Protein AF-A0A960KTF0-F1 (afdb_monomer)

Secondary structure (DSSP, 8-state):
---------------------------------S----GGGTTTGGGSEEEEEE-S--TTS-GGGTTT-TTEEEEEEE-HHHHH--SSSPPTT-EEEEEEEEE-TTS-EE--SSSSEEEEEE--TTSSGGGTTEEEEEE-TTS-EEEEESTTGGGGHHHHHHTTGGGGT-BTTB----SB----GGGGTTGGGSEEEEEE----TTTTTGGGTTSTT-EEEEEEE-SS-B--TTSPPBT-EEEEEEEETTEEEEEEEEEE-BTTSSGGGTTEEEEEE-TTT--EEEEESTTTTTTHHHHHHTT-STTTTSEETTEE--TT-TTTTTTT----GGGGTTGGGSEEEEEE-S--TTS-GGGTTT-TTEEEEEEESSPPBTTTTBPPTTPEEEEEEEEE-TTS-EE--TTPPPEEEE-

Solvent-accessible surface area (backbone atoms only — not comparable to full-atom values): 23344 Å² total; per-residue (Å²): 138,90,87,83,89,82,89,80,89,82,88,84,86,84,82,82,81,82,78,83,76,77,84,76,85,81,69,86,68,74,79,72,84,35,54,81,80,62,51,75,74,49,69,56,48,86,69,34,52,59,47,26,42,28,46,40,46,40,90,85,55,40,74,85,64,48,15,76,38,57,72,30,34,37,38,30,26,31,36,71,51,37,68,65,38,78,72,84,50,71,39,67,62,14,36,39,40,36,44,33,32,32,61,47,100,86,67,47,82,41,68,51,96,69,68,17,27,35,36,40,35,28,20,29,71,81,44,30,66,93,48,74,6,38,34,40,35,38,30,40,97,84,36,46,76,75,43,72,36,42,61,63,34,80,82,24,49,60,46,62,58,28,66,45,13,56,84,63,70,17,47,74,57,36,68,48,54,45,66,55,47,83,87,56,50,74,77,58,60,69,48,89,76,38,54,67,22,37,75,47,44,73,62,43,86,88,46,45,72,50,90,48,24,70,42,75,68,33,38,37,36,32,23,43,50,21,67,59,3,19,48,38,97,92,44,72,22,20,35,30,33,40,39,36,41,30,30,44,97,92,38,67,76,45,31,38,36,39,35,25,17,33,81,67,72,17,64,94,53,73,10,36,35,40,34,36,31,38,72,89,76,49,42,69,76,42,71,32,42,64,64,30,78,86,20,51,59,44,68,57,27,66,54,12,24,70,90,75,67,42,20,49,73,52,38,60,68,34,92,58,36,66,65,66,73,36,59,74,41,71,78,43,71,76,80,53,72,59,49,87,79,33,50,73,78,44,76,45,72,40,50,37,98,88,37,56,74,95,70,47,12,74,37,58,69,36,28,38,38,30,21,26,80,47,71,66,37,86,85,80,74,39,68,52,70,61,23,38,39,38,38,45,63,35,33,62,47,100,84,69,48,83,39,76,60,98,85,68,72,78,49,76,47,58,66

pLDDT: mean 83.59, std 15.28, range [33.72, 98.19]

Structure (mmCIF, N/CA/C/O backbone):
data_AF-A0A960KTF0-F1
#
_entry.id   AF-A0A960KTF0-F1
#
loop_
_atom_site.group_PDB
_atom_site.id
_atom_site.type_symbol
_atom_site.label_atom_id
_atom_site.label_alt_id
_atom_site.label_comp_id
_atom_site.label_asym_id
_atom_site.label_entity_id
_atom_site.label_seq_id
_atom_site.pdbx_PDB_ins_code
_atom_site.Cartn_x
_atom_site.Cartn_y
_atom_site.Cartn_z
_atom_site.occupancy
_atom_site.B_iso_or_equiv
_atom_site.auth_seq_id
_atom_site.auth_comp_id
_atom_site.auth_asym_id
_atom_site.auth_atom_id
_atom_site.pdbx_PDB_model_num
ATOM 1 N N . MET A 1 1 ? -49.036 35.134 89.676 1.00 37.50 1 MET A N 1
ATOM 2 C CA . MET A 1 1 ? -47.691 34.610 89.359 1.00 37.50 1 MET A CA 1
ATOM 3 C C . MET A 1 1 ? -47.808 33.097 89.261 1.00 37.50 1 MET A C 1
ATOM 5 O O . MET A 1 1 ? -48.021 32.446 90.269 1.00 37.50 1 MET A O 1
ATOM 9 N N . THR A 1 2 ? -48.183 32.607 88.081 1.00 40.31 2 THR A N 1
ATOM 10 C CA . THR A 1 2 ? -47.296 32.081 87.017 1.00 40.31 2 THR A CA 1
ATOM 11 C C . THR A 1 2 ? -46.722 30.711 87.342 1.00 40.31 2 THR A C 1
ATOM 13 O O . THR A 1 2 ? -45.667 30.617 87.952 1.00 40.31 2 THR A O 1
ATOM 16 N N . HIS A 1 3 ? -47.397 29.681 86.828 1.00 36.34 3 HIS A N 1
ATOM 17 C CA . HIS A 1 3 ? -46.819 28.462 86.258 1.00 36.34 3 HIS A CA 1
ATOM 18 C C . HIS A 1 3 ? -47.818 27.907 85.237 1.00 36.34 3 HIS A C 1
ATOM 20 O O . HIS A 1 3 ? -48.987 27.732 85.578 1.00 36.34 3 HIS A O 1
ATOM 26 N N . ARG A 1 4 ? -47.364 27.625 84.010 1.00 50.34 4 ARG A N 1
ATOM 27 C CA . ARG A 1 4 ? -47.826 26.489 83.198 1.00 50.34 4 ARG A CA 1
ATOM 28 C C . ARG A 1 4 ? -46.886 26.256 82.016 1.00 50.34 4 ARG A C 1
ATOM 30 O O . ARG A 1 4 ? -46.545 27.171 81.277 1.00 50.34 4 ARG A O 1
ATOM 37 N N . ILE A 1 5 ? -46.483 24.997 81.924 1.00 52.91 5 ILE A N 1
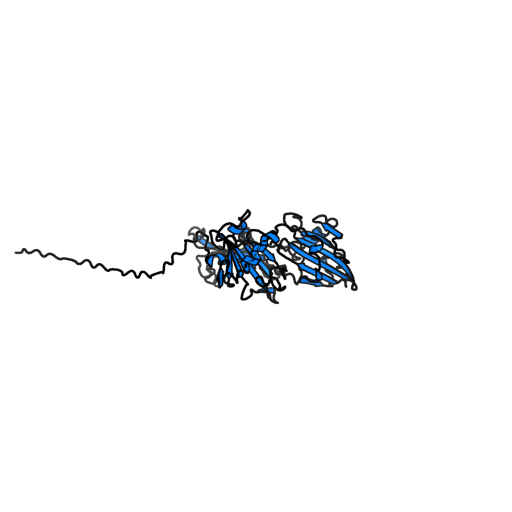ATOM 38 C CA . ILE A 1 5 ? -45.669 24.349 80.902 1.00 52.91 5 ILE A CA 1
ATOM 39 C C . ILE A 1 5 ? -46.552 24.105 79.675 1.00 52.91 5 ILE A C 1
ATOM 41 O O . ILE A 1 5 ? -47.691 23.661 79.834 1.00 52.91 5 ILE A O 1
ATOM 45 N N . MET A 1 6 ? -46.029 24.329 78.469 1.00 44.91 6 MET A N 1
ATOM 46 C CA . MET A 1 6 ? -46.609 23.761 77.254 1.00 44.91 6 MET A CA 1
ATOM 47 C C . MET A 1 6 ? -45.528 23.158 76.359 1.00 44.91 6 MET A C 1
ATOM 49 O O . MET A 1 6 ? -44.526 23.782 76.025 1.00 44.91 6 MET A O 1
ATOM 53 N N . CYS A 1 7 ? -45.785 21.893 76.046 1.00 40.59 7 CYS A N 1
ATOM 54 C CA . CYS A 1 7 ? -45.109 20.998 75.128 1.00 40.59 7 CYS A CA 1
ATOM 55 C C . CYS A 1 7 ? -45.373 21.449 73.682 1.00 40.59 7 CYS A C 1
ATOM 57 O O . CYS A 1 7 ? -46.508 21.801 73.364 1.00 40.59 7 CYS A O 1
ATOM 59 N N . SER A 1 8 ? -44.359 21.415 72.814 1.00 46.50 8 SER A N 1
ATOM 60 C CA . SER A 1 8 ? -44.544 21.607 71.374 1.00 46.50 8 SER A CA 1
ATOM 61 C C . SER A 1 8 ? -43.837 20.487 70.619 1.00 46.50 8 SER A C 1
ATOM 63 O O . SER A 1 8 ? -42.621 20.326 70.714 1.00 46.50 8 SER A O 1
ATOM 65 N N . CYS A 1 9 ? -44.642 19.688 69.921 1.00 38.53 9 CYS A N 1
ATOM 66 C CA . CYS A 1 9 ? -44.226 18.693 68.942 1.00 38.53 9 CYS A CA 1
ATOM 67 C C . CYS A 1 9 ? -43.832 19.406 67.643 1.00 38.53 9 CYS A C 1
ATOM 69 O O . CYS A 1 9 ? -44.594 20.249 67.169 1.00 38.53 9 CYS A O 1
ATOM 71 N N . LEU A 1 10 ? -42.705 19.033 67.032 1.00 39.25 10 LEU A N 1
ATOM 72 C CA . LEU A 1 10 ? -42.397 19.398 65.649 1.00 39.25 10 LEU A CA 1
ATOM 73 C C . LEU A 1 10 ? -42.288 18.134 64.788 1.00 39.25 10 LEU A C 1
ATOM 75 O O . LEU A 1 10 ? -41.592 17.184 65.139 1.00 39.25 10 LEU A O 1
ATOM 79 N N . LEU A 1 11 ? -43.043 18.160 63.689 1.00 35.22 11 LEU A N 1
ATOM 80 C CA . LEU A 1 11 ? -43.199 17.146 62.650 1.00 35.22 11 LEU A CA 1
ATOM 81 C C . LEU A 1 11 ? -41.878 16.825 61.931 1.00 35.22 11 LEU A C 1
ATOM 83 O O . LEU A 1 11 ? -41.185 17.733 61.480 1.00 35.22 11 LEU A O 1
ATOM 87 N N . GLY A 1 12 ? -41.620 15.534 61.707 1.00 35.62 12 GLY A N 1
ATOM 88 C CA . GLY A 1 12 ? -40.760 15.045 60.628 1.00 35.62 12 GLY A CA 1
ATOM 89 C C . GLY A 1 12 ? -41.619 14.644 59.425 1.00 35.62 12 GLY A C 1
ATOM 90 O O . GLY A 1 12 ? -42.513 13.812 59.561 1.00 35.62 12 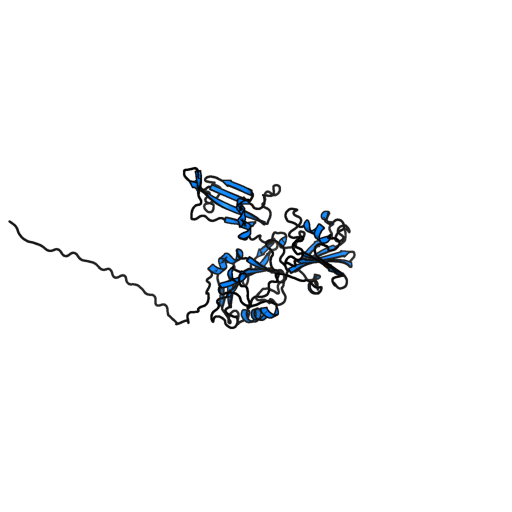GLY A O 1
ATOM 91 N N . LEU A 1 13 ? -41.365 15.250 58.264 1.00 33.72 13 LEU A N 1
ATOM 92 C CA . LEU A 1 13 ? -41.970 14.888 56.982 1.00 33.72 13 LEU A CA 1
ATOM 93 C C . LEU A 1 13 ? -40.993 13.948 56.255 1.00 33.72 13 LEU A C 1
ATOM 95 O O . LEU A 1 13 ? -39.895 14.363 55.895 1.00 33.72 13 LEU A O 1
ATOM 99 N N . VAL A 1 14 ? -41.373 12.684 56.068 1.00 36.78 14 VAL A N 1
ATOM 100 C CA . VAL A 1 14 ? -40.644 11.720 55.228 1.00 36.78 14 VAL A CA 1
ATOM 101 C C . VAL A 1 14 ? -41.249 11.793 53.828 1.00 36.78 14 VAL A C 1
ATOM 103 O O . VAL A 1 14 ? -42.415 11.454 53.644 1.00 36.78 14 VAL A O 1
ATOM 106 N N . ALA A 1 15 ? -40.474 12.255 52.847 1.00 36.88 15 ALA A N 1
ATOM 107 C CA . ALA A 1 15 ? -40.824 12.151 51.436 1.00 36.88 15 ALA A CA 1
ATOM 108 C C . ALA A 1 15 ? -40.306 10.809 50.898 1.00 36.88 15 ALA A C 1
ATOM 110 O O . ALA A 1 15 ? -39.100 10.600 50.777 1.00 36.88 15 ALA A O 1
ATOM 111 N N . SER A 1 16 ? -41.225 9.890 50.602 1.00 38.34 16 SER A N 1
ATOM 112 C CA . SER A 1 16 ? -40.948 8.672 49.842 1.00 38.34 16 SER A CA 1
ATOM 113 C C . SER A 1 16 ? -40.681 9.036 48.382 1.00 38.34 16 SER A C 1
ATOM 115 O O . SER A 1 16 ? -41.592 9.456 47.670 1.00 38.34 16 SER A O 1
ATOM 117 N N . ALA A 1 17 ? -39.437 8.870 47.934 1.00 38.81 17 ALA A N 1
ATOM 118 C CA . ALA A 1 17 ? -39.104 8.856 46.517 1.00 38.81 17 ALA A CA 1
ATOM 119 C C . ALA A 1 17 ? -39.538 7.506 45.925 1.00 38.81 17 ALA A C 1
ATOM 121 O O . ALA A 1 17 ? -39.061 6.445 46.328 1.00 38.81 17 ALA A O 1
ATOM 122 N N . LEU A 1 18 ? -40.490 7.573 44.999 1.00 33.97 18 LEU A N 1
ATOM 123 C CA . LEU A 1 18 ? -40.976 6.467 44.189 1.00 33.97 18 LEU A CA 1
ATOM 124 C C . LEU A 1 18 ? -39.899 6.157 43.130 1.00 33.97 18 LEU A C 1
ATOM 126 O O . LEU A 1 18 ? -39.735 6.911 42.173 1.00 33.97 18 LEU A O 1
ATOM 130 N N . LEU A 1 19 ? -39.130 5.086 43.326 1.00 39.28 19 LEU A N 1
ATOM 131 C CA . LEU A 1 19 ? -38.241 4.530 42.304 1.00 39.28 19 LEU A CA 1
ATOM 132 C C . LEU A 1 19 ? -39.101 3.780 41.282 1.00 39.28 19 LEU A C 1
ATOM 134 O O . LEU A 1 19 ? -39.628 2.708 41.569 1.00 39.28 19 LEU A O 1
ATOM 138 N N . LEU A 1 20 ? -39.260 4.363 40.094 1.00 36.59 20 LEU A N 1
ATOM 139 C CA . LEU A 1 20 ? -39.730 3.655 38.906 1.00 36.59 20 LEU A CA 1
ATOM 140 C C . LEU A 1 20 ? -38.602 2.731 38.432 1.00 36.59 20 LEU A C 1
ATOM 142 O O . LEU A 1 20 ? -37.736 3.137 37.664 1.00 36.59 20 LEU A O 1
ATOM 146 N N . THR A 1 21 ? -38.598 1.492 38.917 1.00 43.69 21 THR A N 1
ATOM 147 C CA . THR A 1 21 ? -37.860 0.391 38.294 1.00 43.69 21 THR A CA 1
ATOM 148 C C . THR A 1 21 ? -38.570 0.025 36.995 1.00 43.69 21 THR A C 1
ATOM 150 O O . THR A 1 21 ? -39.650 -0.570 37.017 1.00 43.69 21 THR A O 1
ATOM 153 N N . GLY A 1 22 ? -37.986 0.432 35.867 1.00 40.88 22 GLY A N 1
ATOM 154 C CA . GLY A 1 22 ? -38.330 -0.120 34.563 1.00 40.88 22 GLY A CA 1
ATOM 155 C C . GLY A 1 22 ? -38.064 -1.622 34.581 1.00 40.88 22 GLY A C 1
ATOM 156 O O . GLY A 1 22 ? -37.011 -2.058 35.037 1.00 40.88 22 GLY A O 1
ATOM 157 N N . CYS A 1 23 ? -39.060 -2.402 34.175 1.00 42.09 23 CYS A N 1
ATOM 158 C CA . CYS A 1 23 ? -38.925 -3.838 33.992 1.00 42.09 23 CYS A CA 1
ATOM 159 C C . CYS A 1 23 ? -38.126 -4.063 32.707 1.00 42.09 23 CYS A C 1
ATOM 161 O O . CYS A 1 23 ? -38.685 -3.882 31.627 1.00 42.09 23 CYS A O 1
ATOM 163 N N . ASP A 1 24 ? -36.846 -4.405 32.833 1.00 43.38 24 ASP A N 1
ATOM 164 C CA . ASP A 1 24 ? -36.103 -5.042 31.749 1.00 43.38 24 ASP A CA 1
ATOM 165 C C . ASP A 1 24 ? -36.437 -6.5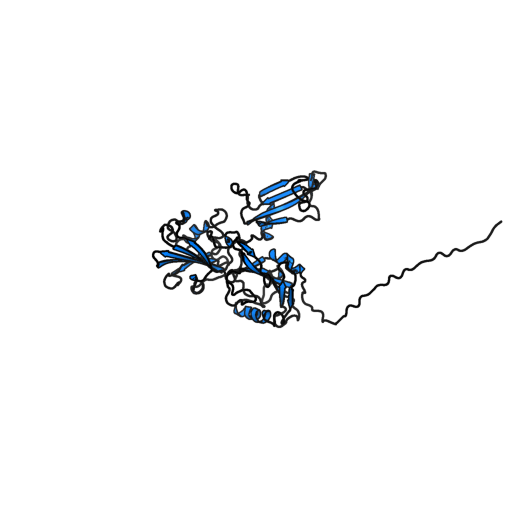35 31.804 1.00 43.38 24 ASP A C 1
ATOM 167 O O . ASP A 1 24 ? -36.417 -7.155 32.872 1.00 43.38 24 ASP A O 1
ATOM 171 N N . SER A 1 25 ? -36.875 -7.088 30.681 1.00 47.84 25 SER A N 1
ATOM 172 C CA . SER A 1 25 ? -37.171 -8.509 30.551 1.00 47.84 25 SER A CA 1
ATOM 173 C C . SER A 1 25 ? -35.856 -9.282 30.525 1.00 47.84 25 SER A C 1
ATOM 175 O O . SER A 1 25 ? -35.253 -9.425 29.466 1.00 47.84 25 SER A O 1
ATOM 177 N N . ASP A 1 26 ? -35.439 -9.754 31.703 1.00 50.19 26 ASP A N 1
ATOM 178 C CA . ASP A 1 26 ? -34.447 -10.815 31.907 1.00 50.19 26 ASP A CA 1
ATOM 179 C C . ASP A 1 26 ? -34.936 -12.105 31.217 1.00 50.19 26 ASP A C 1
ATOM 181 O O . ASP A 1 26 ? -35.536 -12.990 31.838 1.00 50.19 26 ASP A O 1
ATOM 185 N N . ASP A 1 27 ? -34.690 -12.212 29.914 1.00 51.84 27 ASP A N 1
ATOM 186 C CA . ASP A 1 27 ? -34.473 -13.507 29.287 1.00 51.84 27 ASP A CA 1
ATOM 187 C C . ASP A 1 27 ? -33.044 -13.918 29.654 1.00 51.84 27 ASP A C 1
ATOM 189 O O . ASP A 1 27 ? -32.089 -13.182 29.421 1.00 51.84 27 ASP A O 1
ATOM 193 N N . GLY A 1 28 ? -32.913 -15.061 30.331 1.00 44.69 28 GLY A N 1
ATOM 194 C CA . GLY A 1 28 ? -31.649 -15.593 30.833 1.00 44.69 28 GLY A CA 1
ATOM 195 C C . GLY A 1 28 ? -30.706 -16.026 29.715 1.00 44.69 28 GLY A C 1
ATOM 196 O O . GLY A 1 28 ? -30.461 -17.223 29.548 1.00 44.69 28 GLY A O 1
ATOM 197 N N . ASP A 1 29 ? -30.169 -15.056 28.982 1.00 52.38 29 ASP A N 1
ATOM 198 C CA . ASP A 1 29 ? -29.028 -15.229 28.107 1.00 52.38 29 ASP A CA 1
ATOM 199 C C . ASP A 1 29 ? -27.870 -15.710 28.977 1.00 52.38 29 ASP A C 1
ATOM 201 O O . ASP A 1 29 ? -27.445 -15.055 29.935 1.00 52.38 29 ASP A O 1
ATOM 205 N N . ALA A 1 30 ? -27.410 -16.927 28.691 1.00 55.28 30 ALA A N 1
ATOM 206 C CA . ALA A 1 30 ? -26.184 -17.450 29.258 1.00 55.28 30 ALA A CA 1
ATOM 207 C C . ALA A 1 30 ? -25.117 -16.362 29.118 1.00 55.28 30 ALA A C 1
ATOM 209 O O . ALA A 1 30 ? -24.879 -15.899 28.006 1.00 55.28 30 ALA A O 1
ATOM 210 N N . MET A 1 31 ? -24.544 -15.935 30.248 1.00 54.97 31 MET A N 1
ATOM 211 C CA . MET A 1 31 ? -23.476 -14.938 30.292 1.00 54.97 31 MET A CA 1
ATOM 212 C C . MET A 1 31 ? -22.414 -15.350 29.276 1.00 54.97 31 MET A C 1
ATOM 214 O O . MET A 1 31 ? -21.680 -16.316 29.498 1.00 54.97 31 MET A O 1
ATOM 218 N N . ASP A 1 32 ? -22.402 -14.672 28.131 1.00 65.94 32 ASP A N 1
ATOM 219 C CA . ASP A 1 32 ? -21.382 -14.872 27.125 1.00 65.94 32 ASP A CA 1
ATOM 220 C C . ASP A 1 32 ? -20.067 -14.434 27.762 1.00 65.94 32 ASP A C 1
ATOM 222 O O . ASP A 1 32 ? -19.864 -13.259 28.060 1.00 65.94 32 ASP A O 1
ATOM 226 N N . ASN A 1 33 ? -19.206 -15.406 28.052 1.00 77.12 33 ASN A N 1
ATOM 227 C CA . ASN A 1 33 ? -17.931 -15.162 28.714 1.00 77.12 33 ASN A CA 1
ATOM 228 C C . ASN A 1 33 ? -16.889 -14.539 27.763 1.00 77.12 33 ASN A C 1
ATOM 230 O O . ASN A 1 33 ? -15.748 -14.353 28.178 1.00 77.12 33 ASN A O 1
ATOM 234 N N . GLY A 1 34 ? -17.251 -14.258 26.505 1.00 84.56 34 GLY A N 1
ATOM 235 C CA . GLY A 1 34 ? -16.373 -13.651 25.510 1.00 84.56 34 GLY A CA 1
ATOM 236 C C . GLY A 1 34 ? -16.308 -12.120 25.557 1.00 84.56 34 GLY A C 1
ATOM 237 O O . GLY A 1 34 ? -17.124 -11.429 26.170 1.00 84.56 34 GLY A O 1
ATOM 238 N N . VAL A 1 35 ? -15.325 -11.569 24.845 1.00 91.12 35 VAL A N 1
ATOM 239 C CA . VAL A 1 35 ? -15.167 -10.123 24.648 1.00 91.12 35 VAL A CA 1
ATOM 240 C C . VAL A 1 35 ? -16.278 -9.599 23.740 1.00 91.12 35 VAL A C 1
ATOM 242 O O . VAL A 1 35 ? -16.392 -10.018 22.592 1.00 91.12 35 VAL A O 1
ATOM 245 N N . VAL A 1 36 ? -17.058 -8.625 24.212 1.00 90.75 36 VAL A N 1
ATOM 246 C CA . VAL A 1 36 ? -18.052 -7.910 23.396 1.00 90.75 36 VAL A CA 1
ATOM 247 C C . VAL A 1 36 ? -17.605 -6.470 23.211 1.00 90.75 36 VAL A C 1
ATOM 249 O O . VAL A 1 36 ? -17.464 -5.727 24.181 1.00 90.75 36 VAL A O 1
ATOM 252 N N . VAL A 1 37 ? -17.397 -6.058 21.960 1.00 92.38 37 VAL A N 1
ATOM 253 C CA . VAL A 1 37 ? -17.020 -4.675 21.640 1.00 92.38 37 VAL A CA 1
ATOM 254 C C . VAL A 1 37 ? -18.221 -3.858 21.159 1.00 92.38 37 VAL A C 1
ATOM 256 O O . VAL A 1 37 ? -19.133 -4.381 20.505 1.00 92.38 37 VAL A O 1
ATOM 259 N N . GLY A 1 38 ? -18.219 -2.571 21.508 1.00 91.94 38 GLY A N 1
ATOM 260 C CA . GLY A 1 38 ? -19.140 -1.559 20.987 1.00 91.94 38 GLY A CA 1
ATOM 261 C C . GLY A 1 38 ? -18.504 -0.728 19.870 1.00 91.94 38 GLY A C 1
ATOM 262 O O . GLY A 1 38 ? -17.327 -0.887 19.559 1.00 91.94 38 GLY A O 1
ATOM 263 N N . GLU A 1 39 ? -19.272 0.198 19.295 1.00 93.44 39 GLU A N 1
ATOM 264 C CA . GLU A 1 39 ? -18.858 1.020 18.140 1.00 93.44 39 GLU A CA 1
ATOM 265 C C . GLU A 1 39 ? -17.576 1.827 18.389 1.00 93.44 39 GLU A C 1
ATOM 267 O O . GLU A 1 39 ? -16.752 2.007 17.492 1.00 93.44 39 GLU A O 1
ATOM 272 N N . SER A 1 40 ? -17.361 2.270 19.631 1.00 93.56 40 SER A N 1
ATOM 273 C CA . SER A 1 40 ? -16.164 3.019 20.025 1.00 93.56 40 SER A CA 1
ATOM 274 C C . SER A 1 40 ? -14.863 2.244 19.806 1.00 93.56 40 SER A C 1
ATOM 276 O O . SER A 1 40 ? -13.816 2.868 19.648 1.00 93.56 40 SER A O 1
ATOM 278 N N . ALA A 1 41 ? -14.915 0.909 19.746 1.00 94.69 41 ALA A N 1
ATOM 279 C CA . ALA A 1 41 ? -13.746 0.079 19.488 1.00 94.69 41 ALA A CA 1
ATOM 280 C C . ALA A 1 41 ? -13.183 0.264 18.071 1.00 94.69 41 ALA A C 1
ATOM 282 O O . ALA A 1 41 ? -12.003 0.009 17.865 1.00 94.69 41 ALA A O 1
ATOM 283 N N . PHE A 1 42 ? -13.990 0.732 17.112 1.00 95.06 42 PHE A N 1
ATOM 284 C CA . PHE A 1 42 ? -13.555 0.932 15.729 1.00 95.06 42 PHE A CA 1
ATOM 285 C C . PHE A 1 42 ? -13.100 2.364 15.447 1.00 95.06 42 PHE A C 1
ATOM 287 O O . PHE A 1 42 ? -12.349 2.579 14.511 1.00 95.06 42 PHE A O 1
ATOM 294 N N . GLN A 1 43 ? -13.481 3.351 16.261 1.00 89.12 43 GLN A N 1
ATOM 295 C CA . GLN A 1 43 ? -13.262 4.777 15.963 1.00 89.12 43 GLN A CA 1
ATOM 296 C C . GLN A 1 43 ? -11.784 5.179 15.798 1.00 89.12 43 GLN A C 1
ATOM 298 O O . GLN A 1 43 ? -11.480 6.190 15.170 1.00 89.12 43 GLN A O 1
ATOM 303 N N . ALA A 1 44 ? -10.859 4.385 16.340 1.00 88.56 44 ALA A N 1
ATOM 304 C CA . ALA A 1 44 ? -9.422 4.629 16.263 1.00 88.56 44 ALA A CA 1
ATOM 305 C C . ALA A 1 44 ? -8.693 3.732 15.247 1.00 88.56 44 ALA A C 1
ATOM 307 O O . ALA A 1 44 ? -7.470 3.705 15.260 1.00 88.56 44 ALA A O 1
ATOM 308 N N . TYR A 1 45 ? -9.388 2.992 14.374 1.00 93.75 45 TYR A N 1
ATOM 309 C CA . TYR A 1 45 ? -8.720 1.985 13.535 1.00 93.75 45 TYR A CA 1
ATOM 310 C C . TYR A 1 45 ? -7.642 2.566 12.606 1.00 93.75 45 TYR A C 1
ATOM 312 O O . TYR A 1 45 ? -6.644 1.907 12.337 1.00 93.75 45 TYR A O 1
ATOM 320 N N . LEU A 1 46 ? -7.798 3.819 12.163 1.00 89.44 46 LEU A N 1
ATOM 321 C CA . LEU A 1 46 ? -6.804 4.501 11.328 1.00 89.44 46 LEU A CA 1
ATOM 322 C C . LEU A 1 46 ? -5.492 4.806 12.069 1.00 89.44 46 LEU A C 1
ATOM 324 O O . LEU A 1 46 ? -4.496 5.095 11.418 1.00 89.44 46 LEU A O 1
ATOM 328 N N . SER A 1 47 ? -5.468 4.757 13.406 1.00 85.81 47 SER A N 1
ATOM 329 C CA . SER A 1 47 ? -4.230 4.875 14.192 1.00 85.81 47 SER A CA 1
ATOM 330 C C . SER A 1 47 ? -3.597 3.526 14.530 1.00 85.81 47 SER A C 1
ATOM 332 O O . SER A 1 47 ? -2.585 3.476 15.231 1.00 85.81 47 SER A O 1
ATOM 334 N N . TRP A 1 48 ? -4.206 2.426 14.084 1.00 90.56 48 TRP A N 1
ATOM 335 C CA . TRP A 1 48 ? -3.649 1.092 14.238 1.00 90.56 48 TRP A CA 1
ATOM 336 C C . TRP A 1 48 ? -2.633 0.797 13.134 1.00 90.56 48 TRP A C 1
ATOM 338 O O . TRP A 1 48 ? -2.529 1.520 12.139 1.00 90.56 48 TRP A O 1
ATOM 348 N N . GLN A 1 49 ? -1.882 -0.291 13.307 1.00 86.12 49 GLN A N 1
ATOM 349 C CA . GLN A 1 49 ? -0.938 -0.731 12.290 1.00 86.12 49 GLN A CA 1
ATOM 350 C C . GLN A 1 49 ? -1.703 -1.263 11.076 1.00 86.12 49 GLN A C 1
ATOM 352 O O . GLN A 1 49 ? -2.530 -2.171 11.198 1.00 86.12 49 GLN A O 1
ATOM 357 N N . GLU A 1 50 ? -1.396 -0.705 9.910 1.00 87.12 50 GLU A N 1
ATOM 358 C CA . GLU A 1 50 ? -1.764 -1.284 8.622 1.00 87.12 50 GLU A CA 1
ATOM 359 C C . GLU A 1 50 ? -0.913 -2.551 8.408 1.00 87.12 50 GLU A C 1
ATOM 361 O O . GLU A 1 50 ? 0.289 -2.534 8.665 1.00 87.12 50 GLU A O 1
ATOM 366 N N . VAL A 1 51 ? -1.530 -3.660 8.003 1.00 86.25 51 VAL A N 1
ATOM 367 C CA . VAL A 1 51 ? -0.876 -4.974 7.809 1.00 86.25 51 VAL A CA 1
ATOM 368 C C . VAL A 1 51 ? -1.108 -5.563 6.418 1.00 86.25 51 VAL A C 1
ATOM 370 O O . VAL A 1 51 ? -0.522 -6.584 6.070 1.00 86.25 51 VAL A O 1
ATOM 373 N N . ASP A 1 52 ? -1.940 -4.911 5.610 1.00 87.06 52 ASP A N 1
ATOM 374 C CA . ASP A 1 52 ? -2.085 -5.180 4.183 1.00 87.06 52 ASP A CA 1
ATOM 375 C C . ASP A 1 52 ? -2.520 -3.895 3.490 1.00 87.06 52 ASP A C 1
ATOM 377 O O . ASP A 1 52 ? -3.398 -3.182 3.983 1.00 87.06 52 ASP A O 1
ATOM 381 N N . TYR A 1 53 ? -1.931 -3.636 2.335 1.00 86.56 53 TYR A N 1
ATOM 382 C CA . TYR A 1 53 ? -2.418 -2.690 1.362 1.00 86.56 53 TYR A CA 1
ATOM 383 C C . TYR A 1 53 ? -2.396 -3.372 0.001 1.00 86.56 53 TYR A C 1
ATOM 385 O O . TYR A 1 53 ? -1.355 -3.540 -0.627 1.00 86.56 53 TYR A O 1
ATOM 393 N N . THR A 1 54 ? -3.577 -3.724 -0.482 1.00 85.25 54 THR A N 1
ATOM 394 C CA . THR A 1 54 ? -3.771 -4.345 -1.782 1.00 85.25 54 THR A CA 1
ATOM 395 C C . THR A 1 54 ? -4.402 -3.346 -2.753 1.00 85.25 54 THR A C 1
ATOM 397 O O . THR A 1 54 ? -5.361 -2.660 -2.398 1.00 85.25 54 THR A O 1
ATOM 400 N N . ILE A 1 55 ? -3.894 -3.278 -3.984 1.00 82.25 55 ILE A N 1
ATOM 401 C CA . ILE A 1 55 ? -4.539 -2.559 -5.098 1.00 82.25 55 ILE A CA 1
ATOM 402 C C . ILE A 1 55 ? -4.996 -3.547 -6.176 1.00 82.25 55 ILE A C 1
ATOM 404 O O . ILE A 1 55 ? -4.544 -4.694 -6.197 1.00 82.25 55 ILE A O 1
ATOM 408 N N . ASP A 1 56 ? -5.884 -3.081 -7.052 1.00 75.31 56 ASP A N 1
ATOM 409 C CA . ASP A 1 56 ? -6.485 -3.819 -8.168 1.00 75.31 56 ASP A CA 1
ATOM 410 C C . ASP A 1 56 ? -7.417 -4.959 -7.741 1.00 75.31 56 ASP A C 1
ATOM 412 O O . ASP A 1 56 ? -7.748 -5.123 -6.569 1.00 75.31 56 ASP A O 1
ATOM 416 N N . GLY A 1 57 ? -7.888 -5.765 -8.692 1.00 73.06 57 GLY A N 1
ATOM 417 C CA . GLY A 1 57 ? -8.625 -6.985 -8.385 1.00 73.06 57 GLY A CA 1
ATOM 418 C C . GLY A 1 57 ? -7.705 -8.034 -7.754 1.00 73.06 57 GLY A C 1
ATOM 419 O O . GLY A 1 57 ? -6.587 -8.254 -8.211 1.00 73.06 57 GLY A O 1
ATOM 420 N N . THR A 1 58 ? -8.174 -8.726 -6.718 1.00 72.75 58 THR A N 1
ATOM 421 C CA . THR A 1 58 ? -7.526 -9.934 -6.196 1.00 72.75 58 THR A CA 1
ATOM 422 C C . THR A 1 58 ? -8.420 -11.138 -6.479 1.00 72.75 58 THR A C 1
ATOM 424 O O . THR A 1 58 ? -9.425 -11.346 -5.782 1.00 72.75 58 THR A O 1
ATOM 427 N N . PRO A 1 59 ? -8.083 -11.947 -7.499 1.00 67.00 59 PRO A N 1
ATOM 428 C CA . PRO A 1 59 ? -8.855 -13.130 -7.846 1.00 67.00 59 PRO A CA 1
ATOM 429 C C . PRO A 1 59 ? -9.071 -14.034 -6.625 1.00 67.00 59 PRO A C 1
ATOM 431 O O . PRO A 1 59 ? -8.122 -14.431 -5.954 1.00 67.00 59 PRO A O 1
ATOM 434 N N . GLY A 1 60 ? -10.332 -14.362 -6.330 1.00 69.31 60 GLY A N 1
ATOM 435 C CA . GLY A 1 60 ? -10.707 -15.239 -5.212 1.00 69.31 60 GLY A CA 1
ATOM 436 C C . GLY A 1 60 ? -11.191 -14.538 -3.936 1.00 69.31 60 GLY A C 1
ATOM 437 O O . GLY A 1 60 ? -11.768 -15.210 -3.087 1.00 69.31 60 GLY A O 1
ATOM 438 N N . LEU A 1 61 ? -11.057 -13.210 -3.815 1.00 72.88 61 LEU A N 1
ATOM 439 C CA . LEU A 1 61 ? -11.634 -12.442 -2.691 1.00 72.88 61 LEU A CA 1
ATOM 440 C C . LEU A 1 61 ? -13.156 -12.220 -2.824 1.00 72.88 61 LEU A C 1
ATOM 442 O O . LEU A 1 61 ? -13.837 -11.936 -1.837 1.00 72.88 61 LEU A O 1
ATOM 446 N N . GLY A 1 62 ? -13.696 -12.397 -4.034 1.00 75.38 62 GLY A N 1
ATOM 447 C CA . GLY A 1 62 ? -15.125 -12.336 -4.339 1.00 75.38 62 GLY A CA 1
ATOM 448 C C . GLY A 1 62 ? -15.767 -10.956 -4.134 1.00 75.38 62 GLY A C 1
ATOM 449 O O . GLY A 1 62 ? -15.140 -9.974 -3.726 1.00 75.38 62 GLY A O 1
ATOM 450 N N . ASN A 1 63 ? -17.072 -10.884 -4.406 1.00 77.69 63 ASN A N 1
ATOM 451 C CA . ASN A 1 63 ? -17.826 -9.625 -4.401 1.00 77.69 63 ASN A CA 1
ATOM 452 C C . ASN A 1 63 ? -17.963 -8.969 -3.020 1.00 77.69 63 ASN A C 1
ATOM 454 O O . ASN A 1 63 ? -18.012 -7.744 -2.936 1.00 77.69 63 ASN A O 1
ATOM 458 N N . ALA A 1 64 ? -17.967 -9.749 -1.933 1.00 74.69 64 ALA A N 1
ATOM 459 C CA . ALA A 1 64 ? -18.062 -9.212 -0.569 1.00 74.69 64 ALA A CA 1
ATOM 460 C C . ALA A 1 64 ? -16.865 -8.318 -0.193 1.00 74.69 64 ALA A C 1
ATOM 462 O O . ALA A 1 64 ? -16.956 -7.483 0.707 1.00 74.69 64 ALA A O 1
ATOM 463 N N . HIS A 1 65 ? -15.741 -8.471 -0.896 1.00 80.69 65 HIS A N 1
ATOM 464 C CA . HIS A 1 65 ? -14.558 -7.641 -0.709 1.00 80.69 65 HIS A CA 1
ATOM 465 C C . HIS A 1 65 ? -14.306 -6.674 -1.859 1.00 80.69 65 HIS A C 1
ATOM 467 O O . HIS A 1 65 ? -13.254 -6.044 -1.866 1.00 80.69 65 HIS A O 1
ATOM 473 N N . GLN A 1 66 ? -15.237 -6.571 -2.816 1.00 81.69 66 GLN A N 1
ATOM 474 C CA . GLN A 1 66 ? -15.013 -5.868 -4.083 1.00 81.69 66 GLN A CA 1
ATOM 475 C C . GLN A 1 66 ? -13.709 -6.341 -4.753 1.00 81.69 66 GLN A C 1
ATOM 477 O O . GLN A 1 66 ? -13.023 -5.580 -5.424 1.00 81.69 66 GLN A O 1
ATOM 482 N N . GLY A 1 67 ? -13.351 -7.616 -4.545 1.00 75.19 67 GLY A N 1
ATOM 483 C CA . GLY A 1 67 ? -12.070 -8.177 -4.969 1.00 75.19 67 GLY A CA 1
ATOM 484 C C . GLY A 1 67 ? -11.981 -8.423 -6.471 1.00 75.19 67 GLY A C 1
ATOM 485 O O . GLY A 1 67 ? -10.903 -8.704 -6.969 1.00 75.19 67 GLY A O 1
ATOM 486 N N . GLU A 1 68 ? -13.092 -8.327 -7.199 1.00 77.50 68 GLU A N 1
ATOM 487 C CA . GLU A 1 68 ? -13.133 -8.491 -8.659 1.00 77.50 68 GLU A CA 1
ATOM 488 C C . GLU A 1 68 ? -13.039 -7.154 -9.407 1.00 77.50 68 GLU A C 1
ATOM 490 O O . GLU A 1 68 ? -12.936 -7.147 -10.629 1.00 77.50 68 GLU A O 1
ATOM 495 N N . LEU A 1 69 ? -13.094 -6.026 -8.692 1.00 79.31 69 LEU A N 1
ATOM 496 C CA . LEU A 1 69 ? -13.103 -4.697 -9.292 1.00 79.31 69 LEU A CA 1
ATOM 497 C C . LEU A 1 69 ? -11.700 -4.088 -9.226 1.00 79.31 69 LEU A C 1
ATOM 499 O O . LEU A 1 69 ? -11.148 -3.902 -8.143 1.00 79.31 69 LEU A O 1
ATOM 503 N N . GLU A 1 70 ? -11.147 -3.765 -10.393 1.00 76.88 70 GLU A N 1
ATOM 504 C CA . GLU A 1 70 ? -9.789 -3.223 -10.546 1.00 76.88 70 GLU A CA 1
ATOM 505 C C . GLU A 1 70 ? -9.650 -1.795 -9.996 1.00 76.88 70 GLU A C 1
ATOM 507 O O . GLU A 1 70 ? -8.576 -1.406 -9.559 1.00 76.88 70 GLU A O 1
ATOM 512 N N . ASP A 1 71 ? -10.748 -1.042 -9.909 1.00 82.12 71 ASP A N 1
ATOM 513 C CA . ASP A 1 71 ? -10.729 0.349 -9.436 1.00 82.12 71 ASP A CA 1
ATOM 514 C C . ASP A 1 71 ? -10.635 0.488 -7.903 1.00 82.12 71 ASP A C 1
ATOM 516 O O . ASP A 1 71 ? -10.600 1.608 -7.382 1.00 82.12 71 ASP A O 1
ATOM 520 N N . TYR A 1 72 ? -10.638 -0.626 -7.161 1.00 86.06 72 TYR A N 1
ATOM 521 C CA . TYR A 1 72 ? -10.651 -0.613 -5.700 1.00 86.06 72 TYR A CA 1
ATOM 522 C C . TYR A 1 72 ? -9.323 -1.042 -5.083 1.00 86.06 72 TYR A C 1
ATOM 524 O O . TYR A 1 72 ? -8.751 -2.087 -5.383 1.00 86.06 72 TYR A O 1
ATOM 532 N N . ALA A 1 73 ? -8.912 -0.247 -4.108 1.00 87.75 73 ALA A N 1
ATOM 533 C CA . ALA A 1 73 ? -7.865 -0.513 -3.151 1.00 87.75 73 ALA A CA 1
ATOM 534 C C . ALA A 1 73 ? -8.453 -1.006 -1.823 1.00 87.75 73 ALA A C 1
ATOM 536 O O . ALA A 1 73 ? -9.600 -0.716 -1.465 1.00 87.75 73 ALA A O 1
ATOM 537 N N . ARG A 1 74 ? -7.650 -1.761 -1.075 1.00 89.88 74 ARG A N 1
ATOM 538 C CA . ARG A 1 74 ? -8.013 -2.339 0.218 1.00 89.88 74 ARG A CA 1
ATOM 539 C C . ARG A 1 74 ? -6.869 -2.172 1.202 1.00 89.88 74 ARG A C 1
ATOM 541 O O . ARG A 1 74 ? -5.734 -2.494 0.870 1.00 89.88 74 ARG A O 1
ATOM 548 N N . ARG A 1 75 ? -7.178 -1.720 2.411 1.00 90.75 75 ARG A N 1
ATOM 549 C CA . ARG A 1 75 ? -6.248 -1.650 3.540 1.00 90.75 75 ARG A CA 1
ATOM 550 C C . ARG A 1 75 ? -6.774 -2.481 4.697 1.00 90.75 75 ARG A C 1
ATOM 552 O O . ARG A 1 75 ? -7.977 -2.472 4.957 1.00 90.75 75 ARG A O 1
ATOM 559 N N . ILE A 1 76 ? -5.888 -3.190 5.384 1.00 92.25 76 ILE A N 1
ATOM 560 C CA . ILE A 1 76 ? -6.212 -3.979 6.574 1.00 92.25 76 ILE A CA 1
ATOM 561 C C . ILE A 1 76 ? -5.468 -3.391 7.762 1.00 92.25 76 ILE A C 1
ATOM 563 O O . ILE A 1 76 ? -4.260 -3.194 7.699 1.00 92.25 76 ILE A O 1
ATOM 567 N N . PHE A 1 77 ? -6.185 -3.155 8.853 1.00 93.38 77 PHE A N 1
ATOM 568 C CA . PHE A 1 77 ? -5.669 -2.599 10.095 1.00 93.38 77 PHE A CA 1
ATOM 569 C C . PHE A 1 77 ? -5.878 -3.594 11.229 1.00 93.38 77 PHE A C 1
ATOM 571 O O . PHE A 1 77 ? -6.955 -4.183 11.345 1.00 93.38 77 PHE A O 1
ATOM 578 N N . MET A 1 78 ? -4.875 -3.758 12.086 1.00 94.19 78 MET A N 1
ATOM 579 C CA . MET A 1 78 ? -4.930 -4.649 13.247 1.00 94.19 78 MET A CA 1
ATOM 580 C C . MET A 1 78 ? -4.682 -3.873 14.533 1.00 94.19 78 MET A C 1
ATOM 582 O O . MET A 1 78 ? -3.692 -3.151 14.646 1.00 94.19 78 MET A O 1
ATOM 586 N N . ASN A 1 79 ? -5.554 -4.047 15.529 1.00 95.19 79 ASN A N 1
ATOM 587 C CA . ASN A 1 79 ? -5.314 -3.471 16.850 1.00 95.19 79 ASN A CA 1
ATOM 588 C C . ASN A 1 79 ? -4.085 -4.124 17.530 1.00 95.19 79 ASN A C 1
ATOM 590 O O . ASN A 1 79 ? -3.645 -5.200 17.116 1.00 95.19 79 ASN A O 1
ATOM 594 N N . PRO A 1 80 ? -3.533 -3.523 18.603 1.00 94.56 80 PRO A N 1
ATOM 595 C CA . PRO A 1 80 ? -2.357 -4.069 19.284 1.00 94.56 80 PRO A CA 1
ATOM 596 C C . PRO A 1 80 ? -2.487 -5.537 19.712 1.00 94.56 80 PRO A C 1
ATOM 598 O O . PRO A 1 80 ? -1.528 -6.286 19.567 1.00 94.56 80 PRO A O 1
ATOM 601 N N . THR A 1 81 ? -3.668 -5.964 20.175 1.00 95.31 81 THR A N 1
ATOM 602 C CA . THR A 1 81 ? -3.938 -7.361 20.561 1.00 95.31 81 THR A CA 1
ATOM 603 C C . THR A 1 81 ? -3.813 -8.324 19.378 1.00 95.31 81 THR A C 1
ATOM 605 O O . THR A 1 81 ? -3.176 -9.372 19.494 1.00 95.31 81 THR A O 1
ATOM 608 N N . ALA A 1 82 ? -4.369 -7.958 18.219 1.00 94.31 82 ALA A N 1
ATOM 609 C CA . ALA A 1 82 ? -4.262 -8.760 17.006 1.00 94.31 82 ALA A CA 1
ATOM 610 C C . ALA A 1 82 ? -2.812 -8.852 16.509 1.00 94.31 82 ALA A C 1
ATOM 612 O O . ALA A 1 82 ? -2.369 -9.925 16.115 1.00 94.31 82 ALA A O 1
ATOM 613 N N . LEU A 1 83 ? -2.050 -7.757 16.583 1.00 89.62 83 LEU A N 1
ATOM 614 C CA . LEU A 1 83 ? -0.635 -7.731 16.189 1.00 89.62 83 LEU A CA 1
ATOM 615 C C . LEU A 1 83 ? 0.258 -8.561 17.115 1.00 89.62 83 LEU A C 1
ATOM 617 O O . LEU A 1 83 ? 1.219 -9.175 16.660 1.00 89.62 83 LEU A O 1
ATOM 621 N N . SER A 1 84 ? -0.032 -8.560 18.420 1.00 88.69 84 SER A N 1
ATOM 622 C CA . SER A 1 84 ? 0.739 -9.322 19.407 1.00 88.69 84 SER A CA 1
ATOM 623 C C . SER A 1 84 ? 0.384 -10.805 19.446 1.00 88.69 84 SER A C 1
ATOM 625 O O . SER A 1 8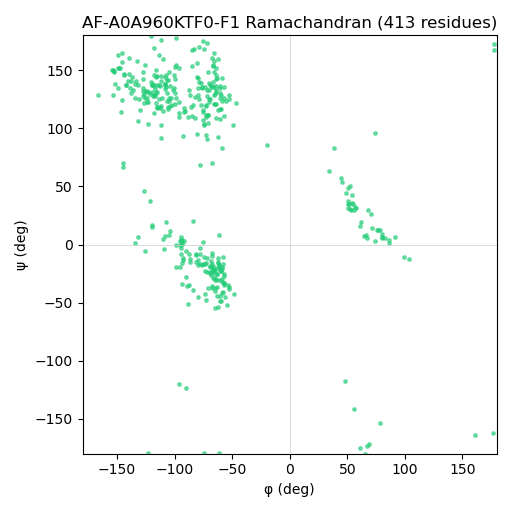4 ? 1.112 -11.585 20.067 1.00 88.69 84 SER A O 1
ATOM 627 N N . SER A 1 85 ? -0.726 -11.192 18.809 1.00 88.12 85 SER A N 1
ATOM 628 C CA . SER A 1 85 ? -1.163 -12.581 18.737 1.00 88.12 85 SER A CA 1
ATOM 629 C C . SER A 1 85 ? -0.091 -13.403 18.026 1.00 88.12 85 SER A C 1
ATOM 631 O O . SER A 1 85 ? 0.131 -13.287 16.823 1.00 88.12 85 SER A O 1
ATOM 633 N N . SER A 1 86 ? 0.617 -14.224 18.795 1.00 68.56 86 SER A N 1
ATOM 634 C CA . SER A 1 86 ? 1.695 -15.079 18.309 1.00 68.56 86 SER A CA 1
ATOM 635 C C . SER A 1 86 ? 1.357 -16.520 18.668 1.00 68.56 86 SER A C 1
ATOM 637 O O . SER A 1 86 ? 1.434 -16.937 19.820 1.00 68.56 86 SER A O 1
ATOM 639 N N . GLY A 1 87 ? 0.913 -17.295 17.681 1.00 67.50 87 GLY A N 1
ATOM 640 C CA . GLY A 1 87 ? 0.469 -18.666 17.908 1.00 67.50 87 GLY A CA 1
ATOM 641 C C . GLY A 1 87 ? -0.402 -19.205 16.781 1.00 67.50 87 GLY A C 1
ATOM 642 O O . GLY A 1 87 ? -0.445 -18.654 15.687 1.00 67.50 87 GLY A O 1
ATOM 643 N N . GLU A 1 88 ? -1.106 -20.301 17.062 1.00 83.31 88 GLU A N 1
ATOM 644 C CA . GLU A 1 88 ? -2.052 -20.926 16.125 1.00 83.31 88 GLU A CA 1
ATOM 645 C C . GLU A 1 88 ? -3.405 -20.191 16.051 1.00 83.31 88 GLU A C 1
ATOM 647 O O . GLU A 1 88 ? -4.253 -20.552 15.233 1.00 83.31 88 GLU A O 1
ATOM 652 N N . ARG A 1 89 ? -3.637 -19.202 16.928 1.00 90.00 89 ARG A N 1
ATOM 653 C CA . ARG A 1 89 ? -4.891 -18.446 17.052 1.00 90.00 89 ARG A CA 1
ATOM 654 C C . ARG A 1 89 ? -4.639 -16.994 17.440 1.00 90.00 89 ARG A C 1
ATOM 656 O O . ARG A 1 89 ? -3.621 -16.692 18.058 1.00 90.00 89 ARG A O 1
ATOM 663 N N . TYR A 1 90 ? -5.604 -16.143 17.113 1.00 94.56 90 TYR A N 1
ATOM 664 C CA . TYR A 1 90 ? -5.682 -14.774 17.605 1.00 94.56 90 TYR A CA 1
ATOM 665 C C . TYR A 1 90 ? -6.247 -14.735 19.026 1.00 94.56 90 TYR A C 1
ATOM 667 O O . TYR A 1 90 ? -7.157 -15.501 19.363 1.00 94.56 90 TYR A O 1
ATOM 675 N N . ASP A 1 91 ? -5.722 -13.819 19.838 1.00 95.50 91 ASP A N 1
ATOM 676 C CA . ASP A 1 91 ? -6.164 -13.603 21.213 1.00 95.50 91 ASP A CA 1
ATOM 677 C C . ASP A 1 91 ? -7.557 -12.961 21.253 1.00 95.50 91 ASP A C 1
ATOM 679 O O . ASP A 1 91 ? -7.925 -12.171 20.375 1.00 95.50 91 ASP A O 1
ATOM 683 N N . GLU A 1 92 ? -8.340 -13.267 22.290 1.00 95.56 92 GLU A N 1
ATOM 684 C CA . GLU A 1 92 ? -9.622 -12.599 22.535 1.00 95.56 92 GLU A CA 1
ATOM 685 C C . GLU A 1 92 ? -9.421 -11.077 22.666 1.00 95.56 92 GLU A C 1
ATOM 687 O O . GLU A 1 92 ? -8.490 -10.601 23.315 1.00 95.56 92 GLU A O 1
ATOM 692 N N . GLY A 1 93 ? -10.285 -10.296 22.017 1.00 95.75 93 GLY A N 1
ATOM 693 C CA . GLY A 1 93 ? -10.133 -8.847 21.866 1.00 95.75 93 GLY A CA 1
ATOM 694 C C . GLY A 1 93 ? -9.284 -8.412 20.666 1.00 95.75 93 GLY A C 1
ATOM 695 O O . GLY A 1 93 ? -9.124 -7.209 20.449 1.00 95.75 93 GLY A O 1
ATOM 696 N N . SER A 1 94 ? -8.775 -9.346 19.857 1.00 97.19 94 SER A N 1
ATOM 697 C CA . SER A 1 94 ? -8.208 -9.025 18.541 1.00 97.19 94 SER A CA 1
ATOM 698 C C . SER A 1 94 ? -9.270 -8.393 17.645 1.00 97.19 94 SER A C 1
ATOM 700 O O . SER A 1 94 ? -10.371 -8.933 17.511 1.00 97.19 94 SER A O 1
ATOM 702 N N . ILE A 1 95 ? -8.936 -7.264 17.019 1.00 97.69 95 ILE A N 1
ATOM 703 C CA . ILE A 1 95 ? -9.805 -6.566 16.066 1.00 97.69 95 ILE A CA 1
ATOM 704 C C . ILE A 1 95 ? -9.032 -6.333 14.778 1.00 97.69 95 ILE A C 1
ATOM 706 O O . ILE A 1 95 ? -7.908 -5.825 14.801 1.00 97.69 95 ILE A O 1
ATOM 710 N N . ILE A 1 96 ? -9.673 -6.673 13.665 1.00 97.00 96 ILE A N 1
ATOM 711 C CA . ILE A 1 96 ? -9.159 -6.451 12.319 1.00 97.00 96 ILE A CA 1
ATOM 712 C C . ILE A 1 96 ? -10.202 -5.646 11.555 1.00 97.00 96 ILE A C 1
ATOM 714 O O . ILE A 1 96 ? -11.364 -6.050 11.497 1.00 97.00 96 ILE A O 1
ATOM 718 N N . VAL A 1 97 ? -9.799 -4.517 10.978 1.00 96.62 97 VAL A N 1
ATOM 719 C CA . VAL A 1 97 ? -10.660 -3.661 10.152 1.00 96.62 97 VAL A CA 1
ATOM 720 C C . VAL A 1 97 ? -10.124 -3.656 8.732 1.00 96.62 97 VAL A C 1
ATOM 722 O O . VAL A 1 97 ? -8.939 -3.435 8.512 1.00 96.62 97 VAL A O 1
ATOM 725 N N . LYS A 1 98 ? -11.006 -3.877 7.764 1.00 95.19 98 LYS A N 1
ATOM 726 C CA . LYS A 1 98 ? -10.739 -3.703 6.341 1.00 95.19 98 LYS A CA 1
ATOM 727 C C . LYS A 1 98 ? -11.409 -2.429 5.856 1.00 95.19 98 LYS A C 1
ATOM 729 O O . LYS A 1 98 ? -12.632 -2.331 5.923 1.00 95.19 98 LYS A O 1
ATOM 734 N N . GLU A 1 99 ? -10.621 -1.533 5.278 1.00 94.25 99 GLU A N 1
ATOM 735 C CA . GLU A 1 99 ? -11.090 -0.394 4.494 1.00 94.25 99 GLU A CA 1
ATOM 736 C C . GLU A 1 99 ? -10.983 -0.722 3.001 1.00 94.25 99 GLU A C 1
ATOM 738 O O . GLU A 1 99 ? -9.946 -1.178 2.534 1.00 94.25 99 GLU A O 1
ATOM 743 N N . THR A 1 100 ? -12.054 -0.506 2.245 1.00 92.50 100 THR A N 1
ATOM 744 C CA . THR A 1 100 ? -12.109 -0.621 0.784 1.00 92.50 100 THR A CA 1
ATOM 745 C C . THR A 1 100 ? -12.449 0.748 0.219 1.00 92.50 100 THR A C 1
ATOM 747 O O . THR A 1 100 ? -13.415 1.368 0.660 1.00 92.50 100 THR A O 1
ATOM 750 N N . PHE A 1 101 ? -11.665 1.233 -0.736 1.00 91.62 101 PHE A N 1
ATOM 751 C CA . PHE A 1 101 ? -11.810 2.569 -1.308 1.00 91.62 101 PHE A CA 1
ATOM 752 C C . PHE A 1 101 ? -11.360 2.587 -2.765 1.00 91.62 101 PHE A C 1
ATOM 754 O O . PHE A 1 101 ? -10.658 1.690 -3.213 1.00 91.62 101 PHE A O 1
ATOM 761 N N . SER A 1 102 ? -11.746 3.616 -3.501 1.00 88.31 102 SER A N 1
ATOM 762 C CA . SER A 1 102 ? -11.206 3.925 -4.823 1.00 88.31 102 SER A CA 1
ATOM 763 C C . SER A 1 102 ? -10.576 5.316 -4.817 1.00 88.31 102 SER A C 1
ATOM 765 O O . SER A 1 102 ? -10.575 6.012 -3.794 1.00 88.31 102 SER A O 1
ATOM 767 N N . TYR A 1 103 ? -10.035 5.725 -5.959 1.00 82.31 103 TYR A N 1
ATOM 768 C CA . TYR A 1 103 ? -9.591 7.093 -6.189 1.00 82.31 103 TYR A CA 1
ATOM 769 C C . TYR A 1 103 ? -10.477 7.755 -7.243 1.00 82.31 103 TYR A C 1
ATOM 771 O O . TYR A 1 103 ? -10.816 7.140 -8.254 1.00 82.31 103 TYR A O 1
ATOM 779 N N . ASP A 1 104 ? -10.875 9.006 -7.010 1.00 81.06 104 ASP A N 1
ATOM 780 C CA . ASP A 1 104 ? -11.531 9.801 -8.046 1.00 81.06 104 ASP A CA 1
ATOM 781 C C . ASP A 1 104 ? -10.521 10.304 -9.096 1.00 81.06 104 ASP A C 1
ATOM 783 O O . ASP A 1 104 ? -9.308 10.137 -8.971 1.00 81.06 104 ASP A O 1
ATOM 787 N N . ALA A 1 105 ? -11.017 10.962 -10.147 1.00 75.12 105 ALA A N 1
ATOM 788 C CA . ALA A 1 105 ? -10.171 11.504 -11.214 1.00 75.12 105 ALA A CA 1
ATOM 789 C C . ALA A 1 105 ? -9.181 12.593 -10.744 1.00 75.12 105 ALA A C 1
ATOM 791 O O . ALA A 1 105 ? -8.261 12.937 -11.483 1.00 75.12 105 ALA A O 1
ATOM 792 N N . ALA A 1 106 ? -9.381 13.160 -9.552 1.00 71.62 106 ALA A N 1
ATOM 793 C CA . ALA A 1 106 ? -8.476 14.119 -8.929 1.00 71.62 106 ALA A CA 1
ATOM 794 C C . ALA A 1 106 ? -7.498 13.449 -7.942 1.00 71.62 106 ALA A C 1
ATOM 796 O O . ALA A 1 106 ? -6.707 14.147 -7.310 1.00 71.62 106 ALA A O 1
ATOM 797 N N . GLY A 1 107 ? -7.530 12.118 -7.820 1.00 69.06 107 GLY A N 1
ATOM 798 C CA . GLY A 1 107 ? -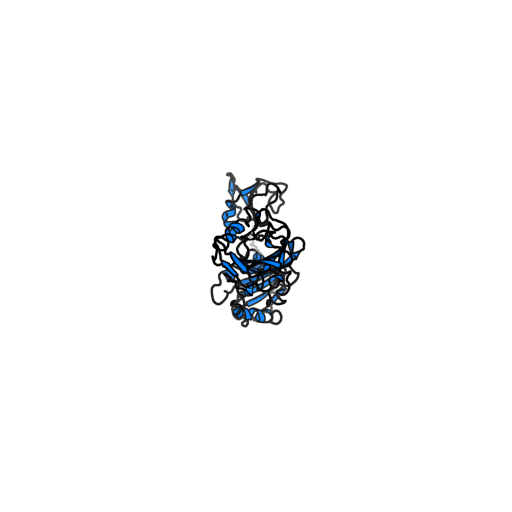6.686 11.351 -6.909 1.00 69.06 107 GLY A CA 1
ATOM 799 C C . GLY A 1 107 ? -7.162 11.378 -5.456 1.00 69.06 107 GLY A C 1
ATOM 800 O O . GLY A 1 107 ? -6.420 10.960 -4.567 1.00 69.06 107 GLY A O 1
ATOM 801 N N . ASN A 1 108 ? -8.381 11.852 -5.175 1.00 77.31 108 ASN A N 1
ATOM 802 C CA . ASN A 1 108 ? -8.920 11.814 -3.819 1.00 77.31 108 ASN A CA 1
ATOM 803 C C . ASN A 1 108 ? -9.434 10.415 -3.495 1.00 77.31 108 ASN A C 1
ATOM 805 O O . ASN A 1 108 ? -10.105 9.783 -4.310 1.00 77.31 108 ASN A O 1
ATOM 809 N N . ARG A 1 109 ? -9.180 9.963 -2.265 1.00 85.00 109 ARG A N 1
ATOM 810 C CA . ARG A 1 109 ? -9.725 8.710 -1.737 1.00 85.00 109 ARG A CA 1
ATOM 811 C C . ARG A 1 109 ? -11.248 8.801 -1.593 1.00 85.00 109 ARG A C 1
ATOM 813 O O . ARG A 1 109 ? -11.748 9.710 -0.930 1.00 85.00 109 ARG A O 1
ATOM 820 N N . VAL A 1 110 ? -11.969 7.822 -2.135 1.00 88.94 110 VAL A N 1
ATOM 821 C CA . VAL A 1 110 ? -13.433 7.715 -2.065 1.00 88.94 110 VAL A CA 1
ATOM 822 C C . VAL A 1 110 ? -13.837 6.376 -1.456 1.00 88.94 110 VAL A C 1
ATOM 824 O O . VAL A 1 110 ? -13.497 5.315 -1.974 1.00 88.94 110 VAL A O 1
ATOM 827 N N . LEU A 1 111 ? -14.599 6.419 -0.361 1.00 90.81 111 LEU A N 1
ATOM 828 C CA . LEU A 1 111 ? -15.191 5.229 0.251 1.00 90.81 111 LEU A CA 1
ATOM 829 C C . LEU A 1 111 ? -16.552 4.922 -0.403 1.00 90.81 111 LEU A C 1
ATOM 831 O O . LEU A 1 111 ? -17.367 5.839 -0.549 1.00 90.81 111 LEU A O 1
ATOM 835 N N . PRO A 1 112 ? -16.842 3.666 -0.789 1.00 89.06 112 PRO A N 1
ATOM 836 C CA . PRO A 1 112 ? -18.172 3.283 -1.246 1.00 89.06 112 PRO A CA 1
ATOM 837 C C . PRO A 1 112 ? -19.202 3.376 -0.105 1.00 89.06 112 PRO A C 1
ATOM 839 O O . PRO A 1 112 ? -18.879 3.229 1.068 1.00 89.06 112 PRO A O 1
ATOM 842 N N . ALA A 1 113 ? -20.476 3.595 -0.437 1.00 79.88 113 ALA A N 1
ATOM 843 C CA . ALA A 1 113 ? -21.525 3.769 0.577 1.00 79.88 113 ALA A CA 1
ATOM 844 C C . ALA A 1 113 ? -21.819 2.499 1.408 1.00 79.88 113 ALA A C 1
ATOM 846 O O . ALA A 1 113 ? -22.366 2.605 2.501 1.00 79.88 113 ALA A O 1
ATOM 847 N N . GLY A 1 114 ? -21.478 1.313 0.893 1.00 81.50 114 GLY A N 1
ATOM 848 C CA . GLY A 1 114 ? -21.648 0.025 1.570 1.00 81.50 114 GLY A CA 1
ATOM 849 C C . GLY A 1 114 ? -20.446 -0.882 1.323 1.00 81.50 114 GLY A C 1
ATOM 850 O O . GLY A 1 114 ? -19.813 -0.803 0.266 1.00 81.50 114 GLY A O 1
ATOM 851 N N . GLY A 1 115 ? -20.102 -1.705 2.315 1.00 85.50 115 GLY A N 1
ATOM 852 C CA . GLY A 1 115 ? -18.922 -2.575 2.274 1.00 85.50 115 GLY A CA 1
ATOM 853 C C . GLY A 1 115 ? -17.566 -1.856 2.291 1.00 85.50 115 GLY A C 1
ATOM 854 O O . GLY A 1 115 ? -16.542 -2.528 2.171 1.00 85.50 115 GLY A O 1
ATOM 855 N N . ALA A 1 116 ? -17.539 -0.523 2.450 1.00 91.81 116 ALA A N 1
ATOM 856 C CA . ALA A 1 116 ? -16.298 0.236 2.609 1.00 91.81 116 ALA A CA 1
ATOM 857 C C . ALA A 1 116 ? -15.523 -0.235 3.831 1.00 91.81 116 ALA A C 1
ATOM 859 O O . ALA A 1 116 ? -14.333 -0.503 3.729 1.00 91.81 116 ALA A O 1
ATOM 860 N N . LEU A 1 117 ? -16.203 -0.359 4.970 1.00 95.12 117 LEU A N 1
ATOM 861 C CA . LEU A 1 117 ? -15.607 -0.818 6.211 1.00 95.12 117 LEU A CA 1
ATOM 862 C C . LEU A 1 117 ? -16.238 -2.150 6.616 1.00 95.12 117 LEU A C 1
ATOM 864 O O . LEU A 1 117 ? -17.435 -2.231 6.891 1.00 95.12 117 LEU A O 1
ATOM 868 N N . LEU A 1 118 ? -15.421 -3.199 6.663 1.00 95.56 118 LEU A N 1
ATOM 869 C CA . LEU A 1 118 ? -15.771 -4.462 7.313 1.00 95.56 118 LEU A CA 1
ATOM 870 C C . LEU A 1 118 ? -14.822 -4.682 8.483 1.00 95.56 118 LEU A C 1
ATOM 872 O O . LEU A 1 118 ? -13.664 -4.279 8.417 1.00 95.56 118 LEU A O 1
ATOM 876 N N . ALA A 1 119 ? -15.275 -5.360 9.528 1.00 97.19 119 ALA A N 1
ATOM 877 C CA . ALA A 1 119 ? -14.396 -5.736 10.625 1.00 97.19 119 ALA A CA 1
ATOM 878 C C . ALA A 1 119 ? -14.675 -7.150 11.126 1.00 97.19 119 ALA A C 1
ATOM 880 O O . ALA A 1 119 ? -15.748 -7.713 10.903 1.00 97.19 119 ALA A O 1
ATOM 881 N N . MET A 1 120 ? -13.695 -7.717 11.819 1.00 97.81 120 MET A N 1
ATOM 882 C CA . MET A 1 120 ? -13.852 -8.953 12.569 1.00 97.81 120 MET A CA 1
ATOM 883 C C . MET A 1 120 ? -13.239 -8.817 13.958 1.00 97.81 120 MET A C 1
ATOM 885 O O . MET A 1 120 ? -12.191 -8.189 14.127 1.00 97.81 120 MET A O 1
ATOM 889 N N . VAL A 1 121 ? -13.916 -9.390 14.952 1.00 98.00 121 VAL A N 1
ATOM 890 C CA . VAL A 1 121 ? -13.524 -9.326 16.363 1.00 98.00 121 VAL A CA 1
ATOM 891 C C . VAL A 1 121 ? -13.445 -10.730 16.931 1.00 98.00 121 VAL A C 1
ATOM 893 O O . VAL A 1 121 ? -14.385 -11.518 16.801 1.00 98.00 121 VAL A O 1
ATOM 896 N N . LYS A 1 122 ? -12.331 -11.040 17.590 1.00 97.25 122 LYS A N 1
ATOM 897 C CA . LYS A 1 122 ? -12.155 -12.297 18.306 1.00 97.25 122 LYS A CA 1
ATOM 898 C C . LYS A 1 122 ? -12.843 -12.196 19.664 1.00 97.25 122 LYS A C 1
ATOM 900 O O . LYS A 1 122 ? -12.256 -11.682 20.610 1.00 97.25 122 LYS A O 1
ATOM 905 N N . ARG A 1 123 ? -14.089 -12.659 19.774 1.00 94.62 123 ARG A N 1
ATOM 906 C CA . ARG A 1 123 ? -14.802 -12.684 21.065 1.00 94.62 123 ARG A CA 1
ATOM 907 C C . ARG A 1 123 ? -14.276 -13.786 21.972 1.00 94.62 123 ARG A C 1
ATOM 909 O O . ARG A 1 123 ? -14.105 -13.557 23.163 1.00 94.62 123 ARG A O 1
ATOM 916 N N . GLY A 1 124 ? -14.040 -14.962 21.388 1.00 88.56 124 GLY A N 1
ATOM 917 C CA . GLY A 1 124 ? -13.733 -16.182 22.129 1.00 88.56 124 GLY A CA 1
ATOM 918 C C . GLY A 1 124 ? -14.964 -16.855 22.735 1.00 88.56 124 GLY A C 1
ATOM 919 O O . GLY A 1 124 ? -16.067 -16.730 22.200 1.00 88.56 124 GLY A O 1
ATOM 920 N N . GLY A 1 125 ? -14.762 -17.603 23.821 1.00 88.00 125 GLY A N 1
ATOM 921 C CA . GLY A 1 125 ? -15.826 -18.382 24.467 1.00 88.00 125 GLY A CA 1
ATOM 922 C C . GLY A 1 125 ? -16.536 -19.375 23.529 1.00 88.00 125 GLY A C 1
ATOM 923 O O . GLY A 1 125 ? -15.905 -20.009 22.681 1.00 88.00 125 GLY A O 1
ATOM 924 N N . ASP A 1 126 ? -17.859 -19.500 23.690 1.00 91.06 126 ASP A N 1
ATOM 925 C CA . ASP A 1 126 ? -18.723 -20.370 22.873 1.00 91.06 126 ASP A CA 1
ATOM 926 C C . ASP A 1 126 ? -19.359 -19.636 21.674 1.00 91.06 126 ASP A C 1
ATOM 928 O O . ASP A 1 126 ? -20.166 -20.215 20.940 1.00 91.06 126 ASP A O 1
ATOM 932 N N . PHE A 1 127 ? -19.022 -18.361 21.451 1.00 94.19 127 PHE A N 1
ATOM 933 C CA . PHE A 1 127 ? -19.550 -17.603 20.321 1.00 94.19 127 PHE A CA 1
ATOM 934 C C . PHE A 1 127 ? -19.040 -18.177 18.994 1.00 94.19 127 PHE A C 1
ATOM 936 O O . PHE A 1 127 ? -17.874 -18.542 18.882 1.00 94.19 127 PHE A O 1
ATOM 943 N N . ASN A 1 128 ? -19.903 -18.237 17.972 1.00 95.38 128 ASN A N 1
ATOM 944 C CA . ASN A 1 128 ? -19.575 -18.688 16.611 1.00 95.38 128 ASN A CA 1
ATOM 945 C C . ASN A 1 128 ? -18.505 -19.807 16.573 1.00 95.38 128 ASN A C 1
ATOM 947 O O . ASN A 1 128 ? -17.405 -19.605 16.045 1.00 95.38 128 ASN A O 1
ATOM 951 N N . PRO A 1 129 ? -18.788 -20.996 17.139 1.00 94.62 129 PRO A N 1
ATOM 952 C CA . PRO A 1 129 ? -17.787 -22.055 17.277 1.00 94.62 129 PRO A CA 1
ATOM 953 C C . PRO A 1 129 ? -17.298 -22.558 15.912 1.00 94.62 129 PRO A C 1
ATOM 955 O O . PRO A 1 129 ? -16.165 -23.019 15.782 1.00 94.62 129 PRO A O 1
ATOM 958 N N . ALA A 1 130 ? -18.129 -22.407 14.875 1.00 95.44 130 ALA A N 1
ATOM 959 C CA . ALA A 1 130 ? -17.780 -22.698 13.489 1.00 95.44 130 ALA A CA 1
ATOM 960 C C . ALA A 1 130 ? -16.707 -21.755 12.917 1.00 95.44 130 ALA A C 1
ATOM 962 O O . ALA A 1 130 ? -16.029 -22.145 11.972 1.00 95.44 130 ALA A O 1
ATOM 963 N N . ALA A 1 131 ? -16.535 -20.560 13.493 1.00 96.00 131 ALA A N 1
ATOM 964 C CA . ALA A 1 131 ? -15.424 -19.659 13.209 1.00 96.00 131 ALA A CA 1
ATOM 965 C C . ALA A 1 131 ? -14.600 -19.325 14.452 1.00 96.00 131 ALA A C 1
ATOM 967 O O . ALA A 1 131 ? -14.147 -18.200 14.621 1.00 96.00 131 ALA A O 1
ATOM 968 N N . ALA A 1 132 ? -14.412 -20.306 15.338 1.00 94.81 132 ALA A N 1
ATOM 969 C CA . ALA A 1 132 ? -13.495 -20.214 16.470 1.00 94.81 132 ALA A CA 1
ATOM 970 C C . ALA A 1 132 ? -13.653 -18.944 17.337 1.00 94.81 132 ALA A C 1
ATOM 972 O O . ALA A 1 132 ? -12.650 -18.433 17.832 1.00 94.81 132 ALA A O 1
ATOM 973 N N . GLY A 1 133 ? -14.866 -18.412 17.520 1.00 95.75 133 GLY A N 1
ATOM 974 C CA . GLY A 1 133 ? -15.070 -17.198 18.323 1.00 95.75 133 GLY A CA 1
ATOM 975 C C . GLY A 1 133 ? -15.025 -15.879 17.553 1.00 95.75 133 GLY A C 1
ATOM 976 O O . GLY A 1 133 ? -15.051 -14.829 18.191 1.00 95.75 133 GLY A O 1
ATOM 977 N N . TRP A 1 134 ? -14.939 -15.893 16.219 1.00 97.56 134 TRP A N 1
ATOM 978 C CA . TRP A 1 134 ? -14.970 -14.673 15.408 1.00 97.56 134 TRP A CA 1
ATOM 979 C C . TRP A 1 134 ? -16.385 -14.135 15.210 1.00 97.56 134 TRP A C 1
ATOM 981 O O . TRP A 1 134 ? -17.307 -14.869 14.851 1.00 97.56 134 TRP A O 1
ATOM 991 N N . GLU A 1 135 ? -16.535 -12.830 15.387 1.00 97.69 135 GLU A N 1
ATOM 992 C CA . GLU A 1 135 ? -17.715 -12.055 15.021 1.00 97.69 135 GLU A CA 1
ATOM 993 C C . GLU A 1 135 ? -17.394 -11.114 13.868 1.00 97.69 135 GLU A C 1
ATOM 995 O O . GLU A 1 135 ? -16.320 -10.516 13.836 1.00 97.69 135 GLU A O 1
ATOM 1000 N N . TRP A 1 136 ? -18.334 -10.969 12.943 1.00 97.12 136 TRP A N 1
ATOM 1001 C CA . TRP A 1 136 ? -18.202 -10.176 11.727 1.00 97.12 136 TRP A CA 1
ATOM 1002 C C . TRP A 1 136 ? -19.025 -8.902 11.830 1.00 97.12 136 TRP A C 1
ATOM 1004 O O . TRP A 1 136 ? -20.116 -8.923 12.398 1.00 97.12 136 TRP A O 1
ATOM 1014 N N . PHE A 1 137 ? -18.532 -7.820 11.237 1.00 96.56 137 PHE A N 1
ATOM 1015 C CA . PHE A 1 137 ? -19.158 -6.504 11.266 1.00 96.56 137 PHE A CA 1
ATOM 1016 C C . PHE A 1 137 ? -19.158 -5.875 9.874 1.00 96.56 137 PHE A C 1
ATOM 1018 O O . PHE A 1 137 ? -18.150 -5.907 9.166 1.00 96.56 137 PHE A O 1
ATOM 1025 N N . GLU A 1 138 ? -20.274 -5.246 9.525 1.00 95.19 138 GLU A N 1
ATOM 1026 C CA . GLU A 1 138 ? -20.352 -4.220 8.491 1.00 95.19 138 GLU A CA 1
ATOM 1027 C C . GLU A 1 138 ? -20.478 -2.864 9.184 1.00 95.19 138 GLU A C 1
ATOM 1029 O O . GLU A 1 138 ? -21.352 -2.674 10.038 1.00 95.19 138 GLU A O 1
ATOM 1034 N N . LEU A 1 139 ? -19.586 -1.938 8.837 1.00 95.00 139 LEU A N 1
ATOM 1035 C CA . LEU A 1 139 ? -19.495 -0.629 9.467 1.00 95.00 139 LEU A CA 1
ATOM 1036 C C . LEU A 1 139 ? -19.838 0.475 8.460 1.00 95.00 139 LEU A C 1
ATOM 1038 O O . LEU A 1 139 ? -19.495 0.397 7.278 1.00 95.00 139 LEU A O 1
ATOM 1042 N N . GLY A 1 140 ? -20.489 1.530 8.944 1.00 93.81 140 GLY A N 1
ATOM 1043 C CA . GLY A 1 140 ? -20.624 2.785 8.218 1.00 93.81 140 GLY A CA 1
ATOM 1044 C C . GLY A 1 140 ? -19.266 3.467 8.096 1.00 93.81 140 GLY A C 1
ATOM 1045 O O . GLY A 1 140 ? -18.352 3.192 8.871 1.00 93.81 140 GLY A O 1
ATOM 1046 N N . THR A 1 141 ? -19.111 4.391 7.148 1.00 91.19 141 THR A N 1
ATOM 1047 C CA . THR A 1 141 ? -17.845 5.131 6.960 1.00 91.19 141 THR A CA 1
ATOM 1048 C C . THR A 1 141 ? -17.457 5.993 8.169 1.00 91.19 141 THR A C 1
ATOM 1050 O O . THR A 1 141 ? -16.321 6.445 8.261 1.00 91.19 141 THR A O 1
ATOM 1053 N N . ASP A 1 142 ? -18.395 6.231 9.085 1.00 88.62 142 ASP A N 1
ATOM 1054 C CA . ASP A 1 142 ? -18.217 6.904 10.375 1.00 88.62 142 ASP A CA 1
ATOM 1055 C C . ASP A 1 142 ? -17.962 5.929 11.546 1.00 88.62 142 ASP A C 1
ATOM 1057 O O . ASP A 1 142 ? -17.920 6.343 12.703 1.00 88.62 142 ASP A O 1
ATOM 1061 N N . GLY A 1 143 ? -17.804 4.632 11.266 1.00 88.56 143 GLY A N 1
ATOM 1062 C CA . GLY A 1 143 ? -17.565 3.581 12.256 1.00 88.56 143 GLY A CA 1
ATOM 1063 C C . GLY A 1 143 ? -18.813 3.089 12.998 1.00 88.56 143 GLY A C 1
ATOM 1064 O O . GLY A 1 143 ? -18.676 2.277 13.914 1.00 88.56 143 GLY A O 1
ATOM 1065 N N . THR A 1 144 ? -20.014 3.551 12.629 1.00 93.06 144 THR A N 1
ATOM 1066 C CA . THR A 1 144 ? -21.280 3.009 13.160 1.00 93.06 144 THR A CA 1
ATOM 1067 C C . THR A 1 144 ? -21.464 1.547 12.758 1.00 93.06 144 THR A C 1
ATOM 1069 O O . THR A 1 144 ? -21.048 1.142 11.672 1.00 93.06 144 THR A O 1
ATOM 1072 N N . VAL A 1 145 ? -22.080 0.724 13.610 1.00 95.25 145 VAL A N 1
ATOM 1073 C CA . VAL A 1 145 ? -22.321 -0.692 13.282 1.00 95.25 145 VAL A CA 1
ATOM 1074 C C . VAL A 1 145 ? -23.617 -0.814 12.485 1.00 95.25 145 VAL A C 1
ATOM 1076 O O . VAL A 1 145 ? -24.708 -0.640 13.023 1.00 95.25 145 VAL A O 1
ATOM 1079 N N . LEU A 1 146 ? -23.503 -1.153 11.200 1.00 94.31 146 LEU A N 1
ATOM 1080 C CA . LEU A 1 146 ? -24.654 -1.362 10.314 1.00 94.31 146 LEU A CA 1
ATOM 1081 C C . LEU A 1 146 ? -25.217 -2.777 10.454 1.00 94.31 146 LEU A C 1
ATOM 1083 O O . LEU A 1 146 ? -26.431 -2.975 10.454 1.00 94.31 146 LEU A O 1
ATOM 1087 N N . ALA A 1 147 ? -24.328 -3.759 10.595 1.00 94.75 147 ALA A N 1
ATOM 1088 C CA . ALA A 1 147 ? -24.678 -5.144 10.865 1.00 94.75 147 ALA A CA 1
ATOM 1089 C C . ALA A 1 147 ? -23.541 -5.843 11.618 1.00 94.75 147 ALA A C 1
ATOM 1091 O O . ALA A 1 147 ? -22.368 -5.522 11.429 1.00 94.75 147 ALA A O 1
ATOM 1092 N N . ARG A 1 148 ? -23.885 -6.817 12.464 1.00 95.69 148 ARG A N 1
ATOM 1093 C CA . ARG A 1 148 ? -22.924 -7.708 13.123 1.00 95.69 148 ARG A CA 1
ATOM 1094 C C . ARG A 1 148 ? -23.522 -9.092 13.335 1.00 95.69 148 ARG A C 1
ATOM 1096 O O . ARG A 1 148 ? -24.740 -9.203 13.477 1.00 95.69 148 ARG A O 1
ATOM 1103 N N . GLY A 1 149 ? -22.688 -10.123 13.375 1.00 94.94 149 GLY A N 1
ATOM 1104 C CA . GLY A 1 149 ? -23.148 -11.487 13.629 1.00 94.94 149 GLY A CA 1
ATOM 1105 C C . GLY A 1 149 ? -22.047 -12.540 13.573 1.00 94.94 149 GLY A C 1
ATOM 1106 O O . GLY A 1 149 ? -20.904 -12.262 13.209 1.00 94.94 149 GLY A O 1
ATOM 1107 N N . GLY A 1 150 ? -22.408 -13.764 13.947 1.00 95.00 150 GLY A N 1
ATOM 1108 C CA . GLY A 1 150 ? -21.556 -14.946 13.902 1.00 95.00 150 GLY A CA 1
ATOM 1109 C C . GLY A 1 150 ? -21.772 -15.760 12.626 1.00 95.00 150 GLY A C 1
ATOM 1110 O O . GLY A 1 150 ? -21.570 -15.278 11.511 1.00 95.00 150 GLY A O 1
ATOM 1111 N N . ALA A 1 151 ? -22.185 -17.019 12.784 1.00 94.00 151 ALA A N 1
ATOM 1112 C CA . ALA A 1 151 ? -22.323 -17.976 11.684 1.00 94.00 151 ALA A CA 1
ATOM 1113 C C . ALA A 1 151 ? -23.420 -17.609 10.671 1.00 94.00 151 ALA A C 1
ATOM 1115 O O . ALA A 1 151 ? -23.401 -18.071 9.534 1.00 94.00 151 ALA A O 1
ATOM 1116 N N . GLU A 1 152 ? -24.382 -16.798 11.086 1.00 93.31 152 GLU A N 1
ATOM 1117 C CA . GLU A 1 152 ? -25.523 -16.340 10.303 1.00 93.31 152 GLU A CA 1
ATOM 1118 C C . GLU A 1 152 ? -25.235 -15.084 9.473 1.00 93.31 152 GLU A C 1
ATOM 1120 O O . GLU A 1 152 ? -25.998 -14.782 8.549 1.00 93.31 152 GLU A O 1
ATOM 1125 N N . MET A 1 153 ? -24.137 -14.369 9.759 1.00 91.69 153 MET A N 1
ATOM 1126 C CA . MET A 1 153 ? -23.794 -13.136 9.052 1.00 91.69 153 MET A CA 1
ATOM 1127 C C . MET A 1 153 ? -23.689 -13.401 7.547 1.00 91.69 153 MET A C 1
ATOM 1129 O O . MET A 1 153 ? -22.975 -14.304 7.106 1.00 91.69 153 MET A O 1
ATOM 1133 N N . MET A 1 154 ? -24.438 -12.624 6.758 1.00 86.88 154 MET A N 1
ATOM 1134 C CA . MET A 1 154 ? -24.538 -12.771 5.300 1.00 86.88 154 MET A CA 1
ATOM 1135 C C . MET A 1 154 ? -24.813 -14.221 4.855 1.00 86.88 154 MET A C 1
ATOM 1137 O O . MET A 1 154 ? -24.179 -14.731 3.933 1.00 86.88 154 MET A O 1
ATOM 1141 N N . ALA A 1 155 ? -25.737 -14.908 5.539 1.00 90.56 155 ALA A N 1
ATOM 1142 C CA . ALA A 1 155 ? -26.067 -16.315 5.287 1.00 90.56 155 ALA A CA 1
ATOM 1143 C C . ALA A 1 155 ? -24.852 -17.265 5.394 1.00 90.56 155 ALA A C 1
ATOM 1145 O O . ALA A 1 155 ? -24.766 -18.266 4.682 1.00 90.56 155 ALA A O 1
ATOM 1146 N N . GLY A 1 156 ? -23.906 -16.941 6.281 1.00 91.12 156 GLY A N 1
ATOM 1147 C CA . GLY A 1 156 ? -22.694 -17.721 6.533 1.00 91.12 156 GLY A CA 1
ATOM 1148 C C . GLY A 1 156 ? -21.568 -17.506 5.524 1.00 91.12 156 GLY A C 1
ATOM 1149 O O . GLY A 1 156 ? -20.567 -18.225 5.579 1.00 91.12 156 GLY A O 1
ATOM 1150 N N . ALA A 1 157 ? -21.690 -16.521 4.627 1.00 90.56 157 ALA A N 1
ATOM 1151 C CA . ALA A 1 157 ? -20.670 -16.230 3.622 1.00 90.56 157 ALA A CA 1
ATOM 1152 C C . ALA A 1 157 ? -19.302 -15.905 4.252 1.00 90.56 157 ALA A C 1
ATOM 1154 O O . ALA A 1 157 ? -18.281 -16.406 3.780 1.00 90.56 157 ALA A O 1
ATOM 1155 N N . CYS A 1 158 ? -19.280 -15.136 5.349 1.00 92.88 158 CYS A N 1
ATOM 1156 C CA . CYS A 1 158 ? -18.042 -14.758 6.037 1.00 92.88 158 CYS A CA 1
ATOM 1157 C C . CYS A 1 158 ? -17.302 -15.992 6.578 1.00 92.88 158 CYS A C 1
ATOM 1159 O O . CYS A 1 158 ? -16.151 -16.223 6.211 1.00 92.88 158 CYS A O 1
ATOM 1161 N N . ASN A 1 159 ? -17.986 -16.841 7.360 1.00 95.12 159 ASN A N 1
ATOM 1162 C CA . ASN A 1 159 ? -17.423 -18.098 7.868 1.00 95.12 159 ASN A CA 1
ATOM 1163 C C . ASN A 1 159 ? -16.923 -19.001 6.731 1.00 95.12 159 ASN A C 1
ATOM 1165 O O . ASN A 1 159 ? -15.834 -19.563 6.828 1.00 95.12 159 ASN A O 1
ATOM 1169 N N . GLY A 1 160 ? -17.721 -19.154 5.667 1.00 92.38 160 GLY A N 1
ATOM 1170 C CA . GLY A 1 160 ? -17.403 -20.039 4.548 1.00 92.38 160 GLY A CA 1
ATOM 1171 C C . GLY A 1 160 ? -16.104 -19.654 3.841 1.00 92.38 160 GLY A C 1
ATOM 1172 O O . GLY A 1 160 ? -15.241 -20.508 3.645 1.00 92.38 160 GLY A O 1
ATOM 1173 N N . CYS A 1 161 ? -15.939 -18.372 3.506 1.00 91.75 161 CYS A N 1
ATOM 1174 C CA . CYS A 1 161 ? -14.733 -17.889 2.836 1.00 91.75 161 CYS A CA 1
ATOM 1175 C C . CYS A 1 161 ? -13.528 -17.839 3.781 1.00 91.75 161 CYS A C 1
ATOM 1177 O O . CYS A 1 161 ? -12.464 -18.355 3.447 1.00 91.75 161 CYS A O 1
ATOM 1179 N N . HIS A 1 162 ? -13.682 -17.272 4.980 1.00 93.81 162 HIS A N 1
ATOM 1180 C CA . HIS A 1 162 ? -12.563 -17.132 5.914 1.00 93.81 162 HIS A CA 1
ATOM 1181 C C . HIS A 1 162 ? -12.087 -18.478 6.480 1.00 93.81 162 HIS A C 1
ATOM 1183 O O . HIS A 1 162 ? -10.912 -18.626 6.809 1.00 93.81 162 HIS A O 1
ATOM 1189 N N . GLY A 1 163 ? -12.942 -19.505 6.506 1.00 94.25 163 GLY A N 1
ATOM 1190 C CA . GLY A 1 163 ? -12.535 -20.872 6.843 1.00 94.25 163 GLY A CA 1
ATOM 1191 C C . GLY A 1 163 ? -11.504 -21.469 5.877 1.00 94.25 163 GLY A C 1
ATOM 1192 O O . GLY A 1 163 ? -10.812 -22.419 6.239 1.00 94.25 163 GLY A O 1
ATOM 1193 N N . ALA A 1 164 ? -11.352 -20.901 4.673 1.00 91.56 164 ALA A N 1
ATOM 1194 C CA . ALA A 1 164 ? -10.331 -21.302 3.711 1.00 91.56 164 ALA A CA 1
ATOM 1195 C C . ALA A 1 164 ? -8.950 -20.687 3.990 1.00 91.56 164 ALA A C 1
ATOM 1197 O O . ALA A 1 164 ? -7.981 -21.121 3.367 1.00 91.56 164 ALA A O 1
ATOM 1198 N N . ALA A 1 165 ? -8.828 -19.729 4.920 1.00 90.56 165 ALA A N 1
ATOM 1199 C CA . ALA A 1 165 ? -7.576 -19.023 5.200 1.00 90.56 165 ALA A CA 1
ATOM 1200 C C . ALA A 1 165 ? -6.350 -19.951 5.372 1.00 90.56 165 ALA A C 1
ATOM 1202 O O . ALA A 1 165 ? -5.329 -19.661 4.745 1.00 90.56 165 ALA A O 1
ATOM 1203 N N . PRO A 1 166 ? -6.425 -21.105 6.076 1.00 89.38 166 PRO A N 1
ATOM 1204 C CA . PRO A 1 166 ? -5.303 -22.049 6.160 1.00 89.38 166 PRO A CA 1
ATOM 1205 C C . PRO A 1 166 ? -4.793 -22.571 4.811 1.00 89.38 166 PRO A C 1
ATOM 1207 O O . PRO A 1 166 ? -3.596 -22.799 4.648 1.00 89.38 166 PRO A O 1
ATOM 1210 N N . GLY A 1 167 ? -5.674 -22.726 3.817 1.00 86.25 167 GLY A N 1
ATOM 1211 C CA . GLY A 1 167 ? -5.297 -23.125 2.456 1.00 86.25 167 GLY A CA 1
ATOM 1212 C C . GLY A 1 167 ? -4.480 -22.066 1.708 1.00 86.25 167 GLY A C 1
ATOM 1213 O O . GLY A 1 167 ? -3.784 -22.399 0.754 1.00 86.25 167 GLY A O 1
ATOM 1214 N N . TYR A 1 168 ? -4.523 -20.818 2.176 1.00 82.19 168 TYR A N 1
ATOM 1215 C CA . TYR A 1 168 ? -3.768 -19.677 1.656 1.00 82.19 168 TYR A CA 1
ATOM 1216 C C . TYR A 1 168 ? -2.622 -19.265 2.596 1.00 82.19 168 TYR A C 1
ATOM 1218 O O . TYR A 1 168 ? -2.134 -18.139 2.536 1.00 82.19 168 TYR A O 1
ATOM 1226 N N . GLY A 1 169 ? -2.201 -20.164 3.495 1.00 84.56 169 GLY A N 1
ATOM 1227 C CA . GLY A 1 169 ? -1.150 -19.907 4.485 1.00 84.56 169 GLY A CA 1
ATOM 1228 C C . GLY A 1 169 ? -1.582 -19.013 5.649 1.00 84.56 169 GLY A C 1
ATOM 1229 O O . GLY A 1 169 ? -0.751 -18.668 6.485 1.00 84.56 169 GLY A O 1
ATOM 1230 N N . GLY A 1 170 ? -2.855 -18.611 5.691 1.00 88.62 170 GLY A N 1
ATOM 1231 C CA . GLY A 1 170 ? -3.438 -17.878 6.808 1.00 88.62 170 GLY A CA 1
ATOM 1232 C C . GLY A 1 170 ? -3.685 -18.788 8.006 1.00 88.62 170 GLY A C 1
ATOM 1233 O O . GLY A 1 170 ? -3.421 -19.990 7.974 1.00 88.62 170 GLY A O 1
ATOM 1234 N N . LEU A 1 171 ? -4.228 -18.228 9.076 1.00 91.50 171 LEU A N 1
ATOM 1235 C CA . LEU A 1 171 ? -4.572 -18.982 10.277 1.00 91.50 171 LEU A CA 1
ATOM 1236 C C . LEU A 1 171 ? -5.786 -18.369 10.953 1.00 91.50 171 LEU A C 1
ATOM 1238 O O . LEU A 1 171 ? -6.039 -17.178 10.820 1.00 91.50 171 LEU A O 1
ATOM 1242 N N . ASP A 1 172 ? -6.541 -19.208 11.662 1.00 94.75 172 ASP A N 1
ATOM 1243 C CA . ASP A 1 172 ? -7.654 -18.780 12.510 1.00 94.75 172 ASP A CA 1
ATOM 1244 C C . ASP A 1 172 ? -8.579 -17.752 11.833 1.00 94.75 172 ASP A C 1
ATOM 1246 O O . ASP A 1 172 ? -8.820 -16.675 12.363 1.00 94.75 172 ASP A O 1
ATOM 1250 N N . PHE A 1 173 ? -9.076 -18.084 10.635 1.00 94.69 173 PHE A N 1
ATOM 1251 C CA . PHE A 1 173 ? -9.978 -17.246 9.829 1.00 94.69 173 PHE A CA 1
ATOM 1252 C C . PHE A 1 173 ? -9.385 -15.919 9.323 1.00 94.69 173 PHE A C 1
ATOM 1254 O O . PHE A 1 173 ? -10.100 -15.126 8.714 1.00 94.69 173 PHE A O 1
ATOM 1261 N N . VAL A 1 174 ? -8.088 -15.679 9.497 1.00 92.56 174 VAL A N 1
ATOM 1262 C CA . VAL A 1 174 ? -7.381 -14.507 8.973 1.00 92.56 174 VAL A CA 1
ATOM 1263 C C . VAL A 1 174 ? -6.427 -14.955 7.870 1.00 92.56 174 VAL A C 1
ATOM 1265 O O . VAL A 1 174 ? -5.621 -15.869 8.056 1.00 92.56 174 VAL A O 1
ATOM 1268 N N . PHE A 1 175 ? -6.543 -14.343 6.692 1.00 89.12 175 PHE A N 1
ATOM 1269 C CA . PHE A 1 175 ? -5.664 -14.635 5.560 1.00 89.12 175 PHE A CA 1
ATOM 1270 C C . PHE A 1 175 ? -4.224 -14.187 5.848 1.00 89.12 175 PHE A C 1
ATOM 1272 O O . PHE A 1 175 ? -3.978 -13.322 6.688 1.00 89.12 175 PHE A O 1
ATOM 1279 N N . HIS A 1 176 ? -3.262 -14.825 5.185 1.00 85.00 176 HIS A N 1
ATOM 1280 C CA . HIS A 1 176 ? -1.847 -14.543 5.396 1.00 85.00 176 HIS A CA 1
ATOM 1281 C C . HIS A 1 176 ? -1.455 -13.188 4.813 1.00 85.00 176 HIS A C 1
ATOM 1283 O O . HIS A 1 176 ? -1.728 -12.915 3.648 1.00 85.00 176 HIS A O 1
ATOM 1289 N N . HIS A 1 177 ? -0.721 -12.406 5.601 1.00 81.81 177 HIS A N 1
ATOM 1290 C CA . HIS A 1 177 ? -0.050 -11.190 5.155 1.00 81.81 177 HIS A CA 1
ATOM 1291 C C . HIS A 1 177 ? 1.463 -11.455 5.199 1.00 81.81 177 HIS A C 1
ATOM 1293 O O . HIS A 1 177 ? 2.075 -11.354 6.267 1.00 81.81 177 HIS A O 1
ATOM 1299 N N . PRO A 1 178 ? 2.074 -11.916 4.093 1.00 76.94 178 PRO A N 1
ATOM 1300 C CA . PRO A 1 178 ? 3.452 -12.379 4.112 1.00 76.94 178 PRO A CA 1
ATOM 1301 C C . PRO A 1 178 ? 4.417 -11.241 4.461 1.00 76.94 178 PRO A C 1
ATOM 1303 O O . PRO A 1 178 ? 4.545 -10.268 3.726 1.00 76.94 178 PRO A O 1
ATOM 1306 N N . ALA A 1 179 ? 5.179 -11.406 5.544 1.00 83.00 179 ALA A N 1
ATOM 1307 C CA . ALA A 1 179 ? 6.328 -10.545 5.849 1.00 83.00 179 ALA A CA 1
ATOM 1308 C C . ALA A 1 179 ? 7.490 -10.730 4.852 1.00 83.00 179 ALA A C 1
ATOM 1310 O O . ALA A 1 179 ? 8.423 -9.928 4.826 1.00 83.00 179 ALA A O 1
ATOM 1311 N N . GLN A 1 180 ? 7.443 -11.803 4.050 1.00 88.88 180 GLN A N 1
ATOM 1312 C CA . GLN A 1 180 ? 8.387 -12.056 2.976 1.00 88.88 180 GLN A CA 1
ATOM 1313 C C . GLN A 1 180 ? 7.702 -12.592 1.717 1.00 88.88 180 GLN A C 1
ATOM 1315 O O . GLN A 1 180 ? 6.950 -13.563 1.780 1.00 88.88 180 GLN A O 1
ATOM 1320 N N . VAL A 1 181 ? 8.068 -12.047 0.558 1.00 90.50 181 VAL A N 1
ATOM 1321 C CA . VAL A 1 181 ? 7.695 -12.577 -0.757 1.00 90.50 181 VAL A CA 1
ATOM 1322 C C . VAL A 1 181 ? 8.933 -13.085 -1.494 1.00 90.50 181 VAL A C 1
ATOM 1324 O O . VAL A 1 181 ? 9.996 -12.461 -1.491 1.00 90.50 181 VAL A O 1
ATOM 1327 N N . VAL A 1 182 ? 8.802 -14.244 -2.142 1.00 93.00 182 VAL A N 1
ATOM 1328 C CA . VAL A 1 182 ? 9.801 -14.785 -3.072 1.00 93.00 182 VAL A CA 1
ATOM 1329 C C . VAL A 1 182 ? 9.145 -14.897 -4.437 1.00 93.00 182 VAL A C 1
ATOM 1331 O O . VAL A 1 182 ? 8.218 -15.682 -4.611 1.00 93.00 182 VAL A O 1
ATOM 1334 N N . ALA A 1 183 ? 9.600 -14.097 -5.398 1.00 93.38 183 ALA A N 1
ATOM 1335 C CA . ALA A 1 183 ? 9.035 -14.129 -6.738 1.00 93.38 183 ALA A CA 1
ATOM 1336 C C . ALA A 1 183 ? 9.601 -15.286 -7.570 1.00 93.38 183 ALA A C 1
ATOM 1338 O O . ALA A 1 183 ? 10.794 -15.613 -7.492 1.00 93.38 183 ALA A O 1
ATOM 1339 N N . ASP A 1 184 ? 8.737 -15.860 -8.396 1.00 94.19 184 ASP A N 1
ATOM 1340 C CA . ASP A 1 184 ? 9.055 -16.783 -9.477 1.00 94.19 184 ASP A CA 1
ATOM 1341 C C . ASP A 1 184 ? 8.519 -16.230 -10.811 1.00 94.19 184 ASP A C 1
ATOM 1343 O O . ASP A 1 184 ? 7.961 -15.133 -10.863 1.00 94.19 184 ASP A O 1
ATOM 1347 N N . ALA A 1 185 ? 8.709 -16.968 -11.907 1.00 92.88 185 ALA A N 1
ATOM 1348 C CA . ALA A 1 185 ? 8.252 -16.529 -13.226 1.00 92.88 185 ALA A CA 1
ATOM 1349 C C . ALA A 1 185 ? 6.719 -16.391 -13.308 1.00 92.88 185 ALA A C 1
ATOM 1351 O O . ALA A 1 185 ? 6.218 -15.523 -14.020 1.00 92.88 185 ALA A O 1
ATOM 1352 N N . ALA A 1 186 ? 5.964 -17.199 -12.553 1.00 93.69 186 ALA A N 1
ATOM 1353 C CA . ALA A 1 186 ? 4.505 -17.137 -12.560 1.00 93.69 186 ALA A CA 1
ATOM 1354 C C . ALA A 1 186 ? 3.993 -15.799 -12.012 1.00 93.69 186 ALA A C 1
ATOM 1356 O O . ALA A 1 186 ? 2.972 -15.300 -12.485 1.00 93.69 186 ALA A O 1
ATOM 1357 N N . ARG A 1 187 ? 4.735 -15.174 -11.085 1.00 93.00 187 ARG A N 1
ATOM 1358 C CA . ARG A 1 187 ? 4.411 -13.841 -10.563 1.00 93.00 187 ARG A CA 1
ATOM 1359 C C . ARG A 1 187 ? 4.359 -12.761 -11.643 1.00 93.00 187 ARG A C 1
ATOM 1361 O O . ARG A 1 187 ? 3.605 -11.814 -11.470 1.00 93.00 187 ARG A O 1
ATOM 1368 N N . PHE A 1 188 ? 5.123 -12.896 -12.726 1.00 95.69 188 PHE A N 1
ATOM 1369 C CA . PHE A 1 188 ? 5.171 -11.928 -13.829 1.00 95.69 188 PHE A CA 1
ATOM 1370 C C . PHE A 1 188 ? 4.231 -12.279 -14.989 1.00 95.69 188 PHE A C 1
ATOM 1372 O O . PHE A 1 188 ? 4.136 -11.533 -15.960 1.00 95.69 188 PHE A O 1
ATOM 1379 N N . SER A 1 189 ? 3.530 -13.412 -14.917 1.00 93.44 189 SER A N 1
ATOM 1380 C CA . SER A 1 189 ? 2.662 -13.863 -16.000 1.00 93.44 189 SER A CA 1
ATOM 1381 C C . SER A 1 189 ? 1.486 -12.906 -16.214 1.00 93.44 189 SER A C 1
ATOM 1383 O O . SER A 1 189 ? 0.741 -12.598 -15.282 1.00 93.44 189 SER A O 1
ATOM 1385 N N . GLY A 1 190 ? 1.279 -12.503 -17.471 1.00 93.56 190 GLY A N 1
ATOM 1386 C CA . GLY A 1 190 ? 0.159 -11.657 -17.882 1.00 93.56 190 GLY A CA 1
ATOM 1387 C C . GLY A 1 190 ? 0.224 -10.233 -17.334 1.00 93.56 190 GLY A C 1
ATOM 1388 O O . GLY A 1 190 ? -0.833 -9.643 -17.099 1.00 93.56 190 GLY A O 1
ATOM 1389 N N . PHE A 1 191 ? 1.431 -9.704 -17.096 1.00 95.44 191 PHE A N 1
ATOM 1390 C CA . PHE A 1 191 ? 1.634 -8.357 -16.558 1.00 95.44 191 PHE A CA 1
ATOM 1391 C C . PHE A 1 191 ? 1.032 -7.245 -17.417 1.00 95.44 191 PHE A C 1
ATOM 1393 O O . PHE A 1 191 ? 0.729 -6.168 -16.916 1.00 95.44 191 PHE A O 1
ATOM 1400 N N . GLU A 1 192 ? 0.800 -7.514 -18.696 1.00 94.69 192 GLU A N 1
ATOM 1401 C CA . GLU A 1 192 ? 0.166 -6.597 -19.638 1.00 94.69 192 GLU A CA 1
ATOM 1402 C C . GLU A 1 192 ? -1.298 -6.307 -19.291 1.00 94.69 192 GLU A C 1
ATOM 1404 O O . GLU A 1 192 ? -1.850 -5.314 -19.761 1.00 94.69 192 GLU A O 1
ATOM 1409 N N . ASN A 1 193 ? -1.916 -7.167 -18.475 1.00 90.56 193 ASN A N 1
ATOM 1410 C CA . ASN A 1 193 ? -3.271 -6.981 -17.960 1.00 90.56 193 ASN A CA 1
ATOM 1411 C C . ASN A 1 193 ? -3.291 -6.339 -16.568 1.00 90.56 193 ASN A C 1
ATOM 1413 O O . ASN A 1 193 ? -4.363 -6.188 -15.996 1.00 90.56 193 ASN A O 1
ATOM 1417 N N . TRP A 1 194 ? -2.135 -6.026 -15.981 1.00 91.00 194 TRP A N 1
ATOM 1418 C CA . TRP A 1 194 ? -2.096 -5.328 -14.700 1.00 91.00 194 TRP A CA 1
ATOM 1419 C C . TRP A 1 194 ? -2.342 -3.833 -14.891 1.00 91.00 194 TRP A C 1
ATOM 1421 O O . TRP A 1 194 ? -2.279 -3.306 -16.008 1.00 91.00 194 TRP A O 1
ATOM 1431 N N . THR A 1 195 ? -2.539 -3.124 -13.783 1.00 87.00 195 THR A N 1
ATOM 1432 C CA . THR A 1 195 ? -2.691 -1.674 -13.799 1.00 87.00 195 THR A CA 1
ATOM 1433 C C . THR A 1 195 ? -1.444 -1.010 -14.368 1.00 87.00 195 THR A C 1
ATOM 1435 O O . THR A 1 195 ? -0.340 -1.088 -13.820 1.00 87.00 195 THR A O 1
ATOM 1438 N N . ARG A 1 196 ? -1.616 -0.334 -15.507 1.00 91.94 196 ARG A N 1
ATOM 1439 C CA . ARG A 1 196 ? -0.558 0.440 -16.156 1.00 91.94 196 ARG A CA 1
ATOM 1440 C C . ARG A 1 196 ? -0.452 1.814 -15.501 1.00 91.94 196 ARG A C 1
ATOM 1442 O O . ARG A 1 196 ? -1.297 2.676 -15.722 1.00 91.94 196 ARG A O 1
ATOM 1449 N N . ILE A 1 197 ? 0.622 2.029 -14.748 1.00 90.44 197 ILE A N 1
ATOM 1450 C CA . ILE A 1 197 ? 0.877 3.260 -13.983 1.00 90.44 197 ILE A CA 1
ATOM 1451 C C . ILE A 1 197 ? 1.709 4.299 -14.751 1.00 90.44 197 ILE A C 1
ATOM 1453 O O . ILE A 1 197 ? 1.790 5.458 -14.345 1.00 90.44 197 ILE A O 1
ATOM 1457 N N . ALA A 1 198 ? 2.330 3.922 -15.872 1.00 93.00 198 ALA A N 1
ATOM 1458 C CA . ALA A 1 198 ? 2.996 4.866 -16.768 1.00 93.00 198 ALA A CA 1
ATOM 1459 C C . ALA A 1 198 ? 3.064 4.354 -18.210 1.00 93.00 198 ALA A C 1
ATOM 1461 O O . ALA A 1 198 ? 3.194 3.154 -18.458 1.00 93.00 198 ALA A O 1
ATOM 1462 N N . GLU A 1 199 ? 3.050 5.291 -19.156 1.00 94.88 199 GLU A N 1
ATOM 1463 C CA . GLU A 1 199 ? 3.358 5.074 -20.568 1.00 94.88 199 GLU A CA 1
ATOM 1464 C C . GLU A 1 199 ? 4.055 6.328 -21.111 1.00 94.88 199 GLU A C 1
ATOM 1466 O O . GLU A 1 199 ? 3.529 7.431 -20.972 1.00 94.88 199 GLU A O 1
ATOM 1471 N N . THR A 1 200 ? 5.252 6.187 -21.685 1.00 92.44 200 THR A N 1
ATOM 1472 C CA . THR A 1 200 ? 5.998 7.325 -22.245 1.00 92.44 200 THR A CA 1
ATOM 1473 C C . THR A 1 200 ? 6.937 6.909 -23.374 1.00 92.44 200 THR A C 1
ATOM 1475 O O . THR A 1 200 ? 7.493 5.811 -23.368 1.00 92.44 200 THR A O 1
ATOM 1478 N N . VAL A 1 201 ? 7.130 7.814 -24.331 1.00 90.75 201 VAL A N 1
ATOM 1479 C CA . VAL A 1 201 ? 8.177 7.755 -25.369 1.00 90.75 201 VAL A CA 1
ATOM 1480 C C . VAL A 1 201 ? 9.268 8.801 -25.139 1.00 90.75 201 VAL A C 1
ATOM 1482 O O . VAL A 1 201 ? 10.243 8.846 -25.880 1.00 90.75 201 VAL A O 1
ATOM 1485 N N . GLU A 1 202 ? 9.106 9.652 -24.125 1.00 85.25 202 GLU A N 1
ATOM 1486 C CA . GLU A 1 202 ? 9.978 10.797 -23.879 1.00 85.25 202 GLU A CA 1
ATOM 1487 C C . GLU A 1 202 ? 11.306 10.355 -23.276 1.00 85.25 202 GLU A C 1
ATOM 1489 O O . GLU A 1 202 ? 11.341 9.514 -22.367 1.00 85.25 202 GLU A O 1
ATOM 1494 N N . ASP A 1 203 ? 12.391 10.922 -23.791 1.00 82.19 203 ASP A N 1
ATOM 1495 C CA . ASP A 1 203 ? 13.719 10.758 -23.219 1.00 82.19 203 ASP A CA 1
ATOM 1496 C C . ASP A 1 203 ? 13.755 11.426 -21.840 1.00 82.19 203 ASP A C 1
ATOM 1498 O O . ASP A 1 203 ? 13.268 12.542 -21.658 1.00 82.19 203 ASP A O 1
ATOM 1502 N N . HIS A 1 204 ? 14.336 10.740 -20.860 1.00 78.12 204 HIS A N 1
ATOM 1503 C CA . HIS A 1 204 ? 14.489 11.257 -19.513 1.00 78.12 204 HIS A CA 1
ATOM 1504 C C . HIS A 1 204 ? 15.972 11.489 -19.220 1.00 78.12 204 HIS A C 1
ATOM 1506 O O . HIS A 1 204 ? 16.749 10.534 -19.159 1.00 78.12 204 HIS A O 1
ATOM 1512 N N . ASP A 1 205 ? 16.358 12.745 -18.975 1.00 78.94 205 ASP A N 1
ATOM 1513 C CA . ASP A 1 205 ? 17.759 13.153 -18.769 1.00 78.94 205 ASP A CA 1
ATOM 1514 C C . ASP A 1 205 ? 18.469 12.316 -17.691 1.00 78.94 205 ASP A C 1
ATOM 1516 O O . ASP A 1 205 ? 19.640 11.960 -17.830 1.00 78.94 205 ASP A O 1
ATOM 1520 N N . PHE A 1 206 ? 17.739 11.944 -16.634 1.00 80.88 206 PHE A N 1
ATOM 1521 C CA . PHE A 1 206 ? 18.254 11.097 -15.556 1.00 80.88 206 PHE A CA 1
ATOM 1522 C C . PHE A 1 206 ? 18.562 9.651 -15.993 1.00 80.88 206 PHE A C 1
ATOM 1524 O O . PHE A 1 206 ? 19.530 9.062 -15.519 1.00 80.88 206 PHE A O 1
ATOM 1531 N N . LEU A 1 207 ? 17.771 9.068 -16.903 1.00 79.69 207 LEU A N 1
ATOM 1532 C CA . LEU A 1 207 ? 17.910 7.659 -17.288 1.00 79.69 207 LEU A CA 1
ATOM 1533 C C . LEU A 1 207 ? 19.075 7.423 -18.258 1.00 79.69 207 LEU A C 1
ATOM 1535 O O . LEU A 1 207 ? 19.522 6.286 -18.392 1.00 79.69 207 LEU A O 1
ATOM 1539 N N . GLN A 1 208 ? 19.596 8.466 -18.912 1.00 82.44 208 GLN A N 1
ATOM 1540 C CA . GLN A 1 208 ? 20.684 8.357 -19.892 1.00 82.44 208 GLN A CA 1
ATOM 1541 C C . GLN A 1 208 ? 20.404 7.233 -20.918 1.00 82.44 208 GLN A C 1
ATOM 1543 O O . GLN A 1 208 ? 19.424 7.297 -21.655 1.00 82.44 208 GLN A O 1
ATOM 1548 N N . SER A 1 209 ? 21.242 6.190 -20.976 1.00 83.12 209 SER A N 1
ATOM 1549 C CA . SER A 1 209 ? 21.049 5.020 -21.845 1.00 83.12 209 SER A CA 1
ATOM 1550 C C . SER A 1 209 ? 20.256 3.874 -21.203 1.00 83.12 209 SER A C 1
ATOM 1552 O O . SER A 1 209 ? 19.961 2.891 -21.886 1.00 83.12 209 SER A O 1
ATOM 1554 N N . ALA A 1 210 ? 19.913 3.956 -19.914 1.00 86.25 210 ALA A N 1
ATOM 1555 C CA . ALA A 1 210 ? 19.142 2.924 -19.232 1.00 86.25 210 ALA A CA 1
ATOM 1556 C C . ALA A 1 210 ? 17.735 2.812 -19.833 1.00 86.25 210 ALA A C 1
ATOM 1558 O O . ALA A 1 210 ? 17.112 3.812 -20.202 1.00 86.25 210 ALA A O 1
ATOM 1559 N N . HIS A 1 211 ? 17.229 1.581 -19.934 1.00 89.25 211 HIS A N 1
ATOM 1560 C CA . HIS A 1 211 ? 15.891 1.278 -20.452 1.00 89.25 211 HIS A CA 1
ATOM 1561 C C . HIS A 1 211 ? 15.583 1.914 -21.816 1.00 89.25 211 HIS A C 1
ATOM 1563 O O . HIS A 1 211 ? 14.457 2.359 -22.067 1.00 89.25 211 HIS A O 1
ATOM 1569 N N . GLN A 1 212 ? 16.604 2.019 -22.673 1.00 90.00 212 GLN A N 1
ATOM 1570 C CA . GLN A 1 212 ? 16.524 2.654 -23.991 1.00 90.00 212 GLN A CA 1
ATOM 1571 C C . GLN A 1 212 ? 16.020 4.104 -23.946 1.00 90.00 212 GLN A C 1
ATOM 1573 O O . GLN A 1 212 ? 15.395 4.571 -24.897 1.00 90.00 212 GLN A O 1
ATOM 1578 N N . SER A 1 213 ? 16.275 4.832 -22.854 1.00 84.12 213 SER A N 1
ATOM 1579 C CA . SER A 1 213 ? 15.803 6.212 -22.697 1.00 84.12 213 SER A CA 1
ATOM 1580 C C . SER A 1 213 ? 16.451 7.215 -23.657 1.00 84.12 213 SER A C 1
ATOM 1582 O O . SER A 1 213 ? 15.991 8.343 -23.706 1.00 84.12 213 SER A O 1
ATOM 1584 N N . SER A 1 214 ? 17.498 6.844 -24.393 1.00 85.19 214 SER A N 1
ATOM 1585 C CA . SER A 1 214 ? 18.098 7.668 -25.452 1.00 85.19 214 SER A CA 1
ATOM 1586 C C . SER A 1 214 ? 17.636 7.275 -26.862 1.00 85.19 214 SER A C 1
ATOM 1588 O O . SER A 1 214 ? 18.081 7.855 -27.855 1.00 85.19 214 SER A O 1
ATOM 1590 N N . SER A 1 215 ? 16.775 6.261 -26.967 1.00 84.25 215 SER A N 1
ATOM 1591 C CA . SER A 1 215 ? 16.143 5.853 -28.218 1.00 84.25 215 SER A CA 1
ATOM 1592 C C . SER A 1 215 ? 14.806 6.580 -28.318 1.00 84.25 215 SER A C 1
ATOM 1594 O O . SER A 1 215 ? 13.809 6.092 -27.791 1.00 84.25 215 SER A O 1
ATOM 1596 N N . GLY A 1 216 ? 14.788 7.743 -28.980 1.00 77.75 216 GLY A N 1
ATOM 1597 C CA . GLY A 1 216 ? 13.674 8.712 -28.974 1.00 77.75 216 GLY A CA 1
ATOM 1598 C C . GLY A 1 216 ? 12.312 8.249 -29.525 1.00 77.75 216 GLY A C 1
ATOM 1599 O O . GLY A 1 216 ? 11.411 9.062 -29.709 1.00 77.75 216 GLY A O 1
ATOM 1600 N N . ASN A 1 217 ? 12.148 6.962 -29.826 1.00 87.75 217 ASN A N 1
ATOM 1601 C CA . ASN A 1 217 ? 10.887 6.314 -30.191 1.00 87.75 217 ASN A CA 1
ATOM 1602 C C . ASN A 1 217 ? 10.626 5.005 -29.419 1.00 87.75 217 ASN A C 1
ATOM 1604 O O . ASN A 1 217 ? 9.665 4.303 -29.732 1.00 87.75 217 ASN A O 1
ATOM 1608 N N . ALA A 1 218 ? 11.456 4.663 -28.430 1.00 93.56 218 ALA A N 1
ATOM 1609 C CA . ALA A 1 218 ? 11.223 3.510 -27.574 1.00 93.56 218 ALA A CA 1
ATOM 1610 C C . ALA A 1 218 ? 10.066 3.806 -26.609 1.00 93.56 218 ALA A C 1
ATOM 1612 O O . ALA A 1 218 ? 10.131 4.721 -25.788 1.00 93.56 218 ALA A O 1
ATOM 1613 N N . LEU A 1 219 ? 9.003 3.017 -26.707 1.00 95.38 219 LEU A N 1
ATOM 1614 C CA . LEU A 1 219 ? 7.820 3.110 -25.869 1.00 95.38 219 LEU A CA 1
ATOM 1615 C C . LEU A 1 219 ? 8.032 2.322 -24.579 1.00 95.38 219 LEU A C 1
ATOM 1617 O O . LEU A 1 219 ? 8.220 1.107 -24.594 1.00 95.38 219 LEU A O 1
ATOM 1621 N N . ARG A 1 220 ? 7.985 3.022 -23.450 1.00 95.50 220 ARG A N 1
ATOM 1622 C CA . ARG A 1 220 ? 8.170 2.465 -22.110 1.00 95.50 220 ARG A CA 1
ATOM 1623 C C . ARG A 1 220 ? 6.828 2.424 -21.400 1.00 95.50 220 ARG A C 1
ATOM 1625 O O . ARG A 1 220 ? 6.191 3.461 -21.233 1.00 95.50 220 ARG A O 1
ATOM 1632 N N . ARG A 1 221 ? 6.422 1.240 -20.948 1.00 96.81 221 ARG A N 1
ATOM 1633 C CA . ARG A 1 221 ? 5.219 1.042 -20.127 1.00 96.81 221 ARG A CA 1
ATOM 1634 C C . ARG A 1 221 ? 5.611 0.450 -18.789 1.00 96.81 221 ARG A C 1
ATOM 1636 O O . ARG A 1 221 ? 6.447 -0.451 -18.759 1.00 96.81 221 ARG A O 1
ATOM 1643 N N . VAL A 1 222 ? 5.017 0.956 -17.715 1.00 96.94 222 VAL A N 1
ATOM 1644 C CA . VAL A 1 222 ? 5.204 0.430 -16.361 1.00 96.94 222 VAL A CA 1
ATOM 1645 C C . VAL A 1 222 ? 3.864 -0.054 -15.839 1.00 96.94 222 VAL A C 1
ATOM 1647 O O . VAL A 1 222 ? 2.873 0.676 -15.873 1.00 96.94 222 VAL A O 1
ATOM 1650 N N . TYR A 1 223 ? 3.860 -1.290 -15.369 1.00 95.69 223 TYR A N 1
ATOM 1651 C CA . TYR A 1 223 ? 2.721 -2.004 -14.826 1.00 95.69 223 TYR A CA 1
ATOM 1652 C C . TYR A 1 223 ? 2.983 -2.306 -13.361 1.00 95.69 223 TYR A C 1
ATOM 1654 O O . TYR A 1 223 ? 4.119 -2.602 -12.983 1.00 95.69 223 TYR A O 1
ATOM 1662 N N . LYS A 1 224 ? 1.939 -2.248 -12.544 1.00 93.44 224 LYS A N 1
ATOM 1663 C CA . LYS A 1 224 ? 2.012 -2.491 -11.109 1.00 93.44 224 LYS A CA 1
ATOM 1664 C C . LYS A 1 224 ? 0.986 -3.527 -10.705 1.00 93.44 224 LYS A C 1
ATOM 1666 O O . LYS A 1 224 ? -0.122 -3.539 -11.220 1.00 93.44 224 LYS A O 1
ATOM 1671 N N . LYS A 1 225 ? 1.380 -4.369 -9.758 1.00 90.19 225 LYS A N 1
ATOM 1672 C CA . LYS A 1 225 ? 0.519 -5.331 -9.087 1.00 90.19 225 LYS A CA 1
ATOM 1673 C C . LYS A 1 225 ? 0.914 -5.427 -7.619 1.00 90.19 225 LYS A C 1
ATOM 1675 O O . LYS A 1 225 ? 2.100 -5.487 -7.294 1.00 90.19 225 LYS A O 1
ATOM 1680 N N . GLN A 1 226 ? -0.070 -5.466 -6.728 1.00 87.19 226 GLN A N 1
ATOM 1681 C CA . GLN A 1 226 ? 0.162 -5.442 -5.283 1.00 87.19 226 GLN A CA 1
ATOM 1682 C C . GLN A 1 226 ? -0.884 -6.308 -4.571 1.00 87.19 226 GLN A C 1
ATOM 1684 O O . GLN A 1 226 ? -1.787 -5.804 -3.917 1.00 87.19 226 GLN A O 1
ATOM 1689 N N . GLU A 1 227 ? -0.795 -7.625 -4.748 1.00 77.50 227 GLU A N 1
ATOM 1690 C CA . GLU A 1 227 ? -1.679 -8.586 -4.075 1.00 77.50 227 GLU A CA 1
ATOM 1691 C C . GLU A 1 227 ? -1.132 -8.957 -2.692 1.00 77.50 227 GLU A C 1
ATOM 1693 O O . GLU A 1 227 ? 0.015 -9.409 -2.604 1.00 77.50 227 GLU A O 1
ATOM 1698 N N . MET A 1 228 ? -1.973 -8.848 -1.653 1.00 69.81 228 MET A N 1
ATOM 1699 C CA . MET A 1 228 ? -1.667 -9.252 -0.268 1.00 69.81 228 MET A CA 1
ATOM 1700 C C . MET A 1 228 ? -0.380 -8.602 0.248 1.00 69.81 228 MET A C 1
ATOM 1702 O O . MET A 1 228 ? 0.491 -9.279 0.806 1.00 69.81 228 MET A O 1
ATOM 1706 N N . ALA A 1 229 ? -0.203 -7.315 -0.045 1.00 76.00 229 ALA A N 1
ATOM 1707 C CA . ALA A 1 229 ? 1.074 -6.672 0.159 1.00 76.00 229 ALA A CA 1
ATOM 1708 C C . ALA A 1 229 ? 1.142 -6.043 1.550 1.00 76.00 229 ALA A C 1
ATOM 1710 O O . ALA A 1 229 ? 0.379 -5.138 1.873 1.00 76.00 229 ALA A O 1
ATOM 1711 N N . ASN A 1 230 ? 2.064 -6.521 2.377 1.00 78.31 230 ASN A N 1
ATOM 1712 C CA . ASN A 1 230 ? 2.207 -6.063 3.752 1.00 78.31 230 ASN A CA 1
ATOM 1713 C C . ASN A 1 230 ? 2.873 -4.675 3.759 1.00 78.31 230 ASN A C 1
ATOM 1715 O O . ASN A 1 230 ? 4.017 -4.567 3.312 1.00 78.31 230 ASN A O 1
ATOM 1719 N N . PRO A 1 231 ? 2.183 -3.608 4.186 1.00 72.19 231 PRO A N 1
ATOM 1720 C CA . PRO A 1 231 ? 2.697 -2.256 4.133 1.00 72.19 231 PRO A CA 1
ATOM 1721 C C . PRO A 1 231 ? 3.961 -2.136 4.974 1.00 72.19 231 PRO A C 1
ATOM 1723 O O . PRO A 1 231 ? 4.046 -2.609 6.108 1.00 72.19 231 PRO A O 1
ATOM 1726 N N . ASP A 1 232 ? 4.944 -1.474 4.383 1.00 65.19 232 ASP A N 1
ATOM 1727 C CA . ASP A 1 232 ? 6.132 -1.009 5.075 1.00 65.19 232 ASP A CA 1
ATOM 1728 C C . ASP A 1 232 ? 5.930 0.482 5.373 1.00 65.19 232 ASP A C 1
ATOM 1730 O O . ASP A 1 232 ? 5.272 1.188 4.606 1.00 65.19 232 ASP A O 1
ATOM 1734 N N . GLN A 1 233 ? 6.375 0.958 6.533 1.00 63.41 233 GLN A N 1
ATOM 1735 C CA . GLN A 1 233 ? 5.937 2.238 7.105 1.00 63.41 233 GLN A CA 1
ATOM 1736 C C . GLN A 1 233 ? 6.301 3.444 6.219 1.00 63.41 233 GLN A C 1
ATOM 1738 O O . GLN A 1 233 ? 7.360 4.042 6.371 1.00 63.41 233 GLN A O 1
ATOM 1743 N N . GLY A 1 234 ? 5.383 3.853 5.336 1.00 63.31 234 GLY A N 1
ATOM 1744 C CA . GLY A 1 234 ? 5.601 4.961 4.399 1.00 63.31 234 GLY A CA 1
ATOM 1745 C C . GLY A 1 234 ? 6.352 4.581 3.117 1.00 63.31 234 GLY A C 1
ATOM 1746 O O . GLY A 1 234 ? 6.606 5.472 2.310 1.00 63.31 234 GLY A O 1
ATOM 1747 N N . ASP A 1 235 ? 6.628 3.293 2.916 1.00 82.12 235 ASP A N 1
ATOM 1748 C CA . ASP A 1 235 ? 7.328 2.712 1.768 1.00 82.12 235 ASP A CA 1
ATOM 1749 C C . ASP A 1 235 ? 6.367 1.848 0.925 1.00 82.12 235 ASP A C 1
ATOM 1751 O O . ASP A 1 235 ? 5.190 1.671 1.270 1.00 82.12 235 ASP A O 1
ATOM 1755 N N . TYR A 1 236 ? 6.827 1.305 -0.208 1.00 87.62 236 TYR A N 1
ATOM 1756 C CA . TYR A 1 236 ? 5.996 0.363 -0.957 1.00 87.62 236 TYR A CA 1
ATOM 1757 C C . TYR A 1 236 ? 5.813 -0.930 -0.147 1.00 87.62 236 TYR A C 1
ATOM 1759 O O . TYR A 1 236 ? 6.790 -1.487 0.363 1.00 87.62 236 TYR A O 1
ATOM 1767 N N . PRO A 1 237 ? 4.585 -1.470 -0.068 1.00 88.44 237 PRO A N 1
ATOM 1768 C CA . PRO A 1 237 ? 4.315 -2.701 0.661 1.00 88.44 237 PRO A CA 1
ATOM 1769 C C . PRO A 1 237 ? 5.122 -3.902 0.152 1.00 88.44 237 PRO A C 1
ATOM 1771 O O . PRO A 1 237 ? 5.298 -4.085 -1.058 1.00 88.44 237 PRO A O 1
ATOM 1774 N N . VAL A 1 238 ? 5.554 -4.774 1.061 1.00 89.88 238 VAL A N 1
ATOM 1775 C CA . VAL A 1 238 ? 6.141 -6.084 0.753 1.00 89.88 238 VAL A CA 1
ATOM 1776 C C . VAL A 1 238 ? 5.173 -6.883 -0.106 1.00 89.88 238 VAL A C 1
ATOM 1778 O O . VAL A 1 238 ? 4.044 -7.124 0.288 1.00 89.88 238 VAL A O 1
ATOM 1781 N N . GLY A 1 239 ? 5.620 -7.317 -1.280 1.00 90.88 239 GLY A N 1
ATOM 1782 C CA . GLY A 1 239 ? 4.794 -7.948 -2.306 1.00 90.88 239 GLY A CA 1
ATOM 1783 C C . GLY A 1 239 ? 4.453 -7.024 -3.474 1.00 90.88 239 GLY A C 1
ATOM 1784 O O . GLY A 1 239 ? 4.046 -7.523 -4.527 1.00 90.88 239 GLY A O 1
ATOM 1785 N N . THR A 1 240 ? 4.697 -5.716 -3.369 1.00 93.50 240 THR A N 1
ATOM 1786 C CA . THR A 1 240 ? 4.614 -4.820 -4.530 1.00 93.50 240 THR A CA 1
ATOM 1787 C C . THR A 1 240 ? 5.474 -5.366 -5.660 1.00 93.50 240 THR A C 1
ATOM 1789 O O . THR A 1 240 ? 6.638 -5.714 -5.463 1.00 93.50 240 THR A O 1
ATOM 1792 N N . THR A 1 241 ? 4.878 -5.475 -6.843 1.00 95.19 241 THR A N 1
ATOM 1793 C CA . THR A 1 241 ? 5.520 -5.957 -8.061 1.00 95.19 241 THR A CA 1
ATOM 1794 C C . THR A 1 241 ? 5.335 -4.927 -9.155 1.00 95.19 241 THR A C 1
ATOM 1796 O O . THR A 1 241 ? 4.214 -4.522 -9.455 1.00 95.19 241 THR A O 1
ATOM 1799 N N . LEU A 1 242 ? 6.442 -4.519 -9.758 1.00 97.25 242 LEU A N 1
ATOM 1800 C CA . LEU A 1 242 ? 6.460 -3.620 -10.900 1.00 97.25 242 LEU A CA 1
ATOM 1801 C C . LEU A 1 242 ? 7.093 -4.352 -12.075 1.00 97.25 242 LEU A C 1
ATOM 1803 O O . LEU A 1 242 ? 8.092 -5.052 -11.904 1.00 97.25 242 LEU A O 1
ATOM 1807 N N . VAL A 1 243 ? 6.520 -4.181 -13.261 1.00 97.94 243 VAL A N 1
ATOM 1808 C CA . VAL A 1 243 ? 7.105 -4.646 -14.520 1.00 97.94 243 VAL A CA 1
ATOM 1809 C C . VAL A 1 243 ? 7.186 -3.479 -15.478 1.00 97.94 243 VAL A C 1
ATOM 1811 O O . VAL A 1 243 ? 6.214 -2.756 -15.682 1.00 97.94 243 VAL A O 1
ATOM 1814 N N . LYS A 1 244 ? 8.347 -3.308 -16.095 1.00 97.81 244 LYS A N 1
ATOM 1815 C CA . LYS A 1 244 ? 8.576 -2.337 -17.152 1.00 97.81 244 LYS A CA 1
ATOM 1816 C C . LYS A 1 244 ? 8.860 -3.068 -18.452 1.00 97.81 244 LYS A C 1
ATOM 1818 O O . LYS A 1 244 ? 9.792 -3.862 -18.521 1.00 97.81 244 LYS A O 1
ATOM 1823 N N . SER A 1 245 ? 8.090 -2.757 -19.488 1.00 97.69 245 SER A N 1
ATOM 1824 C CA . SER A 1 245 ? 8.345 -3.219 -20.854 1.00 97.69 245 SER A CA 1
ATOM 1825 C C . SER A 1 245 ? 8.828 -2.059 -21.717 1.00 97.69 245 SER A C 1
ATOM 1827 O O . SER A 1 245 ? 8.242 -0.971 -21.668 1.00 97.69 245 SER A O 1
ATOM 1829 N N . VAL A 1 246 ? 9.838 -2.306 -22.543 1.00 96.81 246 VAL A N 1
ATOM 1830 C CA . VAL A 1 246 ? 10.348 -1.358 -23.536 1.00 96.81 246 VAL A CA 1
ATOM 1831 C C . VAL A 1 246 ? 10.121 -1.928 -24.930 1.00 96.81 246 VAL A C 1
ATOM 1833 O O . VAL A 1 246 ? 10.616 -3.007 -25.251 1.00 96.81 246 VAL A O 1
ATOM 1836 N N . GLU A 1 247 ? 9.386 -1.201 -25.761 1.00 96.75 247 GLU A N 1
ATOM 1837 C CA . GLU A 1 247 ? 9.049 -1.576 -27.132 1.00 96.75 247 GLU A CA 1
ATOM 1838 C C . GLU A 1 247 ? 9.689 -0.599 -28.121 1.00 96.75 247 GLU A C 1
ATOM 1840 O O . GLU A 1 247 ? 9.661 0.612 -27.915 1.00 96.75 247 GLU A O 1
ATOM 1845 N N . LEU A 1 248 ? 10.247 -1.114 -29.212 1.00 94.44 248 LEU A N 1
ATOM 1846 C CA . LEU A 1 248 ? 10.781 -0.323 -30.314 1.00 94.44 248 LEU A CA 1
ATOM 1847 C C . LEU A 1 248 ? 10.367 -0.969 -31.633 1.00 94.44 248 LEU A C 1
ATOM 1849 O O . LEU A 1 248 ? 10.525 -2.176 -31.810 1.00 94.44 248 LEU A O 1
ATOM 1853 N N . ASP A 1 249 ? 9.822 -0.171 -32.551 1.00 93.12 249 ASP A N 1
ATOM 1854 C CA . ASP A 1 249 ? 9.388 -0.620 -33.881 1.00 93.12 249 ASP A CA 1
ATOM 1855 C C . ASP A 1 249 ? 8.469 -1.864 -33.845 1.00 93.12 249 ASP A C 1
ATOM 1857 O O . ASP A 1 249 ? 8.552 -2.759 -34.688 1.00 93.12 249 ASP A O 1
ATOM 1861 N N . GLY A 1 250 ? 7.583 -1.929 -32.843 1.00 90.94 250 GLY A N 1
ATOM 1862 C CA . GLY A 1 250 ? 6.621 -3.021 -32.661 1.00 90.94 250 GLY A CA 1
ATOM 1863 C C . GLY A 1 250 ? 7.188 -4.291 -32.019 1.00 90.94 250 GLY A C 1
ATOM 1864 O O . GLY A 1 250 ? 6.486 -5.299 -31.968 1.00 90.94 250 GLY A O 1
ATOM 1865 N N . SER A 1 251 ? 8.443 -4.276 -31.555 1.00 94.50 251 SER A N 1
ATOM 1866 C CA . SER A 1 251 ? 9.088 -5.406 -30.872 1.00 94.50 251 SER A CA 1
ATOM 1867 C C . SER A 1 251 ? 9.461 -5.042 -29.437 1.00 94.50 251 SER A C 1
ATOM 1869 O O . SER A 1 251 ? 10.055 -3.990 -29.199 1.00 94.50 251 SER A O 1
ATOM 1871 N N . ILE A 1 252 ? 9.159 -5.920 -28.477 1.00 96.00 252 ILE A N 1
ATOM 1872 C CA . ILE A 1 252 ? 9.621 -5.762 -27.092 1.00 96.00 252 ILE A CA 1
ATOM 1873 C C . ILE A 1 252 ? 11.121 -6.068 -27.048 1.00 96.00 252 ILE A C 1
ATOM 1875 O O . ILE A 1 252 ? 11.551 -7.161 -27.411 1.00 96.00 252 ILE A O 1
ATOM 1879 N N . LEU A 1 253 ? 11.914 -5.088 -26.623 1.00 95.56 253 LEU A N 1
ATOM 1880 C CA . LEU A 1 253 ? 13.369 -5.198 -26.515 1.00 95.56 253 LEU A CA 1
ATOM 1881 C C . LEU A 1 253 ? 13.825 -5.626 -25.124 1.00 95.56 253 LEU A C 1
ATOM 1883 O O . LEU A 1 253 ? 14.847 -6.291 -24.979 1.00 95.56 253 LEU A O 1
ATOM 1887 N N . GLU A 1 254 ? 13.097 -5.190 -24.103 1.00 95.94 254 GLU A N 1
ATOM 1888 C CA . GLU A 1 254 ? 13.497 -5.333 -22.712 1.00 95.94 254 GLU A CA 1
ATOM 1889 C C . GLU A 1 254 ? 12.249 -5.460 -21.848 1.00 95.94 254 GLU A C 1
ATOM 1891 O O . GLU A 1 254 ? 11.298 -4.685 -21.995 1.00 95.94 254 GLU A O 1
ATOM 1896 N N . ILE A 1 255 ? 12.277 -6.421 -20.929 1.00 97.94 255 ILE A N 1
ATOM 1897 C CA . ILE A 1 255 ? 11.326 -6.503 -19.831 1.00 97.94 255 ILE A CA 1
ATOM 1898 C C . ILE A 1 255 ? 12.130 -6.600 -18.539 1.00 97.94 255 ILE A C 1
ATOM 1900 O O . ILE A 1 255 ? 12.937 -7.516 -18.360 1.00 97.94 255 ILE A O 1
ATOM 1904 N N . THR A 1 256 ? 11.909 -5.651 -17.638 1.00 97.75 256 THR A N 1
ATOM 1905 C CA . THR A 1 256 ? 12.487 -5.661 -16.295 1.00 97.75 256 THR A CA 1
ATOM 1906 C C . THR A 1 256 ? 11.391 -5.732 -15.253 1.00 97.75 256 THR A C 1
ATOM 1908 O O . THR A 1 256 ? 10.295 -5.209 -15.443 1.00 97.75 256 THR A O 1
ATOM 1911 N N . GLY A 1 257 ? 11.675 -6.415 -14.153 1.00 97.56 257 GLY A N 1
ATOM 1912 C CA . GLY A 1 257 ? 10.774 -6.528 -13.018 1.00 97.56 257 GLY A CA 1
ATOM 1913 C C . GLY A 1 257 ? 11.461 -6.100 -11.733 1.00 97.56 257 GLY A C 1
ATOM 1914 O O . GLY A 1 257 ? 12.680 -6.216 -11.602 1.00 97.56 257 GLY A O 1
ATOM 1915 N N . MET A 1 258 ? 10.676 -5.656 -10.761 1.00 97.94 258 MET A N 1
ATOM 1916 C CA . MET A 1 258 ? 11.130 -5.506 -9.383 1.00 97.94 258 MET A CA 1
ATOM 1917 C C . MET A 1 258 ? 10.042 -5.943 -8.407 1.00 97.94 258 MET A C 1
ATOM 1919 O O . MET A 1 258 ? 8.855 -5.714 -8.646 1.00 97.94 258 MET A O 1
ATOM 1923 N N . VAL A 1 259 ? 10.447 -6.612 -7.326 1.00 96.31 259 VAL A N 1
ATOM 1924 C CA . VAL A 1 259 ? 9.543 -7.103 -6.276 1.00 96.31 259 VAL A CA 1
ATOM 1925 C C . VAL A 1 259 ? 10.071 -6.699 -4.908 1.00 96.31 259 VAL A C 1
ATOM 1927 O O . VAL A 1 259 ? 11.206 -7.035 -4.568 1.00 96.31 259 VAL A O 1
ATOM 1930 N N . LYS A 1 260 ? 9.239 -6.027 -4.109 1.00 95.19 260 LYS A N 1
ATOM 1931 C CA . LYS A 1 260 ? 9.537 -5.710 -2.709 1.00 95.19 260 LYS A CA 1
ATOM 1932 C C . LYS A 1 260 ? 9.432 -6.998 -1.896 1.00 95.19 260 LYS A C 1
ATOM 1934 O O . LYS A 1 260 ? 8.343 -7.551 -1.753 1.00 95.19 260 LYS A O 1
ATOM 1939 N N . ARG A 1 261 ? 10.551 -7.533 -1.404 1.00 93.06 261 ARG A N 1
ATOM 1940 C CA . ARG A 1 261 ? 10.581 -8.852 -0.756 1.00 93.06 261 ARG A CA 1
ATOM 1941 C C . ARG A 1 261 ? 10.283 -8.833 0.723 1.00 93.06 261 ARG A C 1
ATOM 1943 O O . ARG A 1 261 ? 9.711 -9.810 1.183 1.00 93.06 261 ARG A O 1
ATOM 1950 N N . GLY A 1 262 ? 10.699 -7.802 1.446 1.00 91.00 262 GLY A N 1
ATOM 1951 C CA . GLY A 1 262 ? 10.713 -7.801 2.908 1.00 91.00 262 GLY A CA 1
ATOM 1952 C C . GLY A 1 262 ? 11.751 -8.749 3.521 1.00 91.00 262 GLY A C 1
ATOM 1953 O O . GLY A 1 262 ? 12.585 -9.355 2.833 1.00 91.00 262 GLY A O 1
ATOM 1954 N N . ALA A 1 263 ? 11.664 -8.895 4.845 1.00 89.94 263 ALA A N 1
ATOM 1955 C CA . ALA A 1 263 ? 12.522 -9.739 5.678 1.00 89.94 263 ALA A CA 1
ATOM 1956 C C . ALA A 1 263 ? 14.039 -9.509 5.500 1.00 89.94 263 ALA A C 1
ATOM 1958 O O . ALA A 1 263 ? 14.828 -10.441 5.679 1.00 89.94 263 ALA A O 1
ATOM 1959 N N . GLY A 1 264 ? 14.460 -8.286 5.162 1.00 91.94 264 GLY A N 1
ATOM 1960 C CA . GLY A 1 264 ? 15.872 -7.907 5.103 1.00 91.94 264 GLY A CA 1
ATOM 1961 C C . GLY A 1 264 ? 16.643 -8.534 3.939 1.00 91.94 264 GLY A C 1
ATOM 1962 O O . GLY A 1 264 ? 17.847 -8.759 4.062 1.00 91.94 264 GLY A O 1
ATOM 1963 N N . PHE A 1 265 ? 15.977 -8.879 2.831 1.00 94.88 265 PHE A N 1
ATOM 1964 C CA . PHE A 1 265 ? 16.625 -9.469 1.655 1.00 94.88 265 PHE A CA 1
ATOM 1965 C C . PHE A 1 265 ? 17.692 -8.560 1.025 1.00 94.88 265 PHE A C 1
ATOM 1967 O O . PHE A 1 265 ? 18.761 -9.035 0.640 1.00 94.88 265 PHE A O 1
ATOM 1974 N N . ASN A 1 266 ? 17.396 -7.270 0.883 1.00 94.94 266 ASN A N 1
ATOM 1975 C CA . ASN A 1 266 ? 18.271 -6.288 0.242 1.00 94.94 266 ASN A CA 1
ATOM 1976 C C . ASN A 1 266 ? 18.106 -4.951 0.971 1.00 94.94 266 ASN A C 1
ATOM 1978 O O . ASN A 1 266 ? 17.580 -3.998 0.399 1.00 94.94 266 ASN A O 1
ATOM 1982 N N . PRO A 1 267 ? 18.528 -4.863 2.242 1.00 92.88 267 PRO A N 1
ATOM 1983 C CA . PRO A 1 267 ? 18.196 -3.726 3.097 1.00 92.88 267 PRO A CA 1
ATOM 1984 C C . PRO A 1 267 ? 18.782 -2.410 2.570 1.00 92.88 267 PRO A C 1
ATOM 1986 O O . PRO A 1 267 ? 18.228 -1.345 2.810 1.00 92.88 267 PRO A O 1
ATOM 1989 N N . ALA A 1 268 ? 19.877 -2.475 1.803 1.00 92.06 268 ALA A N 1
ATOM 1990 C CA . ALA A 1 268 ? 20.476 -1.313 1.150 1.00 92.06 268 ALA A CA 1
ATOM 1991 C C . ALA A 1 268 ? 19.620 -0.741 0.007 1.00 92.06 268 ALA A C 1
ATOM 1993 O O . ALA A 1 268 ? 19.831 0.403 -0.386 1.00 92.06 268 ALA A O 1
ATOM 1994 N N . ALA A 1 269 ? 18.682 -1.527 -0.526 1.00 92.81 269 ALA A N 1
ATOM 1995 C CA . ALA A 1 269 ? 17.684 -1.068 -1.479 1.00 92.81 269 ALA A CA 1
ATOM 1996 C C . ALA A 1 269 ? 16.264 -1.410 -1.038 1.00 92.81 269 ALA A C 1
ATOM 1998 O O . ALA A 1 269 ? 15.497 -1.960 -1.821 1.00 92.81 269 ALA A O 1
ATOM 1999 N N . GLY A 1 270 ? 15.946 -1.161 0.236 1.00 92.31 270 GLY A N 1
ATOM 2000 C CA . GLY A 1 270 ? 14.584 -1.300 0.750 1.00 92.31 270 GLY A CA 1
ATOM 2001 C C . GLY A 1 270 ? 13.980 -2.682 0.499 1.00 92.31 270 GLY A C 1
ATOM 2002 O O . GLY A 1 270 ? 12.809 -2.783 0.187 1.00 92.31 270 GLY A O 1
ATOM 2003 N N . ASP A 1 271 ? 14.763 -3.758 0.542 1.00 95.62 271 ASP A N 1
ATOM 2004 C CA . ASP A 1 271 ? 14.322 -5.128 0.252 1.00 95.62 271 ASP A CA 1
ATOM 2005 C C . ASP A 1 271 ? 13.789 -5.391 -1.168 1.00 95.62 271 ASP A C 1
ATOM 2007 O O . ASP A 1 271 ? 13.142 -6.415 -1.410 1.00 95.62 271 ASP A O 1
ATOM 2011 N N . TRP A 1 272 ? 14.105 -4.538 -2.140 1.00 97.00 272 TRP A N 1
ATOM 2012 C CA . TRP A 1 272 ? 13.789 -4.793 -3.543 1.00 97.00 272 TRP A CA 1
ATOM 2013 C C . TRP A 1 272 ? 14.693 -5.872 -4.160 1.00 97.00 272 TRP A C 1
ATOM 2015 O O . TRP A 1 272 ? 15.917 -5.886 -3.987 1.00 97.00 272 TRP A O 1
ATOM 2025 N N . GLU A 1 273 ? 14.081 -6.788 -4.910 1.00 97.81 273 GLU A N 1
ATOM 2026 C CA . GLU A 1 273 ? 14.754 -7.713 -5.825 1.00 97.81 273 GLU A CA 1
ATOM 2027 C C . GLU A 1 273 ? 14.462 -7.314 -7.273 1.00 97.81 273 GLU A C 1
ATOM 2029 O O . GLU A 1 273 ? 13.321 -7.003 -7.608 1.00 97.81 273 GLU A O 1
ATOM 2034 N N . TRP A 1 274 ? 15.482 -7.367 -8.126 1.00 97.94 274 TRP A N 1
ATOM 2035 C CA . TRP A 1 274 ? 15.432 -6.982 -9.535 1.00 97.94 274 TRP A CA 1
ATOM 2036 C C . TRP A 1 274 ? 15.415 -8.208 -10.439 1.00 97.94 274 TRP A C 1
ATOM 2038 O O . TRP A 1 274 ? 16.035 -9.227 -10.125 1.00 97.94 274 TRP A O 1
ATOM 2048 N N . PHE A 1 275 ? 14.757 -8.091 -11.590 1.00 98.19 275 PHE A N 1
ATOM 2049 C CA . PHE A 1 275 ? 14.565 -9.171 -12.552 1.00 98.19 275 PHE A CA 1
ATOM 2050 C C . PHE A 1 275 ? 14.758 -8.669 -13.981 1.00 98.19 275 PHE A C 1
ATOM 2052 O O . PHE A 1 275 ? 14.287 -7.592 -14.339 1.00 98.19 275 PHE A O 1
ATOM 2059 N N . MET A 1 276 ? 15.389 -9.496 -14.808 1.00 97.69 276 MET A N 1
ATOM 2060 C CA . MET A 1 276 ? 15.324 -9.416 -16.265 1.00 97.69 276 MET A CA 1
ATOM 2061 C C . MET A 1 276 ? 14.444 -10.565 -16.744 1.00 97.69 276 MET A C 1
ATOM 2063 O O . MET A 1 276 ? 14.656 -11.710 -16.329 1.00 97.69 276 MET A O 1
ATOM 2067 N N . LEU A 1 277 ? 13.470 -10.270 -17.600 1.00 97.94 277 LEU A N 1
ATOM 2068 C CA . LEU A 1 277 ? 12.575 -11.268 -18.176 1.00 97.94 277 LEU A CA 1
ATOM 2069 C C . LEU A 1 277 ? 12.848 -11.403 -19.676 1.00 97.94 277 LEU A C 1
ATOM 2071 O O . LEU A 1 277 ? 13.192 -10.426 -20.343 1.00 97.94 277 LEU A O 1
ATOM 2075 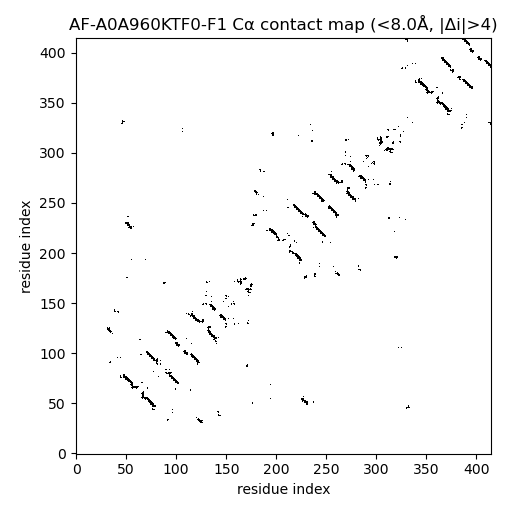N N . ASP A 1 278 ? 12.725 -12.617 -20.202 1.00 97.19 278 ASP A N 1
ATOM 2076 C CA . ASP A 1 278 ? 12.818 -12.868 -21.638 1.00 97.19 278 ASP A CA 1
ATOM 2077 C C . ASP A 1 278 ? 11.594 -12.260 -22.353 1.00 97.19 278 ASP A C 1
ATOM 2079 O O . ASP A 1 278 ? 10.461 -12.589 -21.991 1.00 97.19 278 ASP A O 1
ATOM 2083 N N . PRO A 1 279 ? 11.767 -11.393 -23.368 1.00 96.00 279 PRO A N 1
ATOM 2084 C CA . PRO A 1 279 ? 10.642 -10.805 -24.095 1.00 96.00 279 PRO A CA 1
ATOM 2085 C C . PRO A 1 279 ? 9.734 -11.800 -24.832 1.00 96.00 279 PRO A C 1
ATOM 2087 O O . PRO A 1 279 ? 8.625 -11.430 -25.210 1.00 96.00 279 PRO A O 1
ATOM 2090 N N . ALA A 1 280 ? 10.192 -13.028 -25.093 1.00 94.81 280 ALA A N 1
ATOM 2091 C CA . ALA A 1 280 ? 9.437 -14.028 -25.841 1.00 94.81 280 ALA A CA 1
ATOM 2092 C C . ALA A 1 280 ? 8.540 -14.901 -24.953 1.00 94.81 280 ALA A C 1
ATOM 2094 O O . ALA A 1 280 ? 7.464 -15.301 -25.400 1.00 94.81 280 ALA A O 1
ATOM 2095 N N . ASP A 1 281 ? 8.980 -15.234 -23.736 1.00 95.06 281 ASP A N 1
ATOM 2096 C CA . ASP A 1 281 ? 8.255 -16.162 -22.854 1.00 95.06 281 ASP A CA 1
ATOM 2097 C C . ASP A 1 281 ? 8.117 -15.708 -21.391 1.00 95.06 281 ASP A C 1
ATOM 2099 O O . ASP A 1 281 ? 7.520 -16.416 -20.578 1.00 95.06 281 ASP A O 1
ATOM 2103 N N . HIS A 1 282 ? 8.638 -14.524 -21.062 1.00 95.19 282 HIS A N 1
ATOM 2104 C CA . HIS A 1 282 ? 8.622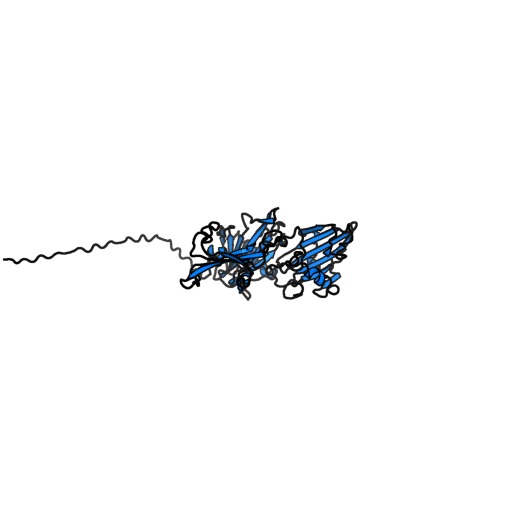 -13.898 -19.735 1.00 95.19 282 HIS A CA 1
ATOM 2105 C C . HIS A 1 282 ? 9.335 -14.712 -18.647 1.00 95.19 282 HIS A C 1
ATOM 2107 O O . HIS A 1 282 ? 9.170 -14.449 -17.452 1.00 95.19 282 HIS A O 1
ATOM 2113 N N . SER A 1 283 ? 10.153 -15.694 -19.032 1.00 96.94 283 SER A N 1
ATOM 2114 C CA . SER A 1 283 ? 10.999 -16.420 -18.094 1.00 96.94 283 SER A CA 1
ATOM 2115 C C . SER A 1 283 ? 12.058 -15.498 -17.489 1.00 96.94 283 SER A C 1
ATOM 2117 O O . SER A 1 283 ? 12.526 -14.544 -18.110 1.00 96.94 283 SER A O 1
ATOM 2119 N N . ILE A 1 284 ? 12.444 -15.772 -16.242 1.00 98.00 284 ILE A N 1
ATOM 2120 C CA . ILE A 1 284 ? 13.478 -14.995 -15.555 1.00 98.00 284 ILE A CA 1
ATOM 2121 C C . ILE A 1 284 ? 14.839 -15.350 -16.163 1.00 98.00 284 ILE A C 1
ATOM 2123 O O . ILE A 1 284 ? 15.340 -16.457 -15.959 1.00 98.00 284 ILE A O 1
ATOM 2127 N N . THR A 1 285 ? 15.458 -14.403 -16.865 1.00 97.69 285 THR A N 1
ATOM 2128 C CA . THR A 1 285 ? 16.795 -14.565 -17.463 1.00 97.69 285 THR A CA 1
ATOM 2129 C C . THR A 1 285 ? 17.902 -14.141 -16.505 1.00 97.69 285 THR A C 1
ATOM 2131 O O . THR A 1 285 ? 19.006 -14.684 -16.547 1.00 97.69 285 THR A O 1
ATOM 2134 N N . ALA A 1 286 ? 17.599 -13.215 -15.595 1.00 97.25 286 ALA A N 1
ATOM 2135 C CA . ALA A 1 286 ? 18.470 -12.841 -14.492 1.00 97.25 286 ALA A CA 1
ATOM 2136 C C . ALA A 1 286 ? 17.650 -12.301 -13.314 1.00 97.25 286 ALA A C 1
ATOM 2138 O O . ALA A 1 286 ? 16.584 -11.717 -13.505 1.00 97.25 286 ALA A O 1
ATOM 2139 N N . ARG A 1 287 ? 18.152 -12.487 -12.091 1.00 96.94 287 ARG A N 1
ATOM 2140 C CA . ARG A 1 287 ? 17.573 -11.915 -10.869 1.00 96.94 287 ARG A CA 1
ATOM 2141 C C . ARG A 1 287 ? 18.649 -11.641 -9.827 1.00 96.94 287 ARG A C 1
ATOM 2143 O O . ARG A 1 287 ? 19.643 -12.366 -9.783 1.00 96.94 287 ARG A O 1
ATOM 2150 N N . GLY A 1 288 ? 18.426 -10.662 -8.960 1.00 95.44 288 GLY A N 1
ATOM 2151 C CA . GLY A 1 288 ? 19.325 -10.389 -7.842 1.00 95.44 288 GLY A CA 1
ATOM 2152 C C . GLY A 1 288 ? 18.914 -9.182 -7.005 1.00 95.44 288 GLY A C 1
ATOM 2153 O O . GLY A 1 288 ? 18.052 -8.404 -7.399 1.00 95.44 288 GLY A O 1
ATOM 2154 N N . GLY A 1 289 ? 19.539 -9.045 -5.834 1.00 94.06 289 GLY A N 1
ATOM 2155 C CA . GLY A 1 289 ? 19.441 -7.855 -4.985 1.00 94.06 289 GLY A CA 1
ATOM 2156 C C . GLY A 1 289 ? 20.536 -6.844 -5.328 1.00 94.06 289 GLY A C 1
ATOM 2157 O O . GLY A 1 289 ? 20.681 -6.449 -6.484 1.00 94.06 289 GLY A O 1
ATOM 2158 N N . ALA A 1 290 ? 21.343 -6.476 -4.331 1.00 91.69 290 ALA A N 1
ATOM 2159 C CA . ALA A 1 290 ? 22.319 -5.395 -4.445 1.00 91.69 290 ALA A CA 1
ATOM 2160 C C . ALA A 1 290 ? 23.342 -5.538 -5.576 1.00 91.69 290 ALA A C 1
ATOM 2162 O O . ALA A 1 290 ? 23.702 -4.535 -6.180 1.00 91.69 290 ALA A O 1
ATOM 2163 N N . ASP A 1 291 ? 23.769 -6.761 -5.886 1.00 92.69 291 ASP A N 1
ATOM 2164 C CA . ASP A 1 291 ? 24.835 -7.014 -6.863 1.00 92.69 291 ASP A CA 1
ATOM 2165 C C . ASP A 1 291 ? 24.314 -7.248 -8.291 1.00 92.69 291 ASP A C 1
ATOM 2167 O O . ASP A 1 291 ? 25.090 -7.551 -9.199 1.00 92.69 291 ASP A O 1
ATOM 2171 N N . MET A 1 292 ? 22.999 -7.139 -8.519 1.00 92.88 292 MET A N 1
ATOM 2172 C CA . MET A 1 292 ? 22.417 -7.374 -9.841 1.00 92.88 292 MET A CA 1
ATOM 2173 C C . MET A 1 292 ? 23.022 -6.415 -10.875 1.00 92.88 292 MET A C 1
ATOM 2175 O O . MET A 1 292 ? 22.960 -5.196 -10.706 1.00 92.88 292 MET A O 1
ATOM 2179 N N . LEU A 1 293 ? 23.589 -6.982 -11.949 1.00 90.69 293 LEU A N 1
ATOM 2180 C CA . LEU A 1 293 ? 24.289 -6.247 -13.013 1.00 90.69 293 LEU A CA 1
ATOM 2181 C C . LEU A 1 293 ? 25.374 -5.307 -12.456 1.00 90.69 293 LEU A C 1
ATOM 2183 O O . LEU A 1 293 ? 25.379 -4.116 -12.758 1.00 90.69 293 LEU A O 1
ATOM 2187 N N . ASP A 1 294 ? 26.251 -5.835 -11.597 1.00 93.62 294 ASP A N 1
ATOM 2188 C CA . ASP A 1 294 ? 27.310 -5.078 -10.909 1.00 93.62 294 ASP A CA 1
ATOM 2189 C C . ASP A 1 294 ? 26.764 -3.897 -10.079 1.00 93.62 294 ASP A C 1
ATOM 2191 O O . ASP A 1 294 ? 27.400 -2.853 -9.930 1.00 93.62 294 ASP A O 1
ATOM 2195 N N . GLY A 1 295 ? 25.546 -4.060 -9.553 1.00 93.06 295 GLY A N 1
ATOM 2196 C CA . GLY A 1 295 ? 24.839 -3.063 -8.753 1.00 93.06 295 GLY A CA 1
ATOM 2197 C C . GLY A 1 295 ? 24.219 -1.919 -9.548 1.00 93.06 295 GLY A C 1
ATOM 2198 O O . GLY A 1 295 ? 23.770 -0.941 -8.951 1.00 93.06 295 GLY A O 1
ATOM 2199 N N . MET A 1 296 ? 24.143 -2.030 -10.877 1.00 92.94 296 MET A N 1
ATOM 2200 C CA . MET A 1 296 ? 23.580 -0.990 -11.741 1.00 92.94 296 MET A CA 1
ATOM 2201 C C . MET A 1 296 ? 22.120 -0.656 -11.394 1.00 92.94 296 MET A C 1
ATOM 2203 O O . MET A 1 296 ? 21.760 0.520 -11.362 1.00 92.94 296 MET A O 1
ATOM 2207 N N . CYS A 1 297 ? 21.285 -1.663 -11.101 1.00 94.50 297 CYS A N 1
ATOM 2208 C CA . CYS A 1 297 ? 19.883 -1.442 -10.727 1.00 94.50 297 CYS A CA 1
ATOM 2209 C C . CYS A 1 297 ? 19.784 -0.693 -9.393 1.00 94.50 297 CYS A C 1
ATOM 2211 O O . CYS A 1 297 ? 19.212 0.393 -9.338 1.00 94.50 297 CYS A O 1
ATOM 2213 N N . ASN A 1 298 ? 20.421 -1.230 -8.345 1.00 94.31 298 ASN A N 1
ATOM 2214 C CA . ASN A 1 298 ? 20.460 -0.610 -7.020 1.00 94.31 298 ASN A CA 1
ATOM 2215 C C . ASN A 1 298 ? 20.980 0.834 -7.095 1.00 94.31 298 ASN A C 1
ATOM 2217 O O . ASN A 1 298 ? 20.316 1.743 -6.615 1.00 94.31 298 ASN A O 1
ATOM 2221 N N . GLY A 1 299 ? 22.141 1.050 -7.722 1.00 93.69 299 GLY A N 1
ATOM 2222 C CA . GLY A 1 299 ? 22.803 2.354 -7.754 1.00 93.69 299 GLY A CA 1
ATOM 2223 C C . GLY A 1 299 ? 22.027 3.436 -8.505 1.00 93.69 299 GLY A C 1
ATOM 2224 O O . GLY A 1 299 ? 22.151 4.609 -8.177 1.00 93.69 299 GLY A O 1
ATOM 2225 N N . CYS A 1 300 ? 21.213 3.070 -9.498 1.00 94.25 300 CYS A N 1
ATOM 2226 C CA . CYS A 1 300 ? 20.331 4.032 -10.155 1.00 94.25 300 CYS A CA 1
ATOM 2227 C C . CYS A 1 300 ? 19.075 4.295 -9.312 1.00 94.25 300 CYS A C 1
ATOM 2229 O O . CYS A 1 300 ? 18.697 5.445 -9.097 1.00 94.25 300 CYS A O 1
ATOM 2231 N N . HIS A 1 301 ? 18.454 3.238 -8.788 1.00 95.00 301 HIS A N 1
ATOM 2232 C CA . HIS A 1 301 ? 17.194 3.346 -8.059 1.00 95.00 301 HIS A CA 1
ATOM 2233 C C . HIS A 1 301 ? 17.331 3.967 -6.659 1.00 95.00 301 HIS A C 1
ATOM 2235 O O . HIS A 1 301 ? 16.337 4.453 -6.135 1.00 95.00 301 HIS A O 1
ATOM 2241 N N . THR A 1 302 ? 18.529 4.062 -6.068 1.00 94.25 302 THR A N 1
ATOM 2242 C CA . THR A 1 302 ? 18.747 4.829 -4.819 1.00 94.25 302 THR A CA 1
ATOM 2243 C C . THR A 1 302 ? 18.327 6.295 -4.928 1.00 94.25 302 THR A C 1
ATOM 2245 O O . THR A 1 302 ? 17.987 6.908 -3.920 1.00 94.25 302 THR A O 1
ATOM 2248 N N . HIS A 1 303 ? 18.329 6.859 -6.138 1.00 92.44 303 HIS A N 1
ATOM 2249 C CA . HIS A 1 303 ? 17.899 8.235 -6.394 1.00 92.44 303 HIS A CA 1
ATOM 2250 C C . HIS A 1 303 ? 16.378 8.415 -6.363 1.00 92.44 303 HIS A C 1
ATOM 2252 O O . HIS A 1 303 ? 15.896 9.536 -6.231 1.00 92.44 303 HIS A O 1
ATOM 2258 N N . ALA A 1 304 ? 15.603 7.330 -6.463 1.00 91.38 304 ALA A N 1
ATOM 2259 C CA . ALA A 1 304 ? 14.153 7.365 -6.326 1.00 91.38 304 ALA A CA 1
ATOM 2260 C C . ALA A 1 304 ? 13.759 7.465 -4.845 1.00 91.38 304 ALA A C 1
ATOM 2262 O O . ALA A 1 304 ? 13.236 6.527 -4.242 1.00 91.38 304 ALA A O 1
ATOM 2263 N N . ASN A 1 305 ? 14.056 8.618 -4.256 1.00 86.38 305 ASN A N 1
ATOM 2264 C CA . ASN A 1 305 ? 13.793 8.923 -2.862 1.00 86.38 305 ASN A CA 1
ATOM 2265 C C . ASN A 1 305 ? 13.124 10.306 -2.716 1.00 86.38 305 ASN A C 1
ATOM 2267 O O . ASN A 1 305 ? 13.260 11.160 -3.605 1.00 86.38 305 ASN A O 1
ATOM 2271 N N . PRO A 1 306 ? 12.416 10.551 -1.595 1.00 81.38 306 PRO A N 1
ATOM 2272 C CA . PRO A 1 306 ? 11.705 11.811 -1.393 1.00 81.38 306 PRO A CA 1
ATOM 2273 C C . PRO A 1 306 ? 12.616 13.036 -1.269 1.00 81.38 306 PRO A C 1
ATOM 2275 O O . PRO A 1 306 ? 12.161 14.146 -1.531 1.00 81.38 306 PRO A O 1
ATOM 2278 N N . GLU A 1 307 ? 13.875 12.863 -0.854 1.00 82.06 307 GLU A N 1
ATOM 2279 C CA . GLU A 1 307 ? 14.823 13.970 -0.664 1.00 82.06 307 GLU A CA 1
ATOM 2280 C C . GLU A 1 307 ? 15.269 14.566 -2.003 1.00 82.06 307 GLU A C 1
ATOM 2282 O O . GLU A 1 307 ? 15.404 15.783 -2.130 1.00 82.06 307 GLU A O 1
ATOM 2287 N N . GLU A 1 308 ? 15.450 13.717 -3.016 1.00 84.06 308 GLU A N 1
ATOM 2288 C CA . GLU A 1 308 ? 15.776 14.130 -4.382 1.00 84.06 308 GLU A CA 1
ATOM 2289 C C . GLU A 1 308 ? 14.532 14.460 -5.222 1.00 84.06 308 GLU A C 1
ATOM 2291 O O . GLU A 1 308 ? 14.647 15.052 -6.294 1.00 84.06 308 GLU A O 1
ATOM 2296 N N . GLY A 1 309 ? 13.337 14.102 -4.741 1.00 83.25 309 GLY A N 1
ATOM 2297 C CA . GLY A 1 309 ? 12.067 14.389 -5.412 1.00 83.25 309 GLY A CA 1
ATOM 2298 C C . GLY A 1 309 ? 11.821 13.561 -6.677 1.00 83.25 309 GLY A C 1
ATOM 2299 O O . GLY A 1 309 ? 10.940 13.899 -7.467 1.00 83.25 309 GLY A O 1
ATOM 2300 N N . TYR A 1 310 ? 12.590 12.489 -6.890 1.00 86.31 310 TYR A N 1
ATOM 2301 C CA . TYR A 1 310 ? 12.442 11.616 -8.058 1.00 86.31 310 TYR A CA 1
ATOM 2302 C C . TYR A 1 310 ? 11.541 10.407 -7.811 1.00 86.31 310 TYR A C 1
ATOM 2304 O O . TYR A 1 310 ? 11.110 9.769 -8.774 1.00 86.31 310 TYR A O 1
ATOM 2312 N N . GLY A 1 311 ? 11.256 10.066 -6.555 1.00 88.81 311 GLY A N 1
ATOM 2313 C CA . GLY A 1 311 ? 10.461 8.890 -6.235 1.00 88.81 311 GLY A CA 1
ATOM 2314 C C . GLY A 1 311 ? 10.324 8.622 -4.745 1.00 88.81 311 GLY A C 1
ATOM 2315 O O . GLY A 1 311 ? 10.567 9.483 -3.901 1.00 88.81 311 GLY A O 1
ATOM 2316 N N . LEU A 1 312 ? 9.938 7.393 -4.432 1.00 88.62 312 LEU A N 1
ATOM 2317 C CA . LEU A 1 312 ? 9.819 6.872 -3.077 1.00 88.62 312 LEU A CA 1
ATOM 2318 C C . LEU A 1 312 ? 10.289 5.421 -3.083 1.00 88.62 312 LEU A C 1
ATOM 2320 O O . LEU A 1 312 ? 9.922 4.680 -3.993 1.00 88.62 312 LEU A O 1
ATOM 2324 N N . ASP A 1 313 ? 11.066 5.030 -2.070 1.00 92.06 313 ASP A N 1
ATOM 2325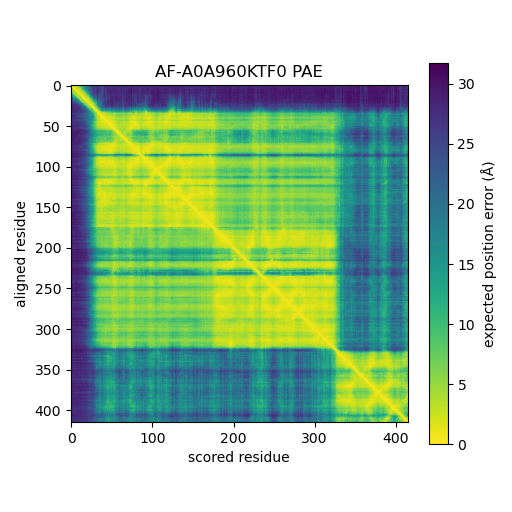 C CA . ASP A 1 313 ? 11.458 3.639 -1.821 1.00 92.06 313 ASP A CA 1
ATOM 2326 C C . ASP A 1 313 ? 11.891 2.904 -3.101 1.00 92.06 313 ASP A C 1
ATOM 2328 O O . ASP A 1 313 ? 11.324 1.893 -3.504 1.00 92.06 313 ASP A O 1
ATOM 2332 N N . PHE A 1 314 ? 12.900 3.462 -3.777 1.00 94.56 314 PHE A N 1
ATOM 2333 C CA . PHE A 1 314 ? 13.515 2.885 -4.975 1.00 94.56 314 PHE A CA 1
ATOM 2334 C C . PHE A 1 314 ? 12.596 2.815 -6.206 1.00 94.56 314 PHE A C 1
ATOM 2336 O O . PHE A 1 314 ? 12.991 2.258 -7.230 1.00 94.56 314 PHE A O 1
ATOM 2343 N N . VAL A 1 315 ? 11.406 3.417 -6.169 1.00 93.94 315 VAL A N 1
ATOM 2344 C CA . VAL A 1 315 ? 10.483 3.505 -7.307 1.00 93.94 315 VAL A CA 1
ATOM 2345 C C . VAL A 1 315 ? 10.343 4.958 -7.745 1.00 93.94 315 VAL A C 1
ATOM 2347 O O . VAL A 1 315 ? 9.897 5.820 -6.986 1.00 93.94 315 VAL A O 1
ATOM 2350 N N . PHE A 1 316 ? 10.736 5.238 -8.989 1.00 92.69 316 PHE A N 1
ATOM 2351 C CA . PHE A 1 316 ? 10.590 6.564 -9.587 1.00 92.69 316 PHE A CA 1
ATOM 2352 C C . PHE A 1 316 ? 9.118 6.951 -9.729 1.00 92.69 316 PHE A C 1
ATOM 2354 O O . PHE A 1 316 ? 8.250 6.099 -9.918 1.00 92.69 316 PHE A O 1
ATOM 2361 N N . HIS A 1 317 ? 8.836 8.251 -9.696 1.00 89.75 317 HIS A N 1
ATOM 2362 C CA . HIS A 1 317 ? 7.476 8.740 -9.849 1.00 89.75 317 HIS A CA 1
ATOM 2363 C C . HIS A 1 317 ? 6.863 8.342 -11.199 1.00 89.75 317 HIS A C 1
ATOM 2365 O O . HIS A 1 317 ? 7.386 8.643 -12.274 1.00 89.75 317 HIS A O 1
ATOM 2371 N N . HIS A 1 318 ? 5.692 7.710 -11.138 1.00 89.50 318 HIS A N 1
ATOM 2372 C CA . HIS A 1 318 ? 4.911 7.292 -12.302 1.00 89.50 318 HIS A CA 1
ATOM 2373 C C . HIS A 1 318 ? 3.507 7.896 -12.245 1.00 89.50 318 HIS A C 1
ATOM 2375 O O . HIS A 1 318 ? 2.827 7.695 -11.250 1.00 89.50 318 HIS A O 1
ATOM 2381 N N . PRO A 1 319 ? 3.051 8.662 -13.252 1.00 83.31 319 PRO A N 1
ATOM 2382 C CA . PRO A 1 319 ? 1.873 9.531 -13.130 1.00 83.31 319 PRO A CA 1
ATOM 2383 C C . PRO A 1 319 ? 0.577 8.820 -12.710 1.00 83.31 319 PRO A C 1
ATOM 2385 O O . PRO A 1 319 ? -0.280 9.459 -12.110 1.00 83.31 319 PRO A O 1
ATOM 2388 N N . GLY A 1 320 ? 0.432 7.528 -13.008 1.00 80.19 320 GLY A N 1
ATOM 2389 C CA . GLY A 1 320 ? -0.697 6.697 -12.589 1.00 80.19 320 GLY A CA 1
ATOM 2390 C C . GLY A 1 320 ? -0.469 5.899 -11.301 1.00 80.19 320 GLY A C 1
ATOM 2391 O O . GLY A 1 320 ? -1.325 5.098 -10.945 1.00 80.19 320 GLY A O 1
ATOM 2392 N N . ASP A 1 321 ? 0.661 6.063 -10.611 1.00 85.00 321 ASP A N 1
ATOM 2393 C CA . ASP A 1 321 ? 0.902 5.396 -9.332 1.00 85.00 321 ASP A CA 1
ATOM 2394 C C . ASP A 1 321 ? 0.279 6.197 -8.181 1.00 85.00 321 ASP A C 1
ATOM 2396 O O . ASP A 1 321 ? 0.666 7.335 -7.911 1.00 85.00 321 ASP A O 1
ATOM 2400 N N . ALA A 1 322 ? -0.652 5.576 -7.452 1.00 73.81 322 ALA A N 1
ATOM 2401 C CA . ALA A 1 322 ? -1.296 6.150 -6.269 1.00 73.81 322 ALA A CA 1
ATOM 2402 C C . ALA A 1 322 ? -0.307 6.542 -5.148 1.00 73.81 322 ALA A C 1
ATOM 2404 O O . ALA A 1 322 ? -0.651 7.318 -4.252 1.00 73.81 322 ALA A O 1
ATOM 2405 N N . PHE A 1 323 ? 0.928 6.034 -5.185 1.00 75.25 323 PHE A N 1
ATOM 2406 C CA . PHE A 1 323 ? 1.981 6.397 -4.237 1.00 75.25 323 PHE A CA 1
ATOM 2407 C C . PHE A 1 323 ? 2.679 7.722 -4.589 1.00 75.25 323 PHE A C 1
ATOM 2409 O O . PHE A 1 323 ? 3.297 8.325 -3.713 1.00 75.25 323 PHE A O 1
ATOM 2416 N N . ASN A 1 324 ? 2.521 8.252 -5.810 1.00 70.00 324 ASN A N 1
ATOM 2417 C CA . ASN A 1 324 ? 3.082 9.557 -6.187 1.00 70.00 324 ASN A CA 1
ATOM 2418 C C . ASN A 1 324 ? 2.484 10.724 -5.408 1.00 70.00 324 ASN A C 1
ATOM 2420 O O . ASN A 1 324 ? 3.182 11.676 -5.072 1.00 70.00 324 ASN A O 1
ATOM 2424 N N . SER A 1 325 ? 1.187 10.661 -5.125 1.00 56.84 325 SER A N 1
ATOM 2425 C CA . SER A 1 325 ? 0.483 11.660 -4.324 1.00 56.84 325 SER A CA 1
ATOM 2426 C C . SER A 1 325 ? 0.628 11.400 -2.823 1.00 56.84 325 SER A C 1
ATOM 2428 O O . SER A 1 325 ? -0.213 11.853 -2.054 1.00 56.84 325 SER A O 1
ATOM 2430 N N . GLY A 1 326 ? 1.648 10.625 -2.418 1.00 53.19 326 GLY A N 1
ATOM 2431 C CA . GLY A 1 326 ? 1.906 10.203 -1.043 1.00 53.19 326 GLY A CA 1
ATOM 2432 C C . GLY A 1 326 ? 0.676 9.601 -0.379 1.00 53.19 326 GLY A C 1
ATOM 2433 O O . GLY A 1 326 ? 0.321 10.031 0.714 1.00 53.19 326 GLY A O 1
ATOM 2434 N N . GLY A 1 327 ? 0.020 8.671 -1.093 1.00 47.84 327 GLY A N 1
ATOM 2435 C CA . GLY A 1 327 ? -1.273 8.052 -0.792 1.00 47.84 327 GLY A CA 1
ATOM 2436 C C . GLY A 1 327 ? -1.710 8.168 0.662 1.00 47.84 327 GLY A C 1
ATOM 2437 O O . GLY A 1 327 ? -1.456 7.254 1.433 1.00 47.84 327 GLY A O 1
ATOM 2438 N N . GLY A 1 328 ? -2.362 9.286 1.007 1.00 50.59 328 GLY A N 1
ATOM 2439 C CA . GLY A 1 328 ? -2.754 9.633 2.373 1.00 50.59 328 GLY A CA 1
ATOM 2440 C C . GLY A 1 328 ? -1.694 9.251 3.403 1.00 50.59 328 GLY A C 1
ATOM 2441 O O . GLY A 1 328 ? -1.807 8.195 4.022 1.00 50.59 328 GLY A O 1
ATOM 2442 N N . TYR A 1 329 ? -0.671 10.083 3.606 1.00 52.59 329 TYR A N 1
ATOM 2443 C CA . TYR A 1 329 ? 0.250 9.868 4.716 1.00 52.59 329 TYR A CA 1
ATOM 2444 C C . TYR A 1 329 ? -0.557 9.848 6.023 1.00 52.59 329 TYR A C 1
ATOM 2446 O O . TYR A 1 329 ? -1.104 10.864 6.452 1.00 52.59 329 TYR A O 1
ATOM 2454 N N . VAL A 1 330 ? -0.657 8.682 6.659 1.00 56.56 330 VAL A N 1
ATOM 2455 C CA . VAL A 1 330 ? -1.240 8.549 7.994 1.00 56.56 330 VAL A CA 1
ATOM 2456 C C . VAL A 1 330 ? -0.083 8.573 8.980 1.00 56.56 330 VAL A C 1
ATOM 2458 O O . VAL A 1 330 ? 0.722 7.644 9.039 1.00 56.56 330 VAL A O 1
ATOM 2461 N N . ALA A 1 331 ? 0.028 9.663 9.740 1.00 54.91 331 ALA A N 1
ATOM 2462 C CA . ALA A 1 331 ? 1.012 9.753 10.810 1.00 54.91 331 ALA A CA 1
ATOM 2463 C C . ALA A 1 331 ? 0.712 8.682 11.868 1.00 54.91 331 ALA A C 1
ATOM 2465 O O . ALA A 1 331 ? -0.330 8.721 12.520 1.00 54.91 331 ALA A O 1
ATOM 2466 N N . GLN A 1 332 ? 1.629 7.733 12.037 1.00 57.03 332 GLN A N 1
ATOM 2467 C CA . GLN A 1 332 ? 1.552 6.717 13.079 1.00 57.03 332 GLN A CA 1
ATOM 2468 C C . GLN A 1 332 ? 2.135 7.267 14.390 1.00 57.03 332 GLN A C 1
ATOM 2470 O O . GLN A 1 332 ? 3.021 8.123 14.342 1.00 57.03 332 GLN A O 1
ATOM 2475 N N . PRO A 1 333 ? 1.724 6.770 15.574 1.00 67.62 333 PRO A N 1
ATOM 2476 C CA . PRO A 1 333 ? 2.280 7.226 16.852 1.00 67.62 333 PRO A CA 1
ATOM 2477 C C . PRO A 1 333 ? 3.814 7.155 16.929 1.00 67.62 333 PRO A C 1
ATOM 2479 O O . PRO A 1 333 ? 4.442 8.037 17.510 1.00 67.62 333 PRO A O 1
ATOM 2482 N N . ALA A 1 334 ? 4.433 6.148 16.299 1.00 65.81 334 ALA A N 1
ATOM 2483 C CA . ALA A 1 334 ? 5.890 6.021 16.224 1.00 65.81 334 ALA A CA 1
ATOM 2484 C C . ALA A 1 334 ? 6.548 7.187 15.461 1.00 65.81 334 ALA A C 1
ATOM 2486 O O . ALA A 1 334 ? 7.594 7.678 15.889 1.00 65.81 334 ALA A O 1
ATOM 2487 N N . HIS A 1 335 ? 5.891 7.694 14.408 1.00 66.25 335 HIS A N 1
ATOM 2488 C CA . HIS A 1 335 ? 6.328 8.878 13.660 1.00 66.25 335 HIS A CA 1
ATOM 2489 C C . HIS A 1 335 ? 6.232 10.161 14.483 1.00 66.25 335 HIS A C 1
ATOM 2491 O O . HIS A 1 335 ? 6.629 11.199 13.994 1.00 66.25 335 HIS A O 1
ATOM 2497 N N . LEU A 1 336 ? 5.652 10.137 15.683 1.00 80.88 336 LEU A N 1
ATOM 2498 C CA . LEU A 1 336 ? 5.540 11.306 16.553 1.00 80.88 336 LEU A CA 1
ATOM 2499 C C . LEU A 1 336 ? 6.439 11.182 17.781 1.00 80.88 336 LEU A C 1
ATOM 2501 O O . LEU A 1 336 ? 6.340 12.008 18.677 1.00 80.88 336 LEU A O 1
ATOM 2505 N N . SER A 1 337 ? 7.263 10.141 17.900 1.00 80.19 337 SER A N 1
ATOM 2506 C CA . SER A 1 337 ? 8.021 9.899 19.134 1.00 80.19 337 SER A CA 1
ATOM 2507 C C . SER A 1 337 ? 9.116 10.944 19.397 1.00 80.19 337 SER A C 1
ATOM 2509 O O . SER A 1 337 ? 9.435 11.217 20.554 1.00 80.19 337 SER A O 1
ATOM 2511 N N . ASP A 1 338 ? 9.623 11.583 18.342 1.00 85.12 338 ASP A N 1
ATOM 2512 C CA . ASP A 1 338 ? 10.747 12.5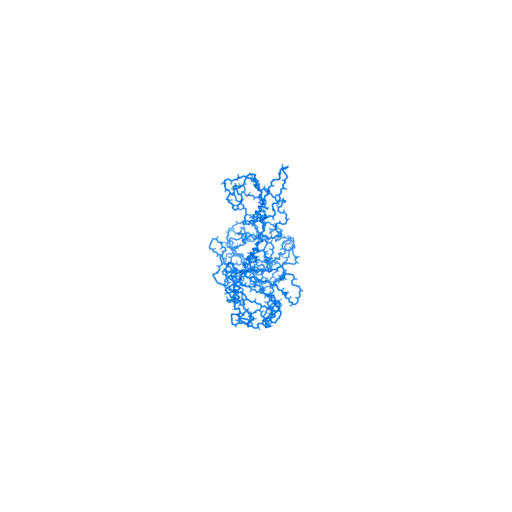24 18.349 1.00 85.12 338 ASP A CA 1
ATOM 2513 C C . ASP A 1 338 ? 10.367 13.932 17.856 1.00 85.12 338 ASP A C 1
ATOM 2515 O O . ASP A 1 338 ? 11.236 14.753 17.579 1.00 85.12 338 ASP A O 1
ATOM 2519 N N . TYR A 1 339 ? 9.073 14.266 17.779 1.00 90.44 339 TYR A N 1
ATOM 2520 C CA . TYR A 1 339 ? 8.628 15.507 17.123 1.00 90.44 339 TYR A CA 1
ATOM 2521 C C . TYR A 1 339 ? 9.188 16.807 17.709 1.00 90.44 339 TYR A C 1
ATOM 2523 O O . TYR A 1 339 ? 9.160 17.852 17.063 1.00 90.44 339 TYR A O 1
ATOM 2531 N N . ARG A 1 340 ? 9.675 16.767 18.949 1.00 91.19 340 ARG A N 1
ATOM 2532 C CA . ARG A 1 340 ? 10.306 17.919 19.599 1.00 91.19 340 ARG A CA 1
ATOM 2533 C C . ARG A 1 340 ? 11.701 18.222 19.054 1.00 91.19 340 ARG A C 1
ATOM 2535 O O . ARG A 1 340 ? 12.177 19.334 19.269 1.00 91.19 340 ARG A O 1
ATOM 2542 N N . ASP A 1 341 ? 12.311 17.276 18.346 1.00 91.94 341 ASP A N 1
ATOM 2543 C CA . ASP A 1 341 ? 13.577 17.452 17.632 1.00 91.94 341 ASP A CA 1
ATOM 2544 C C . ASP A 1 341 ? 13.361 17.991 16.205 1.00 91.94 341 ASP A C 1
ATOM 2546 O O . ASP A 1 341 ? 14.315 18.365 15.520 1.00 91.94 341 ASP A O 1
ATOM 2550 N N . TRP A 1 342 ? 12.107 18.070 15.748 1.00 92.44 342 TRP A N 1
ATOM 2551 C CA . TRP A 1 342 ? 11.764 18.604 14.435 1.00 92.44 342 TRP A CA 1
ATOM 2552 C C . TRP A 1 342 ? 11.883 20.127 14.374 1.00 92.44 342 TRP A C 1
ATOM 2554 O O . TRP A 1 342 ? 11.963 20.834 15.383 1.00 92.44 342 TRP A O 1
ATOM 2564 N N . GLN A 1 343 ? 11.826 20.668 13.156 1.00 93.38 343 GLN A N 1
ATOM 2565 C CA . GLN A 1 343 ? 11.839 22.108 12.960 1.00 93.38 343 GLN A CA 1
ATOM 2566 C C . GLN A 1 343 ? 10.576 22.741 13.559 1.00 93.38 343 GLN A C 1
ATOM 2568 O O . GLN A 1 343 ? 9.459 22.462 13.122 1.00 93.38 343 GLN A O 1
ATOM 2573 N N . GLN A 1 344 ? 10.753 23.662 14.509 1.00 94.44 344 GLN A N 1
ATOM 2574 C CA . GLN A 1 344 ? 9.677 24.547 14.945 1.00 94.44 344 GLN A CA 1
ATOM 2575 C C . GLN A 1 344 ? 9.377 25.557 13.826 1.00 94.44 344 GLN A C 1
ATOM 2577 O O . GLN A 1 344 ? 10.201 26.419 13.518 1.00 94.44 344 GLN A O 1
ATOM 2582 N N . VAL A 1 345 ? 8.204 25.432 13.211 1.00 92.06 345 VAL A N 1
ATOM 2583 C CA . VAL A 1 345 ? 7.763 26.239 12.059 1.00 92.06 345 VAL A CA 1
ATOM 2584 C C . VAL A 1 345 ? 6.841 27.390 12.451 1.00 92.06 345 VAL A C 1
ATOM 2586 O O . VAL A 1 345 ? 6.710 28.349 11.697 1.00 92.06 345 VAL A O 1
ATOM 2589 N N . ASP A 1 346 ? 6.237 27.321 13.637 1.00 90.12 346 ASP A N 1
ATOM 2590 C CA . ASP A 1 346 ? 5.448 28.409 14.210 1.00 90.12 346 ASP A CA 1
ATOM 2591 C C . ASP A 1 346 ? 5.643 28.460 15.727 1.00 90.12 346 ASP A C 1
ATOM 2593 O O . ASP A 1 346 ? 5.803 27.434 16.396 1.00 90.12 346 ASP A O 1
ATOM 2597 N N . TYR A 1 347 ? 5.623 29.676 16.260 1.00 90.50 347 TYR A N 1
ATOM 2598 C CA . TYR A 1 347 ? 5.634 29.967 17.681 1.00 90.50 347 TYR A CA 1
ATOM 2599 C C . TYR A 1 347 ? 4.819 31.225 17.916 1.00 90.50 347 TYR A C 1
ATOM 2601 O O . TYR A 1 347 ? 5.205 32.320 17.503 1.00 90.50 347 TYR A O 1
ATOM 2609 N N . THR A 1 348 ? 3.694 31.080 18.605 1.00 88.50 348 THR A N 1
ATOM 2610 C CA . THR A 1 348 ? 2.885 32.227 18.996 1.00 88.50 348 THR A CA 1
ATOM 2611 C C . THR A 1 348 ? 2.695 32.243 20.499 1.00 88.50 348 THR A C 1
ATOM 2613 O O . THR A 1 348 ? 2.277 31.250 21.093 1.00 88.50 348 THR A O 1
ATOM 2616 N N . ILE A 1 349 ? 2.947 33.406 21.081 1.00 86.12 349 ILE A N 1
ATOM 2617 C CA . ILE A 1 349 ? 2.528 33.759 22.433 1.00 86.12 349 ILE A CA 1
ATOM 2618 C C . ILE A 1 349 ? 1.269 34.613 22.345 1.00 86.12 349 ILE A C 1
ATOM 2620 O O . ILE A 1 349 ? 1.056 35.299 21.342 1.00 86.12 349 ILE A O 1
ATOM 2624 N N . ASP A 1 350 ? 0.460 34.562 23.393 1.00 85.75 350 ASP A N 1
ATOM 2625 C CA . ASP A 1 350 ? -0.779 35.318 23.533 1.00 85.75 350 ASP A CA 1
ATOM 2626 C C . ASP A 1 350 ? -1.858 35.016 22.463 1.00 85.75 350 ASP A C 1
ATOM 2628 O O . ASP A 1 350 ? -1.770 34.130 21.592 1.00 85.75 350 ASP A O 1
ATOM 2632 N N . ALA A 1 351 ? -2.939 35.794 22.546 1.00 84.31 351 ALA A N 1
ATOM 2633 C CA . ALA A 1 351 ? -4.074 35.700 21.649 1.00 84.31 351 ALA A CA 1
ATOM 2634 C C . ALA A 1 351 ? -3.676 36.060 20.204 1.00 84.31 351 ALA A C 1
ATOM 2636 O O . ALA A 1 351 ? -3.065 37.093 19.933 1.00 84.31 351 ALA A O 1
ATOM 2637 N N . SER A 1 352 ? -4.090 35.224 19.254 1.00 82.00 352 SER A N 1
ATOM 2638 C CA . SER A 1 352 ? -4.076 35.506 17.820 1.00 82.00 352 SER A CA 1
ATOM 2639 C C . SER A 1 352 ? -5.499 35.540 17.287 1.00 82.00 352 SER A C 1
ATOM 2641 O O . SER A 1 352 ? -6.200 34.528 17.250 1.00 82.00 352 SER A O 1
ATOM 2643 N N . ASN A 1 353 ? -5.890 36.706 16.774 1.00 76.75 353 ASN A N 1
ATOM 2644 C CA . ASN A 1 353 ? -7.216 36.954 16.205 1.00 76.75 353 ASN A CA 1
ATOM 2645 C C . ASN A 1 353 ? -7.540 36.086 14.971 1.00 76.75 353 ASN A C 1
ATOM 2647 O O . ASN A 1 353 ? -8.683 36.080 14.523 1.00 76.75 353 ASN A O 1
ATOM 2651 N N . GLY A 1 354 ? -6.552 35.385 14.399 1.00 79.19 354 GLY A N 1
ATOM 2652 C CA . GLY A 1 354 ? -6.729 34.520 13.228 1.00 79.19 354 GLY A CA 1
ATOM 2653 C C . GLY A 1 354 ? -7.015 33.052 13.551 1.00 79.19 354 GLY A C 1
ATOM 2654 O O . GLY A 1 354 ? -7.390 32.298 12.658 1.00 79.19 354 GLY A O 1
ATOM 2655 N N . LEU A 1 355 ? -6.842 32.628 14.804 1.00 69.38 355 LEU A N 1
ATOM 2656 C CA . LEU A 1 355 ? -6.976 31.232 15.208 1.00 69.38 355 LEU A CA 1
ATOM 2657 C C . LEU A 1 355 ? -8.240 31.107 16.067 1.00 69.38 355 LEU A C 1
ATOM 2659 O O . LEU A 1 355 ? -8.359 31.719 17.122 1.00 69.38 355 LEU A O 1
ATOM 2663 N N . GLY A 1 356 ? -9.243 30.372 15.585 1.00 80.00 356 GLY A N 1
ATOM 2664 C CA . GLY A 1 356 ? -10.523 30.225 16.286 1.00 80.00 356 GLY A CA 1
ATOM 2665 C C . GLY A 1 356 ? -10.403 29.563 17.670 1.00 80.00 356 GLY A C 1
ATOM 2666 O O . GLY A 1 356 ? -9.325 29.160 18.117 1.00 80.00 356 GLY A O 1
ATOM 2667 N N . THR A 1 357 ? -11.540 29.389 18.347 1.00 81.56 357 THR A N 1
ATOM 2668 C CA . THR A 1 357 ? -11.613 28.784 19.693 1.00 81.56 357 THR A CA 1
ATOM 2669 C C . THR A 1 357 ? -11.054 27.361 19.750 1.00 81.56 357 THR A C 1
ATOM 2671 O O . THR A 1 357 ? -10.418 27.009 20.737 1.00 81.56 357 THR A O 1
ATOM 2674 N N . ALA A 1 358 ? -11.186 26.579 18.673 1.00 74.94 358 ALA A N 1
ATOM 2675 C CA . ALA A 1 358 ? -10.615 25.231 18.562 1.00 74.94 358 ALA A CA 1
ATOM 2676 C C . ALA A 1 358 ? -9.079 25.197 18.693 1.00 74.94 358 ALA A C 1
ATOM 2678 O O . ALA A 1 358 ? -8.504 24.181 19.066 1.00 74.94 358 ALA A O 1
ATOM 2679 N N . HIS A 1 359 ? -8.402 26.316 18.420 1.00 78.31 359 HIS A N 1
ATOM 2680 C CA . HIS A 1 359 ? -6.953 26.444 18.565 1.00 78.31 359 HIS A CA 1
ATOM 2681 C C . HIS A 1 359 ? -6.546 27.251 19.801 1.00 78.31 359 HIS A C 1
ATOM 2683 O O . HIS A 1 359 ? -5.362 27.581 19.916 1.00 78.31 359 HIS A O 1
ATOM 2689 N N . MET A 1 360 ? -7.510 27.579 20.672 1.00 84.25 360 MET A N 1
ATOM 2690 C CA . MET A 1 360 ? -7.361 28.512 21.793 1.00 84.25 360 MET A CA 1
ATOM 2691 C C . MET A 1 360 ? -6.807 29.871 21.353 1.00 84.25 360 MET A C 1
ATOM 2693 O O . MET A 1 360 ? -6.101 30.542 22.095 1.00 84.25 360 MET A O 1
ATOM 2697 N N . GLY A 1 361 ? -7.086 30.290 20.114 1.00 82.81 361 GLY A N 1
ATOM 2698 C CA . GLY A 1 361 ? -6.442 31.481 19.571 1.00 82.81 361 GLY A CA 1
ATOM 2699 C C . GLY A 1 361 ? -6.927 32.790 20.175 1.00 82.81 361 GLY A C 1
ATOM 2700 O O . GLY A 1 361 ? -6.167 33.745 20.195 1.00 82.81 361 GLY A O 1
ATOM 2701 N N . GLY A 1 362 ? -8.133 32.836 20.739 1.00 86.44 362 GLY A N 1
ATOM 2702 C CA . GLY A 1 362 ? -8.640 34.033 21.415 1.00 86.44 362 GLY A CA 1
ATOM 2703 C C . GLY A 1 362 ? -8.159 34.224 22.856 1.00 86.44 362 GLY A C 1
ATOM 2704 O O . GLY A 1 362 ? -8.453 35.264 23.439 1.00 86.44 362 GLY A O 1
ATOM 2705 N N . ASP A 1 363 ? -7.468 33.246 23.444 1.00 87.75 363 ASP A N 1
ATOM 2706 C CA . ASP A 1 363 ? -7.110 33.266 24.862 1.00 87.75 363 ASP A CA 1
ATOM 2707 C C . ASP A 1 363 ? -5.621 33.587 25.041 1.00 87.75 363 ASP A C 1
ATOM 2709 O O . ASP A 1 363 ? -4.747 32.846 24.593 1.00 87.75 363 ASP A O 1
ATOM 2713 N N . ALA A 1 364 ? -5.344 34.722 25.686 1.00 88.75 364 ALA A N 1
ATOM 2714 C CA . ALA A 1 364 ? -3.990 35.218 25.908 1.00 88.75 364 ALA A CA 1
ATOM 2715 C C . ALA A 1 364 ? -3.198 34.404 26.940 1.00 88.75 364 ALA A C 1
ATOM 2717 O O . ALA A 1 364 ? -1.989 34.574 27.036 1.00 88.75 364 ALA A O 1
ATOM 2718 N N . LEU A 1 365 ? -3.848 33.514 27.695 1.00 88.12 365 LEU A N 1
ATOM 2719 C CA . LEU A 1 365 ? -3.154 32.623 28.623 1.00 88.12 365 LEU A CA 1
ATOM 2720 C C . LEU A 1 365 ? -2.394 31.508 27.898 1.00 88.12 365 LEU A C 1
ATOM 2722 O O . LEU A 1 365 ? -1.448 30.952 28.457 1.00 88.12 365 LEU A O 1
ATOM 2726 N N . PHE A 1 366 ? -2.787 31.181 26.664 1.00 87.94 366 PHE A N 1
ATOM 2727 C CA . PHE A 1 366 ? -2.210 30.070 25.922 1.00 87.94 366 PHE A CA 1
ATOM 2728 C C . PHE A 1 366 ? -1.176 30.534 24.905 1.00 87.94 366 PHE A C 1
ATOM 2730 O O . PHE A 1 366 ? -1.384 31.444 24.106 1.00 87.94 366 PHE A O 1
ATOM 2737 N N . SER A 1 367 ? -0.064 29.814 24.899 1.00 89.44 367 SER A N 1
ATOM 2738 C CA . SER A 1 367 ? 0.962 29.857 23.870 1.00 89.44 367 SER A CA 1
ATOM 2739 C C . SER A 1 367 ? 0.951 28.561 23.074 1.00 89.44 367 SER A C 1
ATOM 2741 O O . SER A 1 367 ? 0.401 27.537 23.488 1.00 89.44 367 SER A O 1
ATOM 2743 N N . ARG A 1 368 ? 1.523 28.613 21.878 1.00 89.94 368 ARG A N 1
ATOM 2744 C CA . ARG A 1 368 ? 1.506 27.508 20.924 1.00 89.94 368 ARG A CA 1
ATOM 2745 C C . ARG A 1 368 ? 2.806 27.441 20.163 1.00 89.94 368 ARG A C 1
ATOM 2747 O O . ARG A 1 368 ? 3.404 28.464 19.831 1.00 89.94 368 ARG A O 1
ATOM 2754 N N . ARG A 1 369 ? 3.190 26.219 19.830 1.00 92.38 369 ARG A N 1
ATOM 2755 C CA . ARG A 1 369 ? 4.271 25.953 18.894 1.00 92.38 369 ARG A CA 1
ATOM 2756 C C . ARG A 1 369 ? 3.873 24.827 17.960 1.00 92.38 369 ARG A C 1
ATOM 2758 O O . ARG A 1 369 ? 3.149 23.914 18.360 1.00 92.38 369 ARG A O 1
ATOM 2765 N N . VAL A 1 370 ? 4.305 24.942 16.714 1.00 91.88 370 VAL A N 1
ATOM 2766 C CA . VAL A 1 370 ? 4.064 23.942 15.677 1.00 91.88 370 VAL A CA 1
ATOM 2767 C C . VAL A 1 370 ? 5.407 23.433 15.198 1.00 91.88 370 VAL A C 1
ATOM 2769 O O . VAL A 1 370 ? 6.298 24.221 14.881 1.00 91.88 370 VAL A O 1
ATOM 2772 N N . PHE A 1 371 ? 5.529 22.118 15.143 1.00 93.69 371 PHE A N 1
ATOM 2773 C CA . PHE A 1 371 ? 6.683 21.405 14.624 1.00 93.69 371 PHE A CA 1
ATOM 2774 C C . PHE A 1 371 ? 6.329 20.766 13.291 1.00 93.69 371 PHE A C 1
ATOM 2776 O O . PHE A 1 371 ? 5.204 20.299 13.132 1.00 93.69 371 PHE A O 1
ATOM 2783 N N . ALA A 1 372 ? 7.278 20.724 12.362 1.00 91.06 372 ALA A N 1
ATOM 2784 C CA . ALA A 1 372 ? 7.131 20.027 11.093 1.00 91.06 372 ALA A CA 1
ATOM 2785 C C . ALA A 1 372 ? 8.303 19.067 10.876 1.00 91.06 372 ALA A C 1
ATOM 2787 O O . ALA A 1 372 ? 9.458 19.491 10.932 1.00 91.06 372 ALA A O 1
ATOM 2788 N N . ASN A 1 373 ? 8.014 17.797 10.582 1.00 88.00 373 ASN A N 1
ATOM 2789 C CA . ASN A 1 373 ? 9.048 16.805 10.241 1.00 88.00 373 ASN A CA 1
ATOM 2790 C C . ASN A 1 373 ? 9.771 17.134 8.922 1.00 88.00 373 ASN A C 1
ATOM 2792 O O . ASN A 1 373 ? 10.879 16.664 8.681 1.00 88.00 373 ASN A O 1
ATOM 2796 N N . ARG A 1 374 ? 9.137 17.934 8.059 1.00 82.81 374 ARG A N 1
ATOM 2797 C CA . ARG A 1 374 ? 9.668 18.388 6.775 1.00 82.81 374 ARG A CA 1
ATOM 2798 C C . ARG A 1 374 ? 9.467 19.898 6.640 1.00 82.81 374 ARG A C 1
ATOM 2800 O O . ARG A 1 374 ? 8.387 20.391 6.985 1.00 82.81 374 ARG A O 1
ATOM 2807 N N . PRO A 1 375 ? 10.470 20.634 6.134 1.00 84.81 375 PRO A N 1
ATOM 2808 C CA . PRO A 1 375 ? 10.363 22.074 5.958 1.00 84.81 375 PRO A CA 1
ATOM 2809 C C . PRO A 1 375 ? 9.303 22.432 4.909 1.00 84.81 375 PRO A C 1
ATOM 2811 O O . PRO A 1 375 ? 8.967 21.639 4.029 1.00 84.81 375 PRO A O 1
ATOM 2814 N N . LEU A 1 376 ? 8.797 23.662 4.995 1.00 84.81 376 LEU A N 1
ATOM 2815 C CA . LEU A 1 376 ? 7.978 24.260 3.945 1.00 84.81 376 LEU A CA 1
ATOM 2816 C C . LEU A 1 376 ? 8.832 24.421 2.678 1.00 84.81 376 LEU A C 1
ATOM 2818 O O . LEU A 1 376 ? 9.938 24.958 2.758 1.00 84.81 376 LEU A O 1
ATOM 2822 N N . ASP A 1 377 ? 8.327 23.997 1.519 1.00 76.25 377 ASP A N 1
ATOM 2823 C CA . ASP A 1 377 ? 9.015 24.234 0.250 1.00 76.25 377 ASP A CA 1
ATOM 2824 C C . ASP A 1 377 ? 9.032 25.750 -0.038 1.00 76.25 377 ASP A C 1
ATOM 2826 O O . ASP A 1 377 ? 7.967 26.376 -0.127 1.00 76.25 377 ASP A O 1
ATOM 2830 N N . PRO A 1 378 ? 10.222 26.367 -0.181 1.00 77.56 378 PRO A N 1
ATOM 2831 C CA . PRO A 1 378 ? 10.351 27.811 -0.345 1.00 77.56 378 PRO A CA 1
ATOM 2832 C C . PRO A 1 378 ? 9.836 28.329 -1.694 1.00 77.56 378 PRO A C 1
ATOM 2834 O O . PRO A 1 378 ? 9.596 29.530 -1.820 1.00 77.56 378 PRO A O 1
ATOM 2837 N N . VAL A 1 379 ? 9.686 27.468 -2.706 1.00 77.44 379 VAL A N 1
ATOM 2838 C CA . VAL A 1 379 ? 9.219 27.850 -4.046 1.00 77.44 379 VAL A CA 1
ATOM 2839 C C . VAL A 1 379 ? 7.700 27.789 -4.117 1.00 77.44 379 VAL A C 1
ATOM 2841 O O . VAL A 1 379 ? 7.061 28.758 -4.529 1.00 77.44 379 VAL A O 1
ATOM 2844 N N . SER A 1 380 ? 7.111 26.664 -3.709 1.00 80.75 380 SER A N 1
ATOM 2845 C CA . SER A 1 380 ? 5.657 26.489 -3.755 1.00 80.75 380 SER A CA 1
ATOM 2846 C C . SER A 1 380 ? 4.932 27.158 -2.584 1.00 80.75 380 SER A C 1
ATOM 2848 O O . SER A 1 380 ? 3.726 27.397 -2.671 1.00 80.75 380 SER A O 1
ATOM 2850 N N . ASN A 1 381 ? 5.651 27.482 -1.500 1.00 86.88 381 ASN A N 1
ATOM 2851 C CA . ASN A 1 381 ? 5.088 27.926 -0.224 1.00 86.88 381 ASN A CA 1
ATOM 2852 C C . ASN A 1 381 ? 4.048 26.927 0.316 1.00 86.88 381 ASN A C 1
ATOM 2854 O O . ASN A 1 381 ? 3.024 27.302 0.893 1.00 86.88 381 ASN A O 1
ATOM 2858 N N . GLN A 1 382 ? 4.295 25.639 0.082 1.00 80.25 382 GLN A N 1
ATOM 2859 C CA . GLN A 1 382 ? 3.464 24.542 0.543 1.00 80.25 382 GLN A CA 1
ATOM 2860 C C . GLN A 1 382 ? 4.312 23.516 1.282 1.00 80.25 382 GLN A C 1
ATOM 2862 O O . GLN A 1 382 ? 5.479 23.300 0.969 1.00 80.25 382 GLN A O 1
ATOM 2867 N N . TYR A 1 383 ? 3.710 22.849 2.262 1.00 81.12 383 TYR A N 1
ATOM 2868 C CA . TYR A 1 383 ? 4.320 21.645 2.805 1.00 81.12 383 TYR A CA 1
ATOM 2869 C C . TYR A 1 383 ? 4.286 20.542 1.740 1.00 81.12 383 TYR A C 1
ATOM 2871 O O . TYR A 1 383 ? 3.252 20.413 1.065 1.00 81.12 383 TYR A O 1
ATOM 2879 N N . PRO A 1 384 ? 5.378 19.782 1.552 1.00 71.44 384 PRO A N 1
ATOM 2880 C CA . PRO A 1 384 ? 5.342 18.598 0.709 1.00 71.44 384 PRO A CA 1
ATOM 2881 C C . PRO A 1 384 ? 4.364 17.565 1.287 1.00 71.44 384 PRO A C 1
ATOM 2883 O O . PRO A 1 384 ? 4.012 17.602 2.467 1.00 71.44 384 PRO A O 1
ATOM 2886 N N . VAL A 1 385 ? 3.911 16.636 0.450 1.00 62.50 385 VAL A N 1
ATOM 2887 C CA . VAL A 1 385 ? 3.146 15.482 0.938 1.00 62.50 385 VAL A CA 1
ATOM 2888 C C . VAL A 1 385 ? 4.040 14.634 1.856 1.00 62.50 385 VAL A C 1
ATOM 2890 O O . VAL A 1 385 ? 5.253 14.522 1.643 1.00 62.50 385 VAL A O 1
ATOM 2893 N N . GLY A 1 386 ? 3.459 14.077 2.917 1.00 61.94 386 GLY A N 1
ATOM 2894 C CA . GLY A 1 386 ? 4.157 13.391 4.001 1.00 61.94 386 GLY A CA 1
ATOM 2895 C C . GLY A 1 386 ? 4.648 14.320 5.113 1.00 61.94 386 GLY A C 1
ATOM 2896 O O . GLY A 1 386 ? 5.321 13.863 6.044 1.00 61.94 386 GLY A O 1
ATOM 2897 N N . THR A 1 387 ? 4.343 15.621 5.042 1.00 79.06 387 THR A N 1
ATOM 2898 C CA . THR A 1 387 ? 4.586 16.515 6.174 1.00 79.06 387 THR A CA 1
ATOM 2899 C C . THR A 1 387 ? 3.598 16.220 7.292 1.00 79.06 387 THR A C 1
ATOM 2901 O O . THR A 1 387 ? 2.385 16.282 7.104 1.00 79.06 387 THR A O 1
ATOM 2904 N N . VAL A 1 388 ? 4.131 16.004 8.488 1.00 82.38 388 VAL A N 1
ATOM 2905 C CA . VAL A 1 388 ? 3.390 15.984 9.741 1.00 82.38 388 VAL A CA 1
ATOM 2906 C C . VAL A 1 388 ? 3.625 17.288 10.472 1.00 82.38 388 VAL A C 1
ATOM 2908 O O . VAL A 1 388 ? 4.766 17.659 10.743 1.00 82.38 388 VAL A O 1
ATOM 2911 N N . LEU A 1 389 ? 2.533 17.958 10.822 1.00 88.31 389 LEU A N 1
ATOM 2912 C CA . LEU A 1 389 ? 2.524 19.105 11.709 1.00 88.31 389 LEU A CA 1
ATOM 2913 C C . LEU A 1 389 ? 2.056 18.667 13.088 1.00 88.31 389 LEU A C 1
ATOM 2915 O O . LEU A 1 389 ? 0.924 18.209 13.235 1.00 88.31 389 LEU A O 1
ATOM 2919 N N . VAL A 1 390 ? 2.902 18.846 14.098 1.00 89.56 390 VAL A N 1
ATOM 2920 C CA . VAL A 1 390 ? 2.532 18.623 15.496 1.00 89.56 390 VAL A CA 1
ATOM 2921 C C . VAL A 1 390 ? 2.368 19.963 16.187 1.00 89.56 390 VAL A C 1
ATOM 2923 O O . VAL A 1 390 ? 3.316 20.739 16.286 1.00 89.56 390 VAL A O 1
ATOM 2926 N N . LYS A 1 391 ? 1.159 20.238 16.676 1.00 90.56 391 LYS A N 1
ATOM 2927 C CA . LYS A 1 391 ? 0.861 21.421 17.479 1.00 90.56 391 LYS A CA 1
ATOM 2928 C C . LYS A 1 391 ? 0.855 21.057 18.957 1.00 90.56 391 LYS A C 1
ATOM 2930 O O . LYS A 1 391 ? 0.073 20.219 19.405 1.00 90.56 391 LYS A O 1
ATOM 2935 N N . GLU A 1 392 ? 1.642 21.802 19.716 1.00 91.00 392 GLU A N 1
ATOM 2936 C CA . GLU A 1 392 ? 1.563 21.853 21.167 1.00 91.00 392 GLU A CA 1
ATOM 2937 C C . GLU A 1 392 ? 0.926 23.173 21.611 1.00 91.00 392 GLU A C 1
ATOM 2939 O O . GLU A 1 392 ? 1.186 24.236 21.038 1.00 91.00 392 GLU A O 1
ATOM 2944 N N . THR A 1 393 ? 0.101 23.102 22.653 1.00 87.88 393 THR A N 1
ATOM 2945 C CA . THR A 1 393 ? -0.462 24.281 23.320 1.00 87.88 393 THR A CA 1
ATOM 2946 C C . THR A 1 393 ? -0.093 24.210 24.800 1.00 87.88 393 THR A C 1
ATOM 2948 O O . THR A 1 393 ? -0.232 23.154 25.413 1.00 87.88 393 THR A O 1
ATOM 2951 N N . PHE A 1 394 ? 0.412 25.307 25.355 1.00 89.00 394 PHE A N 1
ATOM 2952 C CA . PHE A 1 394 ? 0.970 25.373 26.708 1.00 89.00 394 PHE A CA 1
ATOM 2953 C C . PHE A 1 394 ? 0.674 26.734 27.348 1.00 89.00 394 PHE A C 1
ATOM 2955 O O . PHE A 1 394 ? 0.290 27.676 26.655 1.00 89.00 394 PHE A O 1
ATOM 2962 N N . THR A 1 395 ? 0.833 26.839 28.663 1.00 89.69 395 THR A N 1
ATOM 2963 C CA . THR A 1 395 ? 0.701 28.097 29.415 1.00 89.69 395 THR A CA 1
ATOM 2964 C C . THR A 1 395 ? 2.026 28.449 30.085 1.00 89.69 395 THR A C 1
ATOM 2966 O O . THR A 1 395 ? 2.952 27.633 30.124 1.00 89.69 395 THR A O 1
ATOM 2969 N N . PHE A 1 396 ? 2.124 29.669 30.610 1.00 87.06 396 PHE A N 1
ATOM 2970 C CA . PHE A 1 396 ? 3.228 30.076 31.476 1.00 87.06 396 PHE A CA 1
ATOM 2971 C C . PHE A 1 396 ? 2.740 30.225 32.915 1.00 87.06 396 PHE A C 1
ATOM 2973 O O . PHE A 1 396 ? 1.666 30.786 33.140 1.00 87.06 396 PHE A O 1
ATOM 2980 N N . ASP A 1 397 ? 3.531 29.749 33.875 1.00 88.12 397 ASP A N 1
ATOM 2981 C CA . ASP A 1 397 ? 3.313 30.048 35.290 1.00 88.12 397 ASP A CA 1
ATOM 2982 C C . ASP A 1 397 ? 3.667 31.516 35.606 1.00 88.12 397 ASP A C 1
ATOM 2984 O O . ASP A 1 397 ? 4.221 32.253 34.782 1.00 88.12 397 ASP A O 1
ATOM 2988 N N . GLU A 1 398 ? 3.389 31.958 36.835 1.00 87.88 398 GLU A N 1
ATOM 2989 C CA . GLU A 1 398 ? 3.732 33.315 37.293 1.00 87.88 398 GLU A CA 1
ATOM 2990 C C . GLU A 1 398 ? 5.248 33.606 37.273 1.00 87.88 398 GLU A C 1
ATOM 2992 O O . GLU A 1 398 ? 5.662 34.766 37.317 1.00 87.88 398 GLU A O 1
ATOM 2997 N N . SER A 1 399 ? 6.082 32.565 37.205 1.00 89.19 399 SER A N 1
ATOM 2998 C CA . SER A 1 399 ? 7.544 32.645 37.117 1.00 89.19 399 SER A CA 1
ATOM 2999 C C . SER A 1 399 ? 8.062 32.604 35.670 1.00 89.19 399 SER A C 1
ATOM 3001 O O . SER A 1 399 ? 9.274 32.682 35.461 1.00 89.19 399 SER A O 1
ATOM 3003 N N . GLY A 1 400 ? 7.178 32.507 34.671 1.00 84.44 400 GLY A N 1
ATOM 3004 C CA . GLY A 1 400 ? 7.529 32.379 33.257 1.00 84.44 400 GLY A CA 1
ATOM 3005 C C . GLY A 1 400 ? 8.026 30.987 32.848 1.00 84.44 400 GLY A C 1
ATOM 3006 O O . GLY A 1 400 ? 8.564 30.835 31.749 1.00 84.44 400 GLY A O 1
ATOM 3007 N N . ASN A 1 401 ? 7.872 29.972 33.701 1.00 86.88 401 ASN A N 1
ATOM 3008 C CA . ASN A 1 401 ? 8.133 28.587 33.332 1.00 86.88 401 ASN A CA 1
ATOM 3009 C C . ASN A 1 401 ? 6.952 28.009 32.562 1.00 86.88 401 ASN A C 1
ATOM 3011 O O . ASN A 1 401 ? 5.813 28.450 32.681 1.00 86.88 401 ASN A O 1
ATOM 3015 N N . TRP A 1 402 ? 7.247 26.990 31.767 1.00 83.38 402 TRP A N 1
ATOM 3016 C CA . TRP A 1 402 ? 6.262 26.330 30.930 1.00 83.38 402 TRP A CA 1
ATOM 3017 C C . TRP A 1 402 ? 5.450 25.354 31.771 1.00 83.38 402 TRP A C 1
ATOM 3019 O O . TRP A 1 402 ? 6.023 24.480 32.425 1.00 83.38 402 TRP A O 1
ATOM 3029 N N . GLU A 1 403 ? 4.130 25.456 31.684 1.00 84.19 403 GLU A N 1
ATOM 3030 C CA . GLU A 1 403 ? 3.214 24.503 32.295 1.00 84.19 403 GLU A CA 1
ATOM 3031 C C . GLU A 1 403 ? 2.374 23.802 31.229 1.00 84.19 403 GLU A C 1
ATOM 3033 O O . GLU A 1 403 ? 1.875 24.411 30.277 1.00 84.19 403 GLU A O 1
ATOM 3038 N N . TRP A 1 404 ? 2.236 22.487 31.402 1.00 77.62 404 TRP A N 1
ATOM 3039 C CA . TRP A 1 404 ? 1.329 21.658 30.624 1.00 77.62 404 TRP A CA 1
ATOM 3040 C C . TRP A 1 404 ? -0.008 21.605 31.350 1.00 77.62 404 TRP A C 1
ATOM 3042 O O . TRP A 1 404 ? -0.066 21.049 32.449 1.00 77.62 404 TRP A O 1
ATOM 3052 N N . PRO A 1 405 ? -1.089 22.144 30.770 1.00 71.81 405 PRO A N 1
ATOM 3053 C CA . PRO A 1 405 ? -2.398 22.012 31.384 1.00 71.81 405 PRO A CA 1
ATOM 3054 C C . PRO A 1 405 ? -2.795 20.532 31.404 1.00 71.81 405 PRO A C 1
ATOM 3056 O O . PRO A 1 405 ? -2.654 19.844 30.393 1.00 71.81 405 PRO A O 1
ATOM 3059 N N . GLU A 1 406 ? -3.339 20.050 32.525 1.00 65.00 406 GLU A N 1
ATOM 3060 C CA . GLU A 1 406 ? -3.702 18.633 32.737 1.00 65.00 406 GLU A CA 1
ATOM 3061 C C . GLU A 1 406 ? -4.701 18.060 31.706 1.00 65.00 406 GLU A C 1
ATOM 3063 O O . GLU A 1 406 ? -4.921 16.853 31.668 1.00 65.00 406 GLU A O 1
ATOM 3068 N N . GLN A 1 407 ? -5.313 18.899 30.860 1.00 53.59 407 GLN A N 1
ATOM 3069 C CA . GLN A 1 407 ? -6.357 18.518 29.898 1.00 53.59 407 GLN A CA 1
ATOM 3070 C C . GLN A 1 407 ? -5.998 18.787 28.426 1.00 53.59 407 GLN A C 1
ATOM 3072 O O . GLN A 1 407 ? -6.883 18.822 27.573 1.00 53.59 407 GLN A O 1
ATOM 3077 N N . MET A 1 408 ? -4.723 19.000 28.101 1.00 58.81 408 MET A N 1
ATOM 3078 C CA . MET A 1 408 ? -4.311 19.358 26.739 1.00 58.81 408 MET A CA 1
ATOM 3079 C C . MET A 1 408 ? -3.732 18.184 25.958 1.00 58.81 408 MET A C 1
ATOM 3081 O O . MET A 1 408 ? -2.866 17.459 26.439 1.00 58.81 408 MET A O 1
ATOM 3085 N N . GLY A 1 409 ? -4.209 18.030 24.722 1.00 59.91 409 GLY A N 1
ATOM 3086 C CA . GLY A 1 409 ? -3.728 17.037 23.769 1.00 59.91 409 GLY A CA 1
ATOM 3087 C C . GLY A 1 409 ? -2.693 17.606 22.800 1.00 59.91 409 GLY A C 1
ATOM 3088 O O . GLY A 1 409 ? -2.711 18.788 22.455 1.00 59.91 409 GLY A O 1
ATOM 3089 N N . VAL A 1 410 ? -1.810 16.732 22.328 1.00 69.19 410 VAL A N 1
ATOM 3090 C CA . VAL A 1 410 ? -0.975 16.969 21.149 1.00 69.19 410 VAL A CA 1
ATOM 3091 C C . VAL A 1 410 ? -1.844 16.718 19.917 1.00 69.19 410 VAL A C 1
ATOM 3093 O O . VAL A 1 410 ? -2.448 15.653 19.805 1.00 69.19 410 VAL A O 1
ATOM 3096 N N . LEU A 1 411 ? -1.930 17.690 19.005 1.00 69.88 411 LEU A N 1
ATOM 3097 C CA . LEU A 1 411 ? -2.650 17.520 17.740 1.00 69.88 411 LEU A CA 1
ATOM 3098 C C . LEU A 1 411 ? -1.638 17.325 16.614 1.00 69.88 411 LEU A C 1
ATOM 3100 O O . LEU A 1 411 ? -0.835 18.221 16.356 1.00 69.88 411 LEU A O 1
ATOM 3104 N N . ALA A 1 412 ? -1.703 16.181 15.937 1.00 66.94 412 ALA A N 1
ATOM 3105 C CA . ALA A 1 412 ? -0.941 15.917 14.725 1.00 66.94 412 ALA A CA 1
ATOM 3106 C C . ALA A 1 412 ? -1.858 16.019 13.501 1.00 66.94 412 ALA A C 1
ATOM 3108 O O . ALA A 1 412 ? -2.981 15.516 13.513 1.00 66.94 412 ALA A O 1
ATOM 3109 N N . MET A 1 413 ? -1.381 16.668 12.445 1.00 70.62 413 MET A N 1
ATOM 3110 C CA . MET A 1 413 ? -2.034 16.698 11.138 1.00 70.62 413 MET A CA 1
ATOM 3111 C C . MET A 1 413 ? -1.014 16.282 10.090 1.00 70.62 413 MET A C 1
ATOM 3113 O O . MET A 1 413 ? 0.114 16.763 10.116 1.00 70.62 413 MET A O 1
ATOM 3117 N N . ALA A 1 414 ? -1.410 15.413 9.172 1.00 61.38 414 ALA A N 1
ATOM 3118 C CA . ALA A 1 414 ? -0.587 15.015 8.043 1.00 61.38 414 ALA A CA 1
ATOM 3119 C C . ALA A 1 414 ? -1.119 15.643 6.754 1.00 61.38 414 ALA A C 1
ATOM 3121 O O . ALA A 1 414 ? -2.336 15.749 6.584 1.00 61.38 414 ALA A O 1
ATOM 3122 N N . LYS A 1 415 ? -0.209 16.069 5.878 1.00 47.50 415 LYS A N 1
ATOM 3123 C CA . LYS A 1 415 ? -0.520 16.486 4.511 1.00 47.50 415 LYS A CA 1
ATOM 3124 C C . LYS A 1 415 ? -0.163 15.392 3.520 1.00 47.50 415 LYS A C 1
ATOM 3126 O O . LYS A 1 415 ? 0.948 14.834 3.655 1.00 47.50 415 LYS A O 1
#

Mean predicted aligned error: 11.99 Å

Sequence (415 aa):
MTHRIMCSCLLGLVASALLLTGCDSDDGDAMDNGVVVGESAFQAYLSWQEVDYTIDGTPGLGNAHQGELEDYARRIFMNPTALSSSGERYDEGSIIVKETFSYDAAGNRVLPAGGALLAMVKRGGDFNPAAAGWEWFELGTDGTVLARGGAEMMAGACNGCHGAAPGYGGLDFVFHHPAQVVADAARFSGFENWTRIAETVEDHDFLQSAHQSSSGNALRRVYKKQEMANPDQGDYPVGTTLVKSVELDGSILEITGMVKRGAGFNPAAGDWEWFMLDPADHSITARGGADMLDGMCNGCHTHANPEEGYGLDFVFHHPGDAFNSGGGYVAQPAHLSDYRDWQQVDYTIDASNGLGTAHMGGDALFSRRVFANRPLDPVSNQYPVGTVLVKETFTFDESGNWEWPEQMGVLAMAK

Foldseek 3Di:
DDDDDDDDDDDDDDDDDDDPDDDDPPPPDPPQPWDDDDLVLCQCQLQAAWFFKFAAADPQPDVLQPNPGRQKIKIKGWHPQQVPQDDQAGDGFIKIKMAMWGADPVLDTGADQWSRIKMKGQGADPFQVLLRRIKIFTAGPNSHTPDIGHCPVVDNPLSVSLVCQVVQVHHSSDHDQDLFDDDFLVLCPPQVPADWLAWDLAQDPLCVPPLNSVVSRKIKIKGWGGPSFTDDQLAGGQQIKMWIWIDDPRATDWIKMKGQTHPPQAVLQNNIKIFTADSPRRHTPDIDHCCGVHNPLVVSLVCQPVVNPQHHRSDGDGNRDSCNLSVPNRCHVVNCPCQVVADFPDKDAAADPVDDVVLVRHGNQKIKIKGWNADQDPPVSHDRAFIKIKMDIWGADPVRDTDDDPPDDIDIDGD

Nearest PDB structures (foldseek):
  8gar-assembly1_A  TM=6.799E-01  e=9.590E-04  Nitrosomonas europaea

Radius of gyration: 29.58 Å; Cα contacts (8 Å, |Δi|>4): 838; chains: 1; bounding box: 75×60×123 Å